Protein AF-A0A7R9F9W8-F1 (afdb_monomer_lite)

Secondary structure (DSSP, 8-state):
-TTS--TTS-PPPHHHHHHHTT-S-EEE--PEEE--EE-TTS-EES-BTTTTB---EEE-SGGGHHHHHHHHHHHHHHSTT--EEEESS--SHHHHHHHHHTT-SEEE-SHHHHHS-TTHHHHHHHHHHHHHHHTT-GGGTTSBTTBPPPPSEETTEE----B-TTSPBPPSSHHHHHHHHHHHHHHHHH--TT-GGGPPPSS------SSPPPPHHHHTTTTGGG---GGGS-SSS-EEEEE-TTT-----HHHHHHHHHS-S-EEE-TTT--EEE-TT-----HHHHH-SSTTSEEEEE--S------SS----TTS--S---------------------PPPPPPPP-------------------------------------PPPPSS-TTSSS---S-------PPP-

Organism: NCBI:txid61472

pLDDT: mean 77.51, std 28.87, range [22.05, 98.69]

Structure (mmCIF, N/CA/C/O backbone):
data_AF-A0A7R9F9W8-F1
#
_entry.id   AF-A0A7R9F9W8-F1
#
loop_
_atom_site.group_PDB
_atom_site.id
_atom_site.type_symbol
_atom_site.label_atom_id
_atom_site.label_alt_id
_atom_site.label_comp_id
_atom_site.label_asym_id
_atom_site.label_entity_id
_atom_site.label_seq_id
_atom_site.pdbx_PDB_ins_code
_atom_site.Cartn_x
_atom_site.Cartn_y
_atom_site.Cartn_z
_atom_site.occupancy
_atom_site.B_iso_or_equiv
_atom_site.auth_seq_id
_atom_site.auth_comp_id
_atom_site.auth_asym_id
_atom_site.auth_atom_id
_atom_site.pdbx_PDB_model_num
ATOM 1 N N . PRO A 1 1 ? -5.004 -9.203 23.001 1.00 33.16 1 PRO A N 1
ATOM 2 C CA . PRO A 1 1 ? -5.330 -10.525 22.400 1.00 33.16 1 PRO A CA 1
ATOM 3 C C . PRO A 1 1 ? -6.704 -11.086 22.807 1.00 33.16 1 PRO A C 1
ATOM 5 O O . PRO A 1 1 ? -7.314 -11.771 22.003 1.00 33.16 1 PRO A O 1
ATOM 8 N N . GLU A 1 2 ? -7.237 -10.755 23.992 1.00 32.34 2 GLU A N 1
ATOM 9 C CA . GLU A 1 2 ? -8.592 -11.184 24.417 1.00 32.34 2 GLU A CA 1
ATOM 10 C C . GLU A 1 2 ? -9.754 -10.355 23.827 1.00 32.34 2 GLU A C 1
ATOM 12 O O . GLU A 1 2 ? -10.922 -10.649 24.064 1.00 32.34 2 GLU A O 1
ATOM 17 N N . LEU A 1 3 ? -9.452 -9.315 23.043 1.00 43.88 3 LEU A N 1
ATOM 18 C CA . LEU A 1 3 ? -10.446 -8.391 22.479 1.00 43.88 3 LEU A CA 1
ATOM 19 C C . LEU A 1 3 ? -11.112 -8.893 21.191 1.00 43.88 3 LEU A C 1
ATOM 21 O O . LEU A 1 3 ? -12.104 -8.313 20.755 1.00 43.88 3 LEU A O 1
ATOM 25 N N . PHE A 1 4 ? -10.601 -9.968 20.589 1.00 43.75 4 PHE A N 1
ATOM 26 C CA . PHE A 1 4 ? -10.999 -10.372 19.247 1.00 43.75 4 PHE A CA 1
ATOM 27 C C . PHE A 1 4 ? -11.301 -11.869 19.204 1.00 43.75 4 PHE A C 1
ATOM 29 O O . PHE A 1 4 ? -10.414 -12.691 19.033 1.00 43.75 4 PHE A O 1
ATOM 36 N N . LEU A 1 5 ? -12.588 -12.171 19.405 1.00 42.31 5 LEU A N 1
ATOM 37 C CA . LEU A 1 5 ? -13.291 -13.388 18.984 1.00 42.31 5 LEU A CA 1
ATOM 38 C C . LEU A 1 5 ? -12.556 -14.710 19.270 1.00 42.31 5 LEU A C 1
ATOM 40 O O . LEU A 1 5 ? -11.942 -15.310 18.396 1.00 42.31 5 LEU A O 1
ATOM 44 N N . ASP A 1 6 ? -12.725 -15.216 20.491 1.00 36.34 6 ASP A N 1
ATOM 45 C CA . ASP A 1 6 ? -12.550 -16.641 20.768 1.00 36.34 6 ASP A CA 1
ATOM 46 C C . ASP A 1 6 ? -13.760 -17.403 20.196 1.00 36.34 6 ASP A C 1
ATOM 48 O O . ASP A 1 6 ? -14.800 -17.496 20.843 1.00 36.34 6 ASP A O 1
ATOM 52 N N . GLU A 1 7 ? -13.659 -17.924 18.970 1.00 42.97 7 GLU A N 1
ATOM 53 C CA . GLU A 1 7 ? -14.713 -18.772 18.379 1.00 42.97 7 GLU A CA 1
ATOM 54 C C . GLU A 1 7 ? -14.948 -20.066 19.182 1.00 42.97 7 GLU A C 1
ATOM 56 O O . GLU A 1 7 ? -16.019 -20.667 19.091 1.00 42.97 7 GLU A O 1
ATOM 61 N N . SER A 1 8 ? -13.988 -20.482 20.019 1.00 39.81 8 SER A N 1
ATOM 62 C CA . SER A 1 8 ? -14.083 -21.710 20.816 1.00 39.81 8 SER A CA 1
ATOM 63 C C . SER A 1 8 ? -14.877 -21.537 22.116 1.00 39.81 8 SER A C 1
ATOM 65 O O . SER A 1 8 ? -15.303 -22.521 22.729 1.00 39.81 8 SER A O 1
ATOM 67 N N . ARG A 1 9 ? -15.154 -20.294 22.534 1.00 40.78 9 ARG A N 1
ATOM 68 C CA . ARG A 1 9 ? -15.993 -19.992 23.697 1.00 40.78 9 ARG A CA 1
ATOM 69 C C . ARG A 1 9 ? -17.159 -19.118 23.261 1.00 40.78 9 ARG A C 1
ATOM 71 O O . ARG A 1 9 ? -16.960 -18.012 22.790 1.00 40.78 9 ARG A O 1
ATOM 78 N N . LYS A 1 10 ? -18.390 -19.581 23.507 1.00 42.34 10 LYS A N 1
ATOM 79 C CA . LYS A 1 10 ? -19.672 -18.861 23.330 1.00 42.34 10 LYS A CA 1
ATOM 80 C C . LYS A 1 10 ? -19.795 -17.589 24.203 1.00 42.34 10 LYS A C 1
ATOM 82 O O . LYS A 1 10 ? -20.791 -17.406 24.897 1.00 42.34 10 LYS A O 1
ATOM 87 N N . ARG A 1 11 ? -18.775 -16.735 24.254 1.00 49.72 11 ARG A N 1
ATOM 88 C CA . ARG A 1 11 ? -18.809 -15.427 24.900 1.00 49.72 11 ARG A CA 1
ATOM 89 C C . ARG A 1 11 ? -19.045 -14.383 23.822 1.00 49.72 11 ARG A C 1
ATOM 91 O O . ARG A 1 11 ? -18.329 -14.325 22.826 1.00 49.72 11 ARG A O 1
ATOM 98 N N . ASP A 1 12 ? -20.076 -13.573 24.025 1.00 57.81 12 ASP A N 1
ATOM 99 C CA . ASP A 1 12 ? -20.308 -12.394 23.202 1.00 57.81 12 ASP A CA 1
ATOM 100 C C . ASP A 1 12 ? -19.040 -11.530 23.181 1.00 57.81 12 ASP A C 1
ATOM 102 O O . ASP A 1 12 ? -18.403 -11.325 24.217 1.00 57.81 12 ASP A O 1
ATOM 106 N N . SER A 1 13 ? -18.674 -11.004 22.010 1.00 74.69 13 SER A N 1
ATOM 107 C CA . SER A 1 13 ? -17.610 -9.999 21.942 1.00 74.69 13 SER A CA 1
ATOM 108 C C . SER A 1 13 ? -18.020 -8.770 22.757 1.00 74.69 13 SER A C 1
ATOM 110 O O . SER A 1 13 ? -19.211 -8.463 22.866 1.00 74.69 13 SER A O 1
ATOM 112 N N . SER A 1 14 ? -17.045 -8.038 23.299 1.00 83.44 14 SER A N 1
ATOM 113 C CA . SER A 1 14 ? -17.281 -6.817 24.088 1.00 83.44 14 SER A CA 1
ATOM 114 C C . SER A 1 14 ? -18.225 -5.838 23.380 1.00 83.44 14 SER A C 1
ATOM 116 O O . SER A 1 14 ? -19.133 -5.293 24.000 1.00 83.44 14 SER A O 1
ATOM 118 N N . THR A 1 15 ? -18.094 -5.702 22.060 1.00 85.56 15 THR A N 1
ATOM 119 C CA . THR A 1 15 ? -18.981 -4.892 21.216 1.00 85.56 15 THR A CA 1
ATOM 120 C C . THR A 1 15 ? -20.430 -5.391 21.192 1.00 85.56 15 THR A C 1
ATOM 122 O O . THR A 1 15 ? -21.360 -4.590 21.261 1.00 85.56 15 THR A O 1
ATOM 125 N N . CYS A 1 16 ? -20.652 -6.710 21.128 1.00 86.19 16 CYS A N 1
ATOM 126 C CA . CYS A 1 16 ? -22.000 -7.283 21.188 1.00 86.19 16 CYS A CA 1
ATOM 127 C C . CYS A 1 16 ? -22.641 -7.014 22.552 1.00 86.19 16 CYS A C 1
ATOM 129 O O . CYS A 1 16 ? -23.824 -6.687 22.618 1.00 86.19 16 CYS A O 1
ATOM 131 N N . LEU A 1 17 ? -21.861 -7.112 23.633 1.00 89.06 17 LEU A N 1
ATOM 132 C CA . LEU A 1 17 ? -22.333 -6.780 24.973 1.00 89.06 17 LEU A CA 1
ATOM 133 C C . LEU A 1 17 ? -22.654 -5.284 25.109 1.00 89.06 17 LEU A C 1
ATOM 135 O O . LEU A 1 17 ? -23.687 -4.949 25.681 1.00 89.06 17 LEU A O 1
ATOM 139 N N . ALA A 1 18 ? -21.818 -4.400 24.556 1.00 90.06 18 ALA A N 1
ATOM 140 C CA . ALA A 1 18 ? -22.052 -2.956 24.561 1.00 90.06 18 ALA A CA 1
ATOM 141 C C . ALA A 1 18 ? -23.386 -2.603 23.885 1.00 90.06 18 ALA A C 1
ATOM 143 O O . ALA A 1 18 ? -24.219 -1.937 24.496 1.00 90.06 18 ALA A O 1
ATOM 144 N N . ARG A 1 19 ? -23.648 -3.142 22.685 1.00 91.00 19 ARG A N 1
ATOM 145 C CA . ARG A 1 19 ? -24.942 -2.960 22.006 1.00 91.00 19 ARG A CA 1
ATOM 146 C C . ARG A 1 19 ? -26.108 -3.518 22.823 1.00 91.00 19 ARG A C 1
ATOM 148 O O . ARG A 1 19 ? -27.125 -2.851 22.966 1.00 91.00 19 ARG A O 1
ATOM 155 N N . LYS A 1 20 ? -25.969 -4.722 23.397 1.00 91.94 20 LYS A N 1
ATOM 156 C CA . LYS A 1 20 ? -27.007 -5.321 24.263 1.00 91.94 20 LYS A CA 1
ATOM 157 C C . LYS A 1 20 ? -27.308 -4.472 25.503 1.00 91.94 20 LYS A C 1
ATOM 159 O O . LYS A 1 20 ? -28.415 -4.542 26.021 1.00 91.94 20 LYS A O 1
ATOM 164 N N . ARG A 1 21 ? -26.338 -3.685 25.975 1.00 93.38 21 ARG A N 1
ATOM 165 C CA . ARG A 1 21 ? -26.481 -2.757 27.105 1.00 93.38 21 ARG A CA 1
ATOM 166 C C . ARG A 1 21 ? -26.918 -1.346 26.695 1.00 93.38 21 ARG A C 1
ATOM 168 O O . ARG A 1 21 ? -26.907 -0.461 27.541 1.00 93.38 21 ARG A O 1
ATOM 175 N N . GLY A 1 22 ? -27.319 -1.146 25.439 1.00 94.88 22 GLY A N 1
ATOM 176 C CA . GLY A 1 22 ? -27.884 0.117 24.966 1.00 94.88 22 GLY A CA 1
ATOM 177 C C . GLY A 1 22 ? -26.857 1.152 24.510 1.00 94.88 22 GLY A C 1
ATOM 178 O O . GLY A 1 22 ? -27.206 2.319 24.419 1.00 94.88 22 GLY A O 1
ATOM 179 N N . ALA A 1 23 ? -25.608 0.764 24.227 1.00 95.69 23 ALA A N 1
ATOM 180 C CA . ALA A 1 23 ? -24.679 1.676 23.561 1.00 95.69 23 ALA A CA 1
ATOM 181 C C . ALA A 1 23 ? -25.163 1.983 22.134 1.00 95.69 23 ALA A C 1
ATOM 183 O O . ALA A 1 23 ? -25.514 1.055 21.403 1.00 95.69 23 ALA A O 1
ATOM 184 N N . ASP A 1 24 ? -25.110 3.253 21.724 1.00 97.25 24 ASP A N 1
ATOM 185 C CA . ASP A 1 24 ? -25.523 3.706 20.385 1.00 97.25 24 ASP A CA 1
ATOM 186 C C . ASP A 1 24 ? -24.496 3.400 19.288 1.00 97.25 24 ASP A C 1
ATOM 188 O O . ASP A 1 24 ? -24.811 3.431 18.103 1.00 97.25 24 ASP A O 1
ATOM 192 N N . GLY A 1 25 ? -23.257 3.099 19.668 1.00 95.88 25 GLY A N 1
ATOM 193 C CA . GLY A 1 25 ? -22.157 2.829 18.753 1.00 95.88 25 GLY A CA 1
ATOM 194 C C . GLY A 1 25 ? -20.879 2.479 19.502 1.00 95.88 25 GLY A C 1
ATOM 195 O O . GLY A 1 25 ? -20.869 2.369 20.731 1.00 95.88 25 GLY A O 1
ATOM 196 N N . VAL A 1 26 ? -19.785 2.303 18.763 1.00 96.81 26 VAL A N 1
ATOM 197 C CA . VAL A 1 26 ? -18.458 2.050 19.343 1.00 96.81 26 VAL A CA 1
ATOM 198 C C . VAL A 1 26 ? -17.343 2.774 18.608 1.00 96.81 26 VAL A C 1
ATOM 200 O O . VAL A 1 26 ? -17.386 2.957 17.396 1.00 96.81 26 VAL A O 1
ATOM 203 N N . SER A 1 27 ? -16.294 3.104 19.352 1.00 97.69 27 SER A N 1
ATOM 204 C CA . SER A 1 27 ? -15.018 3.569 18.814 1.00 97.69 27 SER A CA 1
ATOM 205 C C . SER A 1 27 ? -14.050 2.394 18.707 1.00 97.69 27 SER A C 1
ATOM 207 O O . SER A 1 27 ? -13.799 1.713 19.704 1.00 97.69 27 SER A O 1
ATOM 209 N N . ALA A 1 28 ? -13.514 2.136 17.515 1.00 96.19 28 ALA A N 1
ATOM 210 C CA . ALA A 1 28 ? -12.651 0.986 17.252 1.00 96.19 28 ALA A CA 1
ATOM 211 C C . ALA A 1 28 ? -11.429 1.413 16.416 1.00 96.19 28 ALA A C 1
ATOM 213 O O . ALA A 1 28 ? -11.605 1.780 15.259 1.00 96.19 28 ALA A O 1
ATOM 214 N N . ILE A 1 29 ? -10.190 1.380 16.921 1.00 97.06 29 ILE A N 1
ATOM 215 C CA . ILE A 1 29 ? -9.711 0.838 18.211 1.00 97.06 29 ILE A CA 1
ATOM 216 C C . ILE A 1 29 ? -8.959 1.870 19.061 1.00 97.06 29 ILE A C 1
ATOM 218 O O . ILE A 1 29 ? -8.475 2.884 18.567 1.00 97.06 29 ILE A O 1
ATOM 222 N N . ASN A 1 30 ? -8.811 1.573 20.354 1.00 97.75 30 ASN A N 1
ATOM 223 C CA . ASN A 1 30 ? -7.784 2.217 21.175 1.00 97.75 30 ASN A CA 1
ATOM 224 C C . ASN A 1 30 ? -6.389 1.671 20.791 1.00 97.75 30 ASN A C 1
ATOM 226 O O . ASN A 1 30 ? -6.256 0.754 19.981 1.00 97.75 30 ASN A O 1
ATOM 230 N N . THR A 1 31 ? -5.346 2.235 21.382 1.00 97.69 31 THR A N 1
ATOM 231 C CA . THR A 1 31 ? -3.959 1.798 21.244 1.00 97.69 31 THR A CA 1
ATOM 232 C C . THR A 1 31 ? -3.766 0.301 21.503 1.00 97.69 31 THR A C 1
ATOM 234 O O . THR A 1 31 ? -4.485 -0.333 22.279 1.00 97.69 31 THR A O 1
ATOM 237 N N . VAL A 1 32 ? -2.766 -0.272 20.832 1.00 97.12 32 VAL A N 1
ATOM 238 C CA . VAL A 1 32 ? -2.401 -1.685 20.974 1.00 97.12 32 VAL A CA 1
ATOM 239 C C . VAL A 1 32 ? -1.332 -1.803 22.049 1.00 97.12 32 VAL A C 1
ATOM 241 O O . VAL A 1 32 ? -0.298 -1.154 21.960 1.00 97.12 32 VAL A O 1
ATOM 244 N N . GLN A 1 33 ? -1.557 -2.630 23.064 1.00 97.38 33 GLN A N 1
ATOM 245 C CA . GLN A 1 33 ? -0.594 -2.796 24.150 1.00 97.38 33 GLN A CA 1
ATOM 246 C C . GLN A 1 33 ? 0.759 -3.313 23.630 1.00 97.38 33 GLN A C 1
ATOM 248 O O . GLN A 1 33 ? 0.802 -4.286 22.875 1.00 97.38 33 GLN A O 1
ATOM 253 N N . GLY A 1 34 ? 1.857 -2.685 24.053 1.00 96.88 34 GLY A N 1
ATOM 254 C CA . GLY A 1 34 ? 3.202 -3.066 23.632 1.00 96.88 34 GLY A CA 1
ATOM 255 C C . GLY A 1 34 ? 4.318 -2.467 24.486 1.00 96.88 34 GLY A C 1
ATOM 256 O O . GLY A 1 34 ? 4.089 -1.667 25.394 1.00 96.88 34 GLY A O 1
ATOM 257 N N . LEU A 1 35 ? 5.548 -2.876 24.174 1.00 97.81 35 LEU A N 1
ATOM 258 C CA . LEU A 1 35 ? 6.790 -2.306 24.693 1.00 97.81 35 LEU A CA 1
ATOM 259 C C . LEU A 1 35 ? 7.595 -1.808 23.489 1.00 97.81 35 LEU A C 1
ATOM 261 O O . LEU A 1 35 ? 7.915 -2.606 22.614 1.00 97.81 35 LEU A O 1
ATOM 265 N N . MET A 1 36 ? 7.861 -0.502 23.419 1.00 97.69 36 MET A N 1
ATOM 266 C CA . MET A 1 36 ? 8.384 0.117 22.195 1.00 97.69 36 MET A CA 1
ATOM 267 C C . MET A 1 36 ? 9.858 -0.206 21.956 1.00 97.69 36 MET A C 1
ATOM 269 O O . MET A 1 36 ? 10.238 -0.616 20.865 1.00 97.69 36 MET A O 1
ATOM 273 N N . GLU A 1 37 ? 10.693 -0.013 22.974 1.00 97.50 37 GLU A N 1
ATOM 274 C CA . GLU A 1 37 ? 12.136 -0.136 22.823 1.00 97.50 37 GLU A CA 1
ATOM 275 C C . GLU A 1 37 ? 12.796 -0.543 24.143 1.00 97.50 37 GLU A C 1
ATOM 277 O O . GLU A 1 37 ? 12.413 -0.094 25.229 1.00 97.50 37 GLU A O 1
ATOM 282 N N . VAL A 1 38 ? 13.835 -1.369 24.024 1.00 98.00 38 VAL A N 1
ATOM 283 C CA . VAL A 1 38 ? 14.827 -1.621 25.069 1.00 98.00 38 VAL A CA 1
ATOM 284 C C . VAL A 1 38 ? 16.199 -1.336 24.471 1.00 98.00 38 VAL A C 1
ATOM 286 O O . VAL A 1 38 ? 16.578 -1.919 23.457 1.00 98.00 38 VAL A O 1
ATOM 289 N N . LYS A 1 39 ? 16.942 -0.420 25.092 1.00 97.81 39 LYS A N 1
ATOM 290 C CA . LYS A 1 39 ? 18.266 0.006 24.625 1.00 97.81 39 LYS A CA 1
ATOM 291 C C . LYS A 1 39 ? 19.303 -1.101 24.830 1.00 97.81 39 LYS A C 1
ATOM 293 O O . LYS A 1 39 ? 19.112 -2.007 25.638 1.00 97.81 39 LYS A O 1
ATOM 298 N N . ALA A 1 40 ? 20.463 -0.975 24.181 1.00 98.19 40 ALA A N 1
ATOM 299 C CA . ALA A 1 40 ? 21.568 -1.940 24.298 1.00 98.19 40 ALA A CA 1
ATOM 300 C C . ALA A 1 40 ? 22.050 -2.172 25.748 1.00 98.19 40 ALA A C 1
ATOM 302 O O . ALA A 1 40 ? 22.544 -3.244 26.080 1.00 98.19 40 ALA A O 1
ATOM 303 N N . ASN A 1 41 ? 21.868 -1.189 26.634 1.00 97.38 41 ASN A N 1
ATOM 304 C CA . ASN A 1 41 ? 22.168 -1.300 28.065 1.00 97.38 41 ASN A CA 1
ATOM 305 C C . ASN A 1 41 ? 20.994 -1.843 28.906 1.00 97.38 41 ASN A C 1
ATOM 307 O O . ASN A 1 41 ? 20.985 -1.670 30.122 1.00 97.38 41 ASN A O 1
ATOM 311 N N . SER A 1 42 ? 20.006 -2.481 28.272 1.00 97.56 42 SER A N 1
ATOM 312 C CA . SER A 1 42 ? 18.805 -3.057 28.897 1.00 97.56 42 SER A CA 1
ATOM 313 C C . SER A 1 42 ? 17.854 -2.053 29.566 1.00 97.56 42 SER A C 1
ATOM 315 O O . SER A 1 42 ? 16.937 -2.460 30.275 1.00 97.56 42 SER A O 1
ATOM 317 N N . ILE A 1 43 ? 18.028 -0.745 29.347 1.00 98.12 43 ILE A N 1
ATOM 318 C CA . ILE A 1 43 ? 17.102 0.278 29.851 1.00 98.12 43 ILE A CA 1
ATOM 319 C C . ILE A 1 43 ? 15.959 0.468 28.838 1.00 98.12 43 ILE A C 1
ATOM 321 O O . ILE A 1 43 ? 16.243 0.688 27.657 1.00 98.12 43 ILE A O 1
ATOM 325 N N . PRO A 1 44 ? 14.682 0.418 29.262 1.00 98.19 44 PRO A N 1
ATOM 326 C CA . PRO A 1 44 ? 13.553 0.646 28.366 1.00 98.19 44 PRO A CA 1
ATOM 327 C C . PRO A 1 44 ? 13.463 2.105 27.901 1.00 98.19 44 PRO A C 1
ATOM 329 O O . PRO A 1 44 ? 14.027 3.014 28.514 1.00 98.19 44 PRO A O 1
ATOM 332 N N . TRP A 1 45 ? 12.695 2.350 26.843 1.00 97.44 45 TRP A N 1
ATOM 333 C CA . TRP A 1 45 ? 12.260 3.692 26.470 1.00 97.44 45 TRP A CA 1
ATOM 334 C C . TRP A 1 45 ? 10.745 3.715 26.204 1.00 97.44 45 TRP A C 1
ATOM 336 O O . TRP A 1 45 ? 10.268 2.923 25.388 1.00 97.44 45 TRP A O 1
ATOM 346 N N . PRO A 1 46 ? 9.975 4.594 26.879 1.00 97.81 46 PRO A N 1
ATOM 347 C CA . PRO A 1 46 ? 10.399 5.587 2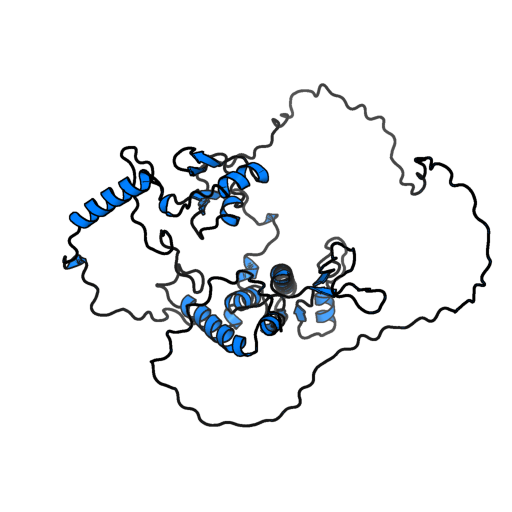7.877 1.00 97.81 46 PRO A CA 1
ATOM 348 C C . PRO A 1 46 ? 10.821 4.957 29.218 1.00 97.81 46 PRO A C 1
ATOM 350 O O . PRO A 1 46 ? 10.352 3.880 29.581 1.00 97.81 46 PRO A O 1
ATOM 353 N N . ALA A 1 47 ? 11.689 5.651 29.962 1.00 97.81 47 ALA A N 1
ATOM 354 C CA . ALA A 1 47 ? 12.143 5.262 31.300 1.00 97.81 47 ALA A CA 1
ATOM 355 C C . ALA A 1 47 ? 11.810 6.353 32.327 1.00 97.81 47 ALA A C 1
ATOM 357 O O . ALA A 1 47 ? 12.084 7.530 32.094 1.00 97.81 47 ALA A O 1
ATOM 358 N N . VAL A 1 48 ? 11.264 5.954 33.476 1.00 98.19 48 VAL A N 1
ATOM 359 C CA . VAL A 1 48 ? 10.779 6.855 34.530 1.00 98.19 48 VAL A CA 1
ATOM 360 C C . VAL A 1 48 ? 11.544 6.621 35.837 1.00 98.19 48 VAL A C 1
ATOM 362 O O . VAL A 1 48 ? 11.804 5.484 36.237 1.00 98.19 48 VAL A O 1
ATOM 365 N N . GLY A 1 49 ? 11.890 7.713 36.526 1.00 97.31 49 GLY A N 1
ATOM 366 C CA . GLY A 1 49 ? 12.525 7.690 37.848 1.00 97.31 49 GLY A CA 1
ATOM 367 C C . GLY A 1 49 ? 13.999 7.261 37.855 1.00 97.31 49 GLY A C 1
ATOM 368 O O . GLY A 1 49 ? 14.602 6.966 36.822 1.00 97.31 49 GLY A O 1
ATOM 369 N N . LYS A 1 50 ? 14.603 7.215 39.053 1.00 96.88 50 LYS A N 1
ATOM 370 C CA . LYS A 1 50 ? 16.023 6.842 39.240 1.00 96.88 50 LYS A CA 1
ATOM 371 C C . LYS A 1 50 ? 16.300 5.390 38.844 1.00 96.88 50 LYS A C 1
ATOM 373 O O . LYS A 1 50 ? 17.370 5.089 38.327 1.00 96.88 50 LYS A O 1
ATOM 378 N N . GLN A 1 51 ? 15.323 4.512 39.065 1.00 96.81 51 GLN A N 1
ATOM 379 C CA . GLN A 1 51 ? 15.364 3.097 38.699 1.00 96.81 51 GLN A CA 1
ATOM 380 C C . GLN A 1 51 ? 15.192 2.867 37.190 1.00 96.81 51 GLN A C 1
ATOM 382 O O . GLN A 1 51 ? 15.398 1.747 36.733 1.00 96.81 51 GLN A O 1
ATOM 387 N N . LYS A 1 52 ? 14.846 3.912 36.418 1.00 97.56 52 LYS A N 1
ATOM 388 C CA . LYS A 1 52 ? 14.648 3.857 34.962 1.00 97.56 52 LYS A CA 1
ATOM 389 C C . LYS A 1 52 ? 13.657 2.767 34.539 1.00 97.56 52 LYS A C 1
ATOM 391 O O . LYS A 1 52 ? 13.893 2.029 33.585 1.00 97.56 52 LYS A O 1
ATOM 396 N N . SER A 1 53 ? 12.555 2.656 35.272 1.00 97.50 53 SER A N 1
ATOM 397 C CA . SER A 1 53 ? 11.529 1.636 35.051 1.00 97.50 53 SER A CA 1
ATOM 398 C C . SER A 1 53 ? 10.506 2.085 34.007 1.00 97.50 53 SER A C 1
ATOM 400 O O . SER A 1 53 ? 10.381 3.273 33.714 1.00 97.50 53 SER A O 1
ATOM 402 N N . THR A 1 54 ? 9.764 1.132 33.450 1.00 98.25 54 THR A N 1
ATOM 403 C CA . THR A 1 54 ? 8.640 1.393 32.544 1.00 98.25 54 THR A CA 1
ATOM 404 C C . THR A 1 54 ? 7.512 0.398 32.807 1.00 98.25 54 THR A C 1
ATOM 406 O O . THR A 1 54 ? 7.709 -0.592 33.513 1.00 98.25 54 THR A O 1
ATOM 409 N N . THR A 1 55 ? 6.349 0.645 32.217 1.00 97.94 55 THR A N 1
ATOM 410 C CA . THR A 1 55 ? 5.250 -0.323 32.111 1.00 97.94 55 THR A CA 1
ATOM 411 C C . THR A 1 55 ? 4.860 -0.475 30.641 1.00 97.94 55 THR A C 1
ATOM 413 O O . THR A 1 55 ? 5.343 0.271 29.788 1.00 97.94 55 THR A O 1
ATOM 416 N N . TYR A 1 56 ? 4.001 -1.441 30.318 1.00 98.12 56 TYR A N 1
ATOM 417 C CA . TYR A 1 56 ? 3.488 -1.577 28.957 1.00 98.12 56 TYR A CA 1
ATOM 418 C C . TYR A 1 56 ? 2.679 -0.342 28.565 1.00 98.12 56 TYR A C 1
ATOM 420 O O . TYR A 1 56 ? 1.773 0.077 29.284 1.00 98.12 56 TYR A O 1
ATOM 428 N N . GLY A 1 57 ? 3.014 0.220 27.408 1.00 97.56 57 GLY A N 1
ATOM 429 C CA . GLY A 1 57 ? 2.336 1.373 26.837 1.00 97.56 57 GLY A CA 1
ATOM 430 C C . GLY A 1 57 ? 1.370 0.983 25.724 1.00 97.56 57 GLY A C 1
ATOM 431 O O . GLY A 1 57 ? 1.179 -0.195 25.409 1.00 97.56 57 GLY A O 1
ATOM 432 N N . GLY A 1 58 ? 0.783 2.005 25.106 1.00 97.69 58 GLY A N 1
ATOM 433 C CA . GLY A 1 58 ? -0.047 1.877 23.915 1.00 97.69 58 GLY A CA 1
ATOM 434 C C . GLY A 1 58 ? 0.715 2.257 22.645 1.00 97.69 58 GLY A C 1
ATOM 435 O O . GLY A 1 58 ? 1.212 3.374 22.523 1.00 97.69 58 GLY A O 1
ATOM 436 N N . VAL A 1 59 ? 0.771 1.348 21.677 1.00 98.06 59 VAL A N 1
ATOM 437 C CA . VAL A 1 59 ? 1.246 1.597 20.312 1.00 98.06 59 VAL A CA 1
ATOM 438 C C . VAL A 1 59 ? 0.112 2.233 19.507 1.00 98.06 59 VAL A C 1
ATOM 440 O O . VAL A 1 59 ? -1.040 1.795 19.581 1.00 98.06 59 VAL A O 1
ATOM 443 N N . SER A 1 60 ? 0.436 3.275 18.744 1.00 98.06 60 SER A N 1
ATOM 444 C CA . SER A 1 60 ? -0.488 4.009 17.873 1.00 98.06 60 SER A CA 1
ATOM 445 C C . SER A 1 60 ? 0.138 4.256 16.491 1.00 98.06 60 SER A C 1
ATOM 447 O O . SER A 1 60 ? 1.222 3.751 16.197 1.00 98.06 60 SER A O 1
ATOM 449 N N . GLY A 1 61 ? -0.545 5.011 15.630 1.00 97.44 61 GLY A N 1
ATOM 450 C CA . GLY A 1 61 ? -0.060 5.364 14.296 1.00 97.44 61 GLY A CA 1
ATOM 451 C C . GLY A 1 61 ? -0.215 4.251 13.263 1.00 97.44 61 GLY A C 1
ATOM 452 O O . GLY A 1 61 ? -0.959 3.292 13.453 1.00 97.44 61 GLY A O 1
ATOM 453 N N . ASN A 1 62 ? 0.476 4.395 12.134 1.00 97.69 62 ASN A N 1
ATOM 454 C CA . ASN A 1 62 ? 0.292 3.545 10.951 1.00 97.69 62 ASN A CA 1
ATOM 455 C C . ASN A 1 62 ? 0.541 2.057 11.227 1.00 97.69 62 ASN A C 1
ATOM 457 O O . ASN A 1 62 ? -0.103 1.204 10.620 1.00 97.69 62 ASN A O 1
ATOM 461 N N . ALA A 1 63 ? 1.402 1.744 12.198 1.00 97.25 63 ALA A N 1
ATOM 462 C CA . ALA A 1 63 ? 1.665 0.379 12.640 1.00 97.25 63 ALA A CA 1
ATOM 463 C C . ALA A 1 63 ? 0.411 -0.345 13.167 1.00 97.25 63 ALA A C 1
ATOM 465 O O . ALA A 1 63 ? 0.322 -1.566 13.055 1.00 97.25 63 ALA A O 1
ATOM 466 N N . THR A 1 64 ? -0.578 0.375 13.712 1.00 97.44 64 THR A N 1
ATOM 467 C CA . THR A 1 64 ? -1.824 -0.232 14.211 1.00 97.44 64 THR A CA 1
ATOM 468 C C . THR A 1 64 ? -2.953 -0.254 13.184 1.00 97.44 64 THR A C 1
ATOM 470 O O . THR A 1 64 ? -3.987 -0.876 13.442 1.00 97.44 64 THR A O 1
ATOM 473 N N . ARG A 1 65 ? -2.764 0.349 12.000 1.00 98.50 65 ARG A N 1
ATOM 474 C CA . ARG A 1 65 ? -3.788 0.429 10.945 1.00 98.50 65 ARG A CA 1
ATOM 475 C C . ARG A 1 65 ? -4.354 -0.937 10.539 1.00 98.50 65 ARG A C 1
ATOM 477 O O . ARG A 1 65 ? -5.580 -1.050 10.505 1.00 98.50 65 ARG A O 1
ATOM 484 N N . PRO A 1 66 ? -3.548 -1.996 10.301 1.00 98.38 66 PRO A N 1
ATOM 485 C CA . PRO A 1 66 ? -4.099 -3.307 9.947 1.00 98.38 66 PRO A CA 1
ATOM 486 C C . PRO A 1 66 ? -5.014 -3.885 11.037 1.00 98.38 66 PRO A C 1
ATOM 488 O O . PRO A 1 66 ? -6.040 -4.489 10.729 1.00 98.38 66 PRO A O 1
ATOM 491 N N . VAL A 1 67 ? -4.686 -3.650 12.314 1.00 98.12 67 VAL A N 1
ATOM 492 C CA . VAL A 1 67 ? -5.508 -4.083 13.456 1.00 98.12 67 VAL A CA 1
ATOM 493 C C . VAL A 1 67 ? -6.810 -3.278 13.523 1.00 98.12 67 VAL A C 1
ATOM 495 O O . VAL A 1 67 ? -7.871 -3.853 13.759 1.00 98.12 67 VAL A O 1
ATOM 498 N N . GLY A 1 68 ? -6.746 -1.967 13.269 1.00 97.75 68 GLY A N 1
ATOM 499 C CA . GLY A 1 68 ? -7.918 -1.091 13.198 1.00 97.75 68 GLY A CA 1
ATOM 500 C C . GLY A 1 68 ? -8.887 -1.486 12.079 1.00 97.75 68 GLY A C 1
ATOM 501 O O . GLY A 1 68 ? -10.069 -1.702 12.344 1.00 97.75 68 GLY A O 1
ATOM 502 N N . LEU A 1 69 ? -8.389 -1.671 10.851 1.00 98.38 69 LEU A N 1
ATOM 503 C CA . LEU A 1 69 ? -9.198 -2.107 9.704 1.00 98.38 69 LEU A CA 1
ATOM 504 C C . LEU A 1 69 ? -9.836 -3.483 9.941 1.00 98.38 69 LEU A C 1
ATOM 506 O O . LEU A 1 69 ? -11.021 -3.680 9.651 1.00 98.38 69 LEU A O 1
ATOM 510 N N . TYR A 1 70 ? -9.079 -4.424 10.516 1.00 97.62 70 TYR A N 1
ATOM 511 C CA . TYR A 1 70 ? -9.611 -5.725 10.922 1.00 97.62 70 TYR A CA 1
ATOM 512 C C . TYR A 1 70 ? -10.754 -5.574 11.935 1.00 97.62 70 TYR A C 1
ATOM 514 O O . TYR A 1 70 ? -11.833 -6.122 11.727 1.00 97.62 70 TYR A O 1
ATOM 522 N N . ALA A 1 71 ? -10.555 -4.803 13.008 1.00 96.94 71 ALA A N 1
ATOM 523 C CA . ALA A 1 71 ? -11.560 -4.631 14.051 1.00 96.94 71 ALA A CA 1
ATOM 524 C C . ALA A 1 71 ? -12.845 -3.981 13.517 1.00 96.94 71 ALA A C 1
ATOM 526 O O . ALA A 1 71 ? -13.939 -4.485 13.773 1.00 96.94 71 ALA A O 1
ATOM 527 N N . VAL A 1 72 ? -12.719 -2.896 12.746 1.00 97.94 72 VAL A N 1
ATOM 528 C CA . VAL A 1 72 ? -13.859 -2.180 12.154 1.00 97.94 72 VAL A CA 1
ATOM 529 C C . VAL A 1 72 ? -14.652 -3.096 11.226 1.00 97.94 72 VAL A C 1
ATOM 531 O O . VAL A 1 72 ? -15.860 -3.246 11.406 1.00 97.94 72 VAL A O 1
ATOM 534 N N . SER A 1 73 ? -13.981 -3.775 10.291 1.00 97.62 73 SER A N 1
ATOM 535 C CA . SER A 1 73 ? -14.656 -4.678 9.351 1.00 97.62 73 SER A CA 1
ATOM 536 C C . SER A 1 73 ? -15.279 -5.896 10.038 1.00 97.62 73 SER A C 1
ATOM 538 O O . SER A 1 73 ? -16.401 -6.282 9.708 1.00 97.62 73 SER A O 1
ATOM 540 N N . ALA A 1 74 ? -14.615 -6.476 11.041 1.00 96.19 74 ALA A N 1
ATOM 541 C CA . ALA A 1 74 ? -15.160 -7.585 11.819 1.00 96.19 74 ALA A CA 1
ATOM 542 C C . ALA A 1 74 ? -16.417 -7.177 12.606 1.00 96.19 74 ALA A C 1
ATOM 544 O O . ALA A 1 74 ? -17.405 -7.917 12.613 1.00 96.19 74 ALA A O 1
ATOM 545 N N . ILE A 1 75 ? -16.409 -5.994 13.236 1.00 95.81 75 ILE A N 1
ATOM 546 C CA . ILE A 1 75 ? -17.578 -5.457 13.945 1.00 95.81 75 ILE A CA 1
ATOM 547 C C . ILE A 1 75 ? -18.719 -5.203 12.961 1.00 95.81 75 ILE A C 1
ATOM 549 O O . ILE A 1 75 ? -19.820 -5.702 13.189 1.00 95.81 75 ILE A O 1
ATOM 553 N N . ALA A 1 76 ? -18.456 -4.494 11.861 1.00 96.44 76 ALA A N 1
ATOM 554 C CA . ALA A 1 76 ? -19.475 -4.132 10.878 1.00 96.44 76 ALA A CA 1
ATOM 555 C C . ALA A 1 76 ? -20.121 -5.362 10.215 1.00 96.44 76 ALA A C 1
ATOM 557 O O . ALA A 1 76 ? -21.328 -5.384 9.981 1.00 96.44 76 ALA A O 1
ATOM 558 N N . LYS A 1 77 ? -19.350 -6.434 9.976 1.00 95.00 77 LYS A N 1
ATOM 559 C CA . LYS A 1 77 ? -19.897 -7.712 9.489 1.00 95.00 77 LYS A CA 1
ATOM 560 C C . LYS A 1 77 ? -20.775 -8.421 10.514 1.00 95.00 77 LYS A C 1
ATOM 562 O O . LYS A 1 77 ? -21.757 -9.058 10.139 1.00 95.00 77 LYS A O 1
ATOM 567 N N . LYS A 1 78 ? -20.394 -8.372 11.793 1.00 94.31 78 LYS A N 1
ATOM 568 C CA . LYS A 1 78 ? -21.083 -9.103 12.863 1.00 94.31 78 LYS A CA 1
ATOM 569 C C . LYS A 1 78 ? -22.337 -8.378 13.345 1.00 94.31 78 LYS A C 1
ATOM 571 O O . LYS A 1 78 ? -23.318 -9.029 13.697 1.00 94.31 78 LYS A O 1
ATOM 576 N N . ILE A 1 79 ? -22.302 -7.050 13.392 1.00 92.75 79 ILE A N 1
ATOM 577 C CA . ILE A 1 79 ? -23.366 -6.218 13.942 1.00 92.75 79 ILE A CA 1
ATOM 578 C C . ILE A 1 79 ? -23.791 -5.196 12.885 1.00 92.75 79 ILE A C 1
ATOM 580 O O . ILE A 1 79 ? -23.191 -4.131 12.755 1.00 92.75 79 ILE A O 1
ATOM 584 N N . LYS A 1 80 ? -24.854 -5.526 12.148 1.00 90.69 80 LYS A N 1
ATOM 585 C CA . LYS A 1 80 ? -25.415 -4.641 11.123 1.00 90.69 80 LYS A CA 1
ATOM 586 C C . LYS A 1 80 ? -25.957 -3.350 11.735 1.00 90.69 80 LYS A C 1
ATOM 588 O O . LYS A 1 80 ? -26.477 -3.354 12.858 1.00 90.69 80 LYS A O 1
ATOM 593 N N . ASP A 1 81 ? -25.828 -2.267 10.975 1.00 89.19 81 ASP A N 1
ATOM 594 C CA . ASP A 1 81 ? -26.372 -0.944 11.300 1.00 89.19 81 ASP A CA 1
ATOM 595 C C . ASP A 1 81 ? -25.952 -0.446 12.692 1.00 89.19 81 ASP A C 1
ATOM 597 O O . ASP A 1 81 ? -26.726 0.183 13.408 1.00 89.19 81 ASP A O 1
ATOM 601 N N . PHE A 1 82 ? -24.734 -0.796 13.120 1.00 94.94 82 PHE A N 1
ATOM 602 C CA . PHE A 1 82 ? -24.150 -0.304 14.360 1.00 94.94 82 PHE A CA 1
ATOM 603 C C . PHE A 1 82 ? -23.120 0.779 14.041 1.00 94.94 82 PHE A C 1
ATOM 605 O O . PHE A 1 82 ? -22.136 0.463 13.374 1.00 94.94 82 PHE A O 1
ATOM 612 N N . PRO A 1 83 ? -23.316 2.031 14.482 1.00 97.06 83 PRO A N 1
ATOM 613 C CA . PRO A 1 83 ? -22.352 3.101 14.268 1.00 97.06 83 PRO A CA 1
ATOM 614 C C . PRO A 1 83 ? -20.959 2.752 14.802 1.00 97.06 83 PRO A C 1
ATOM 616 O O . PRO A 1 83 ? -20.788 2.385 15.968 1.00 97.06 83 PRO A O 1
ATOM 619 N N . ILE A 1 84 ? -19.951 2.895 13.939 1.00 98.19 84 ILE A N 1
ATOM 620 C CA . ILE A 1 84 ? -18.544 2.675 14.283 1.00 98.19 84 ILE A CA 1
ATOM 621 C C . ILE A 1 84 ? -17.764 3.957 14.003 1.00 98.19 84 ILE A C 1
ATOM 623 O O . ILE A 1 84 ? -17.754 4.454 12.876 1.00 98.19 84 ILE A O 1
ATOM 627 N N . LEU A 1 85 ? -17.075 4.469 15.019 1.00 98.44 85 LEU A N 1
ATOM 628 C CA . LEU A 1 85 ? -16.071 5.513 14.877 1.00 98.44 85 LEU A CA 1
ATOM 629 C C . LEU A 1 85 ? -14.718 4.817 14.687 1.00 98.44 85 LEU A C 1
ATOM 631 O O . LEU A 1 85 ? -14.173 4.238 15.627 1.00 98.44 85 LEU A O 1
ATOM 635 N N . GLY A 1 86 ? -14.219 4.801 13.453 1.00 98.25 86 GLY A N 1
ATOM 636 C CA . GLY A 1 86 ? -12.985 4.118 13.071 1.00 98.25 86 GLY A CA 1
ATOM 637 C C . GLY A 1 86 ? -11.741 4.878 13.523 1.00 98.25 86 GLY A C 1
ATOM 638 O O . GLY A 1 86 ? -11.642 6.085 13.324 1.00 98.25 86 GLY A O 1
ATOM 639 N N . ILE A 1 87 ? -10.786 4.178 14.130 1.00 97.94 87 ILE A N 1
ATOM 640 C CA . ILE A 1 87 ? -9.560 4.746 14.700 1.00 97.94 87 ILE A CA 1
ATOM 641 C C . ILE A 1 87 ? -8.410 3.753 14.521 1.00 97.94 87 ILE A C 1
ATOM 643 O O . ILE A 1 87 ? -8.567 2.555 14.767 1.00 97.94 87 ILE A O 1
ATOM 647 N N . GLY A 1 88 ? -7.233 4.257 14.154 1.00 96.62 88 GLY A N 1
ATOM 648 C CA . GLY A 1 88 ? -5.996 3.473 14.112 1.00 96.62 88 GLY A CA 1
ATOM 649 C C . GLY A 1 88 ? -5.178 3.757 12.861 1.00 96.62 88 GLY A C 1
ATOM 650 O O . GLY A 1 88 ? -5.457 3.214 11.798 1.00 96.62 88 GLY A O 1
ATOM 651 N N . GLY A 1 89 ? -4.160 4.608 12.990 1.00 97.88 89 GLY A N 1
ATOM 652 C CA . GLY A 1 89 ? -3.215 4.884 11.906 1.00 97.88 89 GLY A CA 1
ATOM 653 C C . GLY A 1 89 ? -3.822 5.527 10.660 1.00 97.88 89 GLY A C 1
ATOM 654 O O . GLY A 1 89 ? -3.330 5.269 9.568 1.00 97.88 89 GLY A O 1
ATOM 655 N N . ILE A 1 90 ? -4.892 6.309 10.801 1.00 98.62 90 ILE A N 1
ATOM 656 C CA . ILE A 1 90 ? -5.469 7.109 9.713 1.00 98.62 90 ILE A CA 1
ATOM 657 C C . ILE A 1 90 ? -4.603 8.357 9.550 1.00 98.62 90 ILE A C 1
ATOM 659 O O . ILE A 1 90 ? -4.444 9.110 10.512 1.00 98.62 90 ILE A O 1
ATOM 663 N N . ASP A 1 91 ? -4.022 8.530 8.366 1.00 98.25 91 ASP A N 1
ATOM 664 C CA . ASP A 1 91 ? -3.057 9.592 8.063 1.00 98.25 91 ASP A CA 1
ATOM 665 C C . ASP A 1 91 ? -3.316 10.320 6.731 1.00 98.25 91 ASP A C 1
ATOM 667 O O . ASP A 1 91 ? -2.542 11.202 6.369 1.00 98.25 91 ASP A O 1
ATOM 671 N N . SER A 1 92 ? -4.398 9.988 6.019 1.00 98.50 92 SER A N 1
ATOM 672 C CA . SER A 1 92 ? -4.747 10.582 4.724 1.00 98.50 92 SER A CA 1
ATOM 673 C C . SER A 1 92 ? -6.235 10.430 4.385 1.00 98.50 92 SER A C 1
ATOM 675 O O . SER A 1 92 ? -6.982 9.694 5.047 1.00 98.50 92 SER A O 1
ATOM 677 N N . ALA A 1 93 ? -6.669 11.074 3.299 1.00 98.31 93 ALA A N 1
ATOM 678 C CA . ALA A 1 93 ? -7.985 10.842 2.707 1.00 98.31 93 ALA A CA 1
ATOM 679 C C . ALA A 1 93 ? -8.183 9.385 2.243 1.00 98.31 93 ALA A C 1
ATOM 681 O O . ALA A 1 93 ? -9.234 8.802 2.513 1.00 98.31 93 ALA A O 1
ATOM 682 N N . ASP A 1 94 ? -7.180 8.768 1.610 1.00 98.00 94 ASP A N 1
ATOM 683 C CA . ASP A 1 94 ? -7.235 7.371 1.155 1.00 98.00 94 ASP A CA 1
ATOM 684 C C . ASP A 1 94 ? -7.435 6.395 2.314 1.00 98.00 94 ASP A C 1
ATOM 686 O O . ASP A 1 94 ? -8.275 5.496 2.258 1.00 98.00 94 ASP A O 1
ATOM 690 N N . THR A 1 95 ? -6.701 6.585 3.411 1.00 98.25 95 THR A N 1
ATOM 691 C CA . THR A 1 95 ? -6.841 5.720 4.588 1.00 98.25 95 THR A CA 1
ATOM 692 C C . THR A 1 95 ? -8.158 5.977 5.309 1.00 98.25 95 THR A C 1
ATOM 694 O O . THR A 1 95 ? -8.794 5.028 5.765 1.00 98.25 95 THR A O 1
ATOM 697 N N . SER A 1 96 ? -8.646 7.219 5.322 1.00 98.31 96 SER A N 1
ATOM 698 C CA . SER A 1 96 ? -9.999 7.536 5.793 1.00 98.31 96 SER A CA 1
ATOM 699 C C . SER A 1 96 ? -11.064 6.802 4.969 1.00 98.31 96 SER A C 1
ATOM 701 O O . SER A 1 96 ? -11.955 6.166 5.536 1.00 98.31 96 SER A O 1
ATOM 703 N N . LEU A 1 97 ? -10.941 6.816 3.636 1.00 98.44 97 LEU A N 1
ATOM 704 C CA . LEU A 1 97 ? -11.833 6.099 2.725 1.00 98.44 97 LEU A CA 1
ATOM 705 C C . LEU A 1 97 ? -11.824 4.586 2.990 1.00 98.44 97 LEU A C 1
ATOM 707 O O . LEU A 1 97 ? -12.894 3.981 3.021 1.00 98.44 97 LEU A O 1
ATOM 711 N N . GLN A 1 98 ? -10.661 3.982 3.257 1.00 98.56 98 GLN A N 1
ATOM 712 C CA . GLN A 1 98 ? -10.562 2.558 3.614 1.00 98.56 98 GLN A CA 1
ATOM 713 C C . GLN A 1 98 ? -11.376 2.220 4.871 1.00 98.56 98 GLN A C 1
ATOM 715 O O . GLN A 1 98 ? -12.130 1.247 4.875 1.00 98.56 98 GLN A O 1
ATOM 720 N N . PHE A 1 99 ? -11.285 3.034 5.929 1.00 98.69 99 PHE A N 1
ATOM 721 C CA . PHE A 1 99 ? -12.070 2.819 7.151 1.00 98.69 99 PHE A CA 1
ATOM 722 C C . PHE A 1 99 ? -13.578 2.936 6.900 1.00 98.69 99 PHE A C 1
ATOM 724 O O . PHE A 1 99 ? -14.343 2.101 7.391 1.00 98.69 99 PHE A O 1
ATOM 731 N N . LEU A 1 100 ? -14.004 3.921 6.102 1.00 98.50 100 LEU A N 1
ATOM 732 C CA . LEU A 1 100 ? -15.404 4.070 5.696 1.00 98.50 100 LEU A CA 1
ATOM 733 C C . LEU A 1 100 ? -15.874 2.832 4.918 1.00 98.50 100 LEU A C 1
ATOM 735 O O . LEU A 1 100 ? -16.858 2.194 5.288 1.00 98.50 100 LEU A O 1
ATOM 739 N N . GLN A 1 101 ? -15.118 2.404 3.905 1.00 98.25 101 GLN A N 1
ATOM 740 C CA . GLN A 1 101 ? -15.412 1.203 3.117 1.00 98.25 101 GLN A CA 1
ATOM 741 C C . GLN A 1 101 ? -15.442 -0.085 3.957 1.00 98.25 101 GLN A C 1
ATOM 743 O O . GLN A 1 101 ? -16.189 -1.010 3.631 1.00 98.25 101 GLN A O 1
ATOM 748 N N . CYS A 1 102 ? -14.677 -0.151 5.049 1.00 98.12 102 CYS A N 1
ATOM 749 C CA . CYS A 1 102 ? -14.711 -1.246 6.020 1.00 98.12 102 CYS A CA 1
ATOM 750 C C . CYS A 1 102 ? -15.894 -1.177 7.002 1.00 98.12 102 CYS A C 1
ATOM 752 O O . CYS A 1 102 ? -16.098 -2.133 7.744 1.00 98.12 102 CYS A O 1
ATOM 754 N N . GLY A 1 103 ? -16.690 -0.105 7.000 1.00 97.62 103 GLY A N 1
ATOM 755 C CA . GLY A 1 103 ? -17.924 0.006 7.784 1.00 97.62 103 GLY A CA 1
ATOM 756 C C . GLY A 1 103 ? -17.919 1.083 8.869 1.00 97.62 103 GLY A C 1
ATOM 757 O O . GLY A 1 103 ? -18.902 1.191 9.598 1.00 97.62 103 GLY A O 1
ATOM 758 N N . ALA A 1 104 ? -16.861 1.890 8.990 1.00 98.25 104 ALA A N 1
ATOM 759 C CA . ALA A 1 104 ? -16.893 3.058 9.864 1.00 98.25 104 ALA A CA 1
ATOM 760 C C . ALA A 1 104 ? -17.851 4.128 9.316 1.00 98.25 104 ALA A C 1
ATOM 762 O O . ALA A 1 104 ? -17.917 4.358 8.111 1.00 98.25 104 ALA A O 1
ATOM 763 N N . SER A 1 105 ? -18.576 4.809 10.201 1.00 97.56 105 SER A N 1
ATOM 764 C CA . SER A 1 105 ? -19.443 5.946 9.853 1.00 97.56 105 SER A CA 1
ATOM 765 C C . SER A 1 105 ? -18.711 7.285 9.964 1.00 97.56 105 SER A C 1
ATOM 767 O O . SER A 1 105 ? -19.060 8.245 9.284 1.00 97.56 105 SER A O 1
ATOM 769 N N . ALA A 1 106 ? -17.696 7.340 10.824 1.00 97.75 106 ALA A N 1
ATOM 770 C CA . ALA A 1 106 ? -16.805 8.474 11.021 1.00 97.75 106 ALA A CA 1
ATOM 771 C C . ALA A 1 106 ? -15.402 7.958 11.353 1.00 97.75 106 ALA A C 1
ATOM 773 O O . ALA A 1 106 ? -15.242 6.805 11.760 1.00 97.75 106 ALA A O 1
ATOM 774 N N . VAL A 1 107 ? -14.394 8.812 11.206 1.00 98.25 107 VAL A N 1
ATOM 775 C CA . VAL A 1 107 ? -12.997 8.485 11.508 1.00 98.25 107 VAL A CA 1
ATOM 776 C C . VAL A 1 107 ? -12.448 9.416 12.586 1.00 98.25 107 VAL A C 1
ATOM 778 O O . VAL A 1 107 ? -12.811 10.589 12.625 1.00 98.25 107 VAL A O 1
ATOM 781 N N . GLN A 1 108 ? -11.586 8.902 13.466 1.00 98.56 108 GLN A N 1
ATOM 782 C CA . GLN A 1 108 ? -10.840 9.708 14.436 1.00 98.56 108 GLN A CA 1
ATOM 783 C C . GLN A 1 108 ? -9.344 9.655 14.139 1.00 98.56 108 GLN A C 1
ATOM 785 O O . GLN A 1 108 ? -8.789 8.608 13.795 1.00 98.56 108 GLN A O 1
ATOM 790 N N . ILE A 1 109 ? -8.695 10.803 14.311 1.00 98.25 109 ILE A N 1
ATOM 791 C CA . ILE A 1 109 ? -7.292 11.016 13.986 1.00 98.25 109 ILE A CA 1
ATOM 792 C C . ILE A 1 109 ? -6.552 11.367 15.278 1.00 98.25 109 ILE A C 1
ATOM 794 O O . ILE A 1 109 ? -6.999 12.214 16.043 1.00 98.25 109 ILE A O 1
ATOM 798 N N . GLY A 1 110 ? -5.419 10.704 15.518 1.00 97.12 110 GLY A N 1
ATOM 799 C CA . GLY A 1 110 ? -4.555 10.961 16.673 1.00 97.12 110 GLY A CA 1
ATOM 800 C C . GLY A 1 110 ? -3.106 11.165 16.249 1.00 97.12 110 GLY A C 1
ATOM 801 O O . GLY A 1 110 ? -2.631 12.290 16.158 1.00 97.12 110 GLY A O 1
ATOM 802 N N . SER A 1 111 ? -2.403 10.074 15.941 1.00 98.44 111 SER A N 1
ATOM 803 C CA . SER A 1 111 ? -0.959 10.101 15.660 1.00 98.44 111 SER A CA 1
ATOM 804 C C . SER A 1 111 ? -0.566 10.950 14.447 1.00 98.44 111 SER A C 1
ATOM 806 O O . SER A 1 111 ? 0.511 11.526 14.456 1.00 98.44 111 SER A O 1
ATOM 808 N N . ALA A 1 112 ? -1.416 11.066 13.421 1.00 98.44 112 ALA A N 1
ATOM 809 C CA . ALA A 1 112 ? -1.114 11.924 12.272 1.00 98.44 112 ALA A CA 1
ATOM 810 C C . ALA A 1 112 ? -1.061 13.410 12.664 1.00 98.44 112 ALA A C 1
ATOM 812 O O . ALA A 1 112 ? -0.147 14.109 12.245 1.00 98.44 112 ALA A O 1
ATOM 813 N N . ILE A 1 113 ? -1.960 13.859 13.552 1.00 98.12 113 ILE A N 1
ATOM 814 C CA . ILE A 1 113 ? -1.913 15.214 14.124 1.00 98.12 113 ILE A CA 1
ATOM 815 C C . ILE A 1 113 ? -0.657 15.382 14.983 1.00 98.12 113 ILE A C 1
ATOM 817 O O . ILE A 1 113 ? -0.011 16.414 14.900 1.00 98.12 113 ILE A O 1
ATOM 821 N N . GLN A 1 114 ? -0.266 14.369 15.770 1.00 98.19 114 GLN A N 1
ATOM 822 C CA . GLN A 1 114 ? 0.983 14.422 16.552 1.00 98.19 114 GLN A CA 1
ATOM 823 C C . GLN A 1 114 ? 2.236 14.534 15.671 1.00 98.19 114 GLN A C 1
ATOM 825 O O . GLN A 1 114 ? 3.225 15.121 16.098 1.00 98.19 114 GLN A O 1
ATOM 830 N N . ASN A 1 115 ? 2.201 13.963 14.465 1.00 98.25 115 ASN A N 1
ATOM 831 C CA . ASN A 1 115 ? 3.293 14.052 13.497 1.00 98.25 115 ASN A CA 1
ATOM 832 C C . ASN A 1 115 ? 3.317 15.387 12.735 1.00 98.25 115 ASN A C 1
ATOM 834 O O . ASN A 1 115 ? 4.327 15.689 12.106 1.00 98.25 115 ASN A O 1
ATOM 838 N N . GLN A 1 116 ? 2.220 16.143 12.755 1.00 97.50 116 GLN A N 1
ATOM 839 C CA . GLN A 1 116 ? 2.035 17.372 11.989 1.00 97.50 116 GLN A CA 1
ATOM 840 C C . GLN A 1 116 ? 1.274 18.393 12.855 1.00 97.50 116 GLN A C 1
ATOM 842 O O . GLN A 1 116 ? 1.730 18.748 13.940 1.00 97.50 116 GLN A O 1
ATOM 847 N N . ASP A 1 117 ? 0.122 18.869 12.388 1.00 97.88 117 ASP A N 1
ATOM 848 C CA . ASP A 1 117 ? -0.713 19.875 13.030 1.00 97.88 117 ASP A CA 1
ATOM 849 C C . ASP A 1 117 ? -2.164 19.756 12.512 1.00 97.88 117 ASP A C 1
ATOM 851 O O . ASP A 1 117 ? -2.508 18.844 11.752 1.00 97.88 117 ASP A O 1
ATOM 855 N N . PHE A 1 118 ? -3.050 20.655 12.948 1.00 98.31 118 PHE A N 1
ATOM 856 C CA . PHE A 1 118 ? -4.476 20.583 12.620 1.00 98.31 118 PHE A CA 1
ATOM 857 C C . PHE A 1 118 ? -4.820 20.905 11.158 1.00 98.31 118 PHE A C 1
ATOM 859 O O . PHE A 1 118 ? -5.916 20.548 10.727 1.00 98.31 118 PHE A O 1
ATOM 866 N N . THR A 1 119 ? -3.916 21.504 10.374 1.00 98.12 119 THR A N 1
ATOM 867 C CA . THR A 1 119 ? -4.157 21.820 8.951 1.00 98.12 119 THR A CA 1
ATOM 868 C C . THR A 1 119 ? -4.362 20.572 8.089 1.00 98.12 119 THR A C 1
ATOM 870 O O . THR A 1 119 ? -4.981 20.657 7.030 1.00 98.12 119 THR A O 1
ATOM 873 N N . LEU A 1 120 ? -3.968 19.387 8.579 1.00 97.50 120 LEU A N 1
ATOM 874 C CA . LEU A 1 120 ? -4.254 18.091 7.947 1.00 97.50 120 LEU A CA 1
ATOM 875 C C . LEU A 1 120 ? -5.732 17.895 7.587 1.00 97.50 120 LEU A C 1
ATOM 877 O O . LEU A 1 120 ? -6.045 17.182 6.635 1.00 97.50 120 LEU A O 1
ATOM 881 N N . ILE A 1 121 ? -6.655 18.521 8.323 1.00 98.12 121 ILE A N 1
ATOM 882 C CA . ILE A 1 121 ? -8.082 18.404 8.019 1.00 98.12 121 ILE A CA 1
ATOM 883 C C . ILE A 1 121 ? -8.426 18.913 6.610 1.00 98.12 121 ILE A C 1
ATOM 885 O O . ILE A 1 121 ? -9.311 18.352 5.962 1.00 98.12 121 ILE A O 1
ATOM 889 N N . GLU A 1 122 ? -7.719 19.929 6.107 1.00 98.25 122 GLU A N 1
ATOM 890 C CA . GLU A 1 122 ? -7.942 20.479 4.767 1.00 98.25 122 GLU A CA 1
ATOM 891 C C . GLU A 1 122 ? -7.550 19.472 3.681 1.00 98.25 122 GLU A C 1
ATOM 893 O O . GLU A 1 122 ? -8.322 19.237 2.745 1.00 98.25 122 GLU A O 1
ATOM 898 N N . ASP A 1 123 ? -6.402 18.812 3.847 1.00 98.25 123 ASP A N 1
ATOM 899 C CA . ASP A 1 123 ? -5.942 17.729 2.972 1.00 98.25 123 ASP A CA 1
ATOM 900 C C . ASP A 1 123 ? -6.934 16.555 2.974 1.00 98.25 123 ASP A C 1
ATOM 902 O O . ASP A 1 123 ? -7.338 16.056 1.924 1.00 98.25 123 ASP A O 1
ATOM 906 N N . TYR A 1 124 ? -7.444 16.168 4.146 1.00 98.25 124 TYR A N 1
ATOM 907 C CA . TYR A 1 124 ? -8.335 15.008 4.255 1.00 98.25 124 TYR A CA 1
ATOM 908 C C . TYR A 1 124 ? -9.684 15.285 3.591 1.00 98.25 124 TYR A C 1
ATOM 910 O O . TYR A 1 124 ? -10.229 14.432 2.886 1.00 98.25 124 TYR A O 1
ATOM 918 N N . VAL A 1 125 ? -10.228 16.489 3.790 1.00 98.38 125 VAL A N 1
ATOM 919 C CA . VAL A 1 125 ? -11.501 16.901 3.190 1.00 98.38 125 VAL A CA 1
ATOM 920 C C . VAL A 1 125 ? -11.371 17.049 1.675 1.00 98.38 125 VAL A C 1
ATOM 922 O O . VAL A 1 125 ? -12.248 16.582 0.944 1.00 98.38 125 VAL A O 1
ATOM 925 N N . THR A 1 126 ? -10.313 17.697 1.183 1.00 98.50 126 THR A N 1
ATOM 926 C CA . THR A 1 126 ? -10.106 17.895 -0.261 1.00 98.50 126 THR A CA 1
ATOM 927 C C . THR A 1 126 ? -9.796 16.581 -0.972 1.00 98.50 126 THR A C 1
ATOM 929 O O . THR A 1 126 ? -10.433 16.283 -1.984 1.00 98.50 126 THR A O 1
ATOM 932 N N . GLY A 1 127 ? -8.927 15.745 -0.401 1.00 98.38 127 GLY A N 1
ATOM 933 C CA . GLY A 1 127 ? -8.618 14.416 -0.919 1.00 98.38 127 GLY A CA 1
ATOM 934 C C . GLY A 1 127 ? -9.844 13.504 -0.966 1.00 98.38 127 GLY A C 1
ATOM 935 O O . GLY A 1 127 ? -10.102 12.872 -1.989 1.00 98.38 127 GLY A O 1
ATOM 936 N N . LEU A 1 128 ? -10.678 13.486 0.083 1.00 98.12 128 LEU A N 1
ATOM 937 C CA . LEU A 1 128 ? -11.881 12.645 0.098 1.00 98.12 128 LEU A CA 1
ATOM 938 C C . LEU A 1 128 ? -12.924 13.126 -0.920 1.00 98.12 128 LEU A C 1
ATOM 940 O O . LEU A 1 128 ? -13.552 12.307 -1.591 1.00 98.12 128 LEU A O 1
ATOM 944 N N . LYS A 1 129 ? -13.087 14.447 -1.086 1.00 98.12 129 LYS A N 1
ATOM 945 C CA . LYS A 1 129 ? -13.921 15.014 -2.159 1.00 98.12 129 LYS A CA 1
ATOM 946 C C . LYS A 1 129 ? -13.417 14.586 -3.536 1.00 98.12 129 LYS A C 1
ATOM 948 O O . LYS A 1 129 ? -14.230 14.183 -4.364 1.00 98.12 129 LYS A O 1
ATOM 953 N N . ALA A 1 130 ? -12.106 14.647 -3.768 1.00 97.69 130 ALA A N 1
ATOM 954 C CA . ALA A 1 130 ? -11.502 14.239 -5.031 1.00 97.69 130 ALA A CA 1
ATOM 955 C C . ALA A 1 130 ? -11.722 12.742 -5.304 1.00 97.69 130 ALA A C 1
ATOM 957 O O . ALA A 1 130 ? -12.202 12.398 -6.379 1.00 97.69 130 ALA A O 1
ATOM 958 N N . LEU A 1 131 ? -11.487 11.867 -4.320 1.00 97.88 131 LEU A N 1
ATOM 959 C CA . LEU A 1 131 ? -11.723 10.422 -4.439 1.00 97.88 131 LEU A CA 1
ATOM 960 C C . LEU A 1 131 ? -13.178 10.097 -4.818 1.00 97.88 131 LEU A C 1
ATOM 962 O O . LEU A 1 131 ? -13.425 9.320 -5.739 1.00 97.88 131 LEU A O 1
ATOM 966 N N . LEU A 1 132 ? -14.151 10.727 -4.150 1.00 96.62 132 LEU A N 1
ATOM 967 C CA . LEU A 1 132 ? -15.576 10.532 -4.448 1.00 96.62 132 LEU A CA 1
ATOM 968 C C . LEU A 1 132 ? -15.971 11.100 -5.818 1.00 96.62 132 LEU A C 1
ATOM 970 O O . LEU A 1 132 ? -16.789 10.507 -6.524 1.00 96.62 132 LEU A O 1
ATOM 974 N N . TYR A 1 133 ? -15.397 12.244 -6.198 1.00 96.75 133 TYR A N 1
ATOM 975 C CA . TYR A 1 133 ? -15.639 12.871 -7.492 1.00 96.75 133 TYR A CA 1
ATOM 976 C C . TYR A 1 133 ? -15.083 12.024 -8.639 1.00 96.75 133 TYR A C 1
ATOM 978 O O . TYR A 1 133 ? -15.809 11.761 -9.596 1.00 96.75 133 TYR A O 1
ATOM 986 N N . LEU A 1 134 ? -13.838 11.549 -8.544 1.00 95.75 134 LEU A N 1
ATOM 987 C CA . LEU A 1 134 ? -13.204 10.764 -9.607 1.00 95.75 134 LEU A CA 1
ATOM 988 C C . LEU A 1 134 ? -13.938 9.454 -9.878 1.00 95.75 134 LEU A C 1
ATOM 990 O O . LEU A 1 134 ? -14.042 9.055 -11.034 1.00 95.75 134 LEU A O 1
ATOM 994 N N . GLU A 1 135 ? -14.554 8.837 -8.863 1.00 94.44 135 GLU A N 1
ATOM 995 C CA . GLU A 1 135 ? -15.362 7.638 -9.094 1.00 94.44 135 GLU A CA 1
ATOM 996 C C . GLU A 1 135 ? -16.534 7.906 -10.054 1.00 94.44 135 GLU A C 1
ATOM 998 O O . GLU A 1 135 ? -16.994 6.983 -10.724 1.00 94.44 135 GLU A O 1
ATOM 1003 N N . SER A 1 136 ? -17.025 9.150 -10.136 1.00 95.56 136 SER A N 1
ATOM 1004 C CA . SER A 1 136 ? -18.125 9.567 -11.017 1.00 95.56 136 SER A CA 1
ATOM 1005 C C . SER A 1 136 ? -17.727 9.828 -12.477 1.00 95.56 136 SER A C 1
ATOM 1007 O O . SER A 1 136 ? -18.613 9.948 -13.329 1.00 95.56 136 SER A O 1
ATOM 1009 N N . VAL A 1 137 ? -16.425 9.870 -12.772 1.00 95.94 137 VAL A N 1
ATOM 1010 C CA . VAL A 1 137 ? -15.864 10.202 -14.088 1.00 95.94 137 VAL A CA 1
ATOM 1011 C C . VAL A 1 137 ? -15.480 8.919 -14.827 1.00 95.94 137 VAL A C 1
ATOM 1013 O O . VAL A 1 137 ? -14.601 8.176 -14.393 1.00 95.94 137 VAL A O 1
ATOM 1016 N N . LYS A 1 138 ? -16.135 8.628 -15.958 1.00 94.88 138 LYS A N 1
ATOM 1017 C CA . LYS A 1 138 ? -15.955 7.353 -16.676 1.00 94.88 138 LYS A CA 1
ATOM 1018 C C . LYS A 1 138 ? -14.569 7.225 -17.314 1.00 94.88 138 LYS A C 1
ATOM 1020 O O . LYS A 1 138 ? -14.011 6.132 -17.354 1.00 94.88 138 LYS A O 1
ATOM 1025 N N . GLU A 1 139 ? -14.020 8.325 -17.812 1.00 94.31 139 GLU A N 1
ATOM 1026 C CA . GLU A 1 139 ? -12.732 8.385 -18.508 1.00 94.31 139 GLU A CA 1
ATOM 1027 C C . GLU A 1 139 ? -11.547 8.062 -17.590 1.00 94.31 139 GLU A C 1
ATOM 1029 O O . GLU A 1 139 ? -10.479 7.699 -18.076 1.00 94.31 139 GLU A O 1
ATOM 1034 N N . LEU A 1 140 ? -11.745 8.163 -16.272 1.00 94.19 140 LEU A N 1
ATOM 1035 C CA . LEU A 1 140 ? -10.734 7.914 -15.244 1.00 94.19 140 LEU A CA 1
ATOM 1036 C C . LEU A 1 140 ? -11.002 6.613 -14.471 1.00 94.19 140 LEU A C 1
ATOM 1038 O O . LEU A 1 140 ? -10.402 6.374 -13.431 1.00 94.19 140 LEU A O 1
ATOM 1042 N N . ALA A 1 141 ? -11.881 5.740 -14.974 1.00 92.12 141 ALA A N 1
ATOM 1043 C CA . ALA A 1 141 ? -12.281 4.512 -14.281 1.00 92.12 141 ALA A CA 1
ATOM 1044 C C . ALA A 1 141 ? -11.140 3.499 -14.060 1.00 92.12 141 ALA A C 1
ATOM 1046 O O . ALA A 1 141 ? -11.283 2.595 -13.243 1.00 92.12 141 ALA A O 1
ATOM 1047 N N . ASN A 1 142 ? -10.038 3.617 -14.805 1.00 93.69 142 ASN A N 1
ATOM 1048 C CA . ASN A 1 142 ? -8.846 2.782 -14.655 1.00 93.69 142 ASN A CA 1
ATOM 1049 C C . ASN A 1 142 ? -7.818 3.347 -13.659 1.00 93.69 142 ASN A C 1
ATOM 1051 O O . ASN A 1 142 ? -6.768 2.737 -13.489 1.00 93.69 142 ASN A O 1
ATOM 1055 N N . TRP A 1 143 ? -8.087 4.497 -13.038 1.00 96.12 143 TRP A N 1
ATOM 1056 C CA . TRP A 1 143 ? -7.252 5.044 -11.971 1.00 96.12 143 TRP A CA 1
ATOM 1057 C C . TRP A 1 143 ? -7.509 4.303 -10.659 1.00 96.12 143 TRP A C 1
ATOM 1059 O O . TRP A 1 143 ? -8.640 3.904 -10.370 1.00 96.12 143 TRP A O 1
ATOM 1069 N N . ASP A 1 144 ? -6.468 4.174 -9.839 1.00 96.00 144 ASP A N 1
ATOM 1070 C CA . ASP A 1 144 ? -6.607 3.732 -8.452 1.00 96.00 144 ASP A CA 1
ATOM 1071 C C . ASP A 1 144 ? -6.717 4.960 -7.544 1.00 96.00 144 ASP A C 1
ATOM 1073 O O . ASP A 1 144 ? -5.726 5.616 -7.207 1.00 96.00 144 ASP A O 1
ATOM 1077 N N . GLY A 1 145 ? -7.954 5.341 -7.225 1.00 95.56 145 GLY A N 1
ATOM 1078 C CA . GLY A 1 145 ? -8.236 6.574 -6.497 1.00 95.56 145 GLY A CA 1
ATOM 1079 C C . GLY A 1 145 ? -7.704 7.799 -7.245 1.00 95.56 145 GLY A C 1
ATOM 1080 O O . GLY A 1 145 ? -8.177 8.124 -8.333 1.00 95.56 145 GLY A O 1
ATOM 1081 N N . LEU A 1 146 ? -6.726 8.491 -6.653 1.00 96.00 146 LEU A N 1
ATOM 1082 C CA . LEU A 1 146 ? -6.071 9.661 -7.256 1.00 96.00 146 LEU A CA 1
ATOM 1083 C C . LEU A 1 146 ? -4.854 9.307 -8.126 1.00 96.00 146 LEU A C 1
ATOM 1085 O O . LEU A 1 146 ? -4.236 10.205 -8.698 1.00 96.00 146 LEU A O 1
ATOM 1089 N N . SER A 1 147 ? -4.486 8.027 -8.214 1.00 97.00 147 SER A N 1
ATOM 1090 C CA . SER A 1 147 ? -3.288 7.584 -8.923 1.00 97.00 147 SER A CA 1
ATOM 1091 C C . SER A 1 147 ? -3.615 7.144 -10.358 1.00 97.00 147 SER A C 1
ATOM 1093 O O . SER A 1 147 ? -4.400 6.209 -10.546 1.00 97.00 147 SER A O 1
ATOM 1095 N N . PRO A 1 148 ? -3.028 7.786 -11.390 1.00 96.19 148 PRO A N 1
ATOM 1096 C CA . PRO A 1 148 ? -3.153 7.316 -12.764 1.00 96.19 148 PRO A CA 1
ATOM 1097 C C . PRO A 1 148 ? -2.476 5.951 -12.939 1.00 96.19 148 PRO A C 1
ATOM 1099 O O . PRO A 1 148 ? -1.500 5.670 -12.238 1.00 96.19 148 PRO A O 1
ATOM 1102 N N . PRO A 1 149 ? -2.916 5.143 -13.923 1.00 95.00 149 PRO A N 1
ATOM 1103 C CA . PRO A 1 149 ? -2.206 3.931 -14.317 1.00 95.00 149 PRO A CA 1
ATOM 1104 C C . PRO A 1 149 ? -0.733 4.228 -14.591 1.00 95.00 149 PRO A C 1
ATOM 1106 O O . PRO A 1 149 ? -0.412 5.204 -15.286 1.00 95.00 149 PRO A O 1
ATOM 1109 N N . ILE A 1 150 ? 0.166 3.393 -14.074 1.00 94.31 150 ILE A N 1
ATOM 1110 C CA . ILE A 1 150 ? 1.592 3.632 -14.249 1.00 94.31 150 ILE A CA 1
ATOM 1111 C C . ILE A 1 150 ? 1.968 3.324 -15.697 1.00 94.31 150 ILE A C 1
ATOM 1113 O O . ILE A 1 150 ? 1.810 2.218 -16.211 1.00 94.31 150 ILE A O 1
ATOM 1117 N N . ILE A 1 151 ? 2.486 4.341 -16.380 1.00 94.12 151 ILE A N 1
ATOM 1118 C CA . ILE A 1 151 ? 3.067 4.177 -17.709 1.00 94.12 151 ILE A CA 1
ATOM 1119 C C . ILE A 1 151 ? 4.462 3.564 -17.596 1.00 94.12 151 ILE A C 1
ATOM 1121 O O . ILE A 1 151 ? 5.204 3.849 -16.652 1.00 94.12 151 ILE A O 1
ATOM 1125 N N . LYS A 1 152 ? 4.868 2.792 -18.610 1.00 95.06 152 LYS A N 1
ATOM 1126 C CA . LYS A 1 152 ? 6.235 2.267 -18.697 1.00 95.06 152 LYS A CA 1
ATOM 1127 C C . LYS A 1 152 ? 7.238 3.407 -18.633 1.00 95.06 152 LYS A C 1
ATOM 1129 O O . LYS A 1 152 ? 7.275 4.265 -19.522 1.00 95.06 152 LYS A O 1
ATOM 1134 N N . HIS A 1 153 ? 8.052 3.411 -17.584 1.00 96.00 153 HIS A N 1
ATOM 1135 C CA . HIS A 1 153 ? 8.951 4.516 -17.318 1.00 96.00 153 HIS A CA 1
ATOM 1136 C C . HIS A 1 153 ? 10.333 4.073 -16.850 1.00 96.00 153 HIS A C 1
ATOM 1138 O O . HIS A 1 153 ? 10.506 3.025 -16.231 1.00 96.00 153 HIS A O 1
ATOM 1144 N N . GLN A 1 154 ? 11.294 4.975 -17.006 1.00 95.56 154 GLN A N 1
ATOM 1145 C CA . GLN A 1 154 ? 12.560 4.956 -16.288 1.00 95.56 154 GLN A CA 1
ATOM 1146 C C . GLN A 1 154 ? 12.788 6.336 -15.698 1.00 95.56 154 GLN A C 1
ATOM 1148 O O . GLN A 1 154 ? 12.696 7.349 -16.396 1.00 95.56 154 GLN A O 1
ATOM 1153 N N . LYS A 1 155 ? 13.049 6.390 -14.388 1.00 95.19 155 LYS A N 1
ATOM 1154 C CA . LYS A 1 155 ? 13.202 7.653 -13.641 1.00 95.19 155 LYS A CA 1
ATOM 1155 C C . LYS A 1 155 ? 12.010 8.614 -13.854 1.00 95.19 155 LYS A C 1
ATOM 1157 O O . LYS A 1 155 ? 12.203 9.822 -13.972 1.00 95.19 155 LYS A O 1
ATOM 1162 N N . GLY A 1 156 ? 10.793 8.068 -13.963 1.00 94.69 156 GLY A N 1
ATOM 1163 C CA . GLY A 1 156 ? 9.552 8.823 -14.186 1.00 94.69 156 GLY A CA 1
ATOM 1164 C C . GLY A 1 156 ? 9.340 9.347 -15.613 1.00 94.69 156 GLY A C 1
ATOM 1165 O O . GLY A 1 156 ? 8.365 10.053 -15.854 1.00 94.69 156 GLY A O 1
ATOM 1166 N N . LYS A 1 157 ? 10.226 9.029 -16.567 1.00 95.81 157 LYS A N 1
ATOM 1167 C CA . LYS A 1 157 ? 10.072 9.410 -17.979 1.00 95.81 157 LYS A CA 1
ATOM 1168 C C . LYS A 1 157 ? 9.542 8.235 -18.802 1.00 95.81 157 LYS A C 1
ATOM 1170 O O . LYS A 1 157 ? 10.053 7.133 -18.600 1.00 95.81 157 LYS A O 1
ATOM 1175 N N . PRO A 1 158 ? 8.600 8.452 -19.740 1.00 94.88 158 PRO A N 1
ATOM 1176 C CA . PRO A 1 158 ? 8.118 7.404 -20.636 1.00 94.88 158 PRO A CA 1
ATOM 1177 C C . PRO A 1 158 ? 9.266 6.755 -21.415 1.00 94.88 158 PRO A C 1
ATOM 1179 O O . PRO A 1 158 ? 10.191 7.447 -21.850 1.00 94.88 158 PRO A O 1
ATOM 1182 N N . VAL A 1 159 ? 9.203 5.437 -21.601 1.00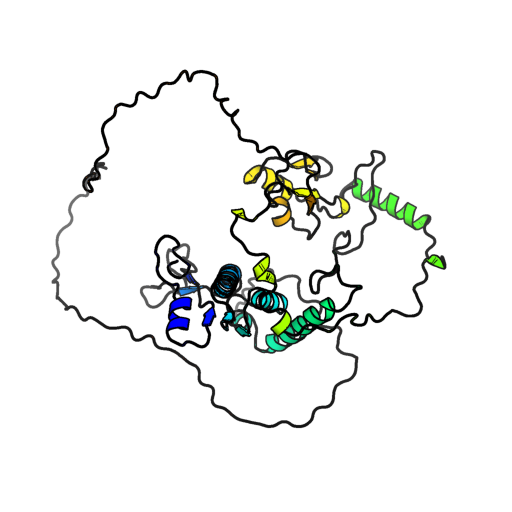 92.88 159 VAL A N 1
ATOM 1183 C CA . VAL A 1 159 ? 10.265 4.664 -22.259 1.00 92.88 159 VAL A CA 1
ATOM 1184 C C . VAL A 1 159 ? 9.787 4.085 -23.579 1.00 92.88 159 VAL A C 1
ATOM 1186 O O . VAL A 1 159 ? 8.698 3.527 -23.675 1.00 92.88 159 VAL A O 1
ATOM 1189 N N . VAL A 1 160 ? 10.651 4.174 -24.591 1.00 89.19 160 VAL A N 1
ATOM 1190 C CA . VAL A 1 160 ? 10.509 3.419 -25.837 1.00 89.19 160 VAL A CA 1
ATOM 1191 C C . VAL A 1 160 ? 11.149 2.050 -25.646 1.00 89.19 160 VAL A C 1
ATOM 1193 O O . VAL A 1 160 ? 12.337 1.946 -25.328 1.00 89.19 160 VAL A O 1
ATOM 1196 N N . SER A 1 161 ? 10.363 1.001 -25.848 1.00 89.00 161 SER A N 1
ATOM 1197 C CA . SER A 1 161 ? 10.831 -0.380 -25.836 1.00 89.00 161 SER A CA 1
ATOM 1198 C C . SER A 1 161 ? 11.910 -0.612 -26.895 1.00 89.00 161 SER A C 1
ATOM 1200 O O . SER A 1 161 ? 11.647 -0.462 -28.084 1.00 89.00 161 SER A O 1
ATOM 1202 N N . CYS A 1 162 ? 13.109 -1.016 -26.474 1.00 87.81 162 CYS A N 1
ATOM 1203 C CA . CYS A 1 162 ? 14.222 -1.327 -27.374 1.00 87.81 162 CYS A CA 1
ATOM 1204 C C . CYS A 1 162 ? 14.634 -2.791 -27.193 1.00 87.81 162 CYS A C 1
ATOM 1206 O O . CYS A 1 162 ? 14.941 -3.217 -26.078 1.00 87.81 162 CYS A O 1
ATOM 1208 N N . THR A 1 163 ? 14.642 -3.555 -28.282 1.00 89.81 163 THR A N 1
ATOM 1209 C CA . THR A 1 163 ? 15.098 -4.951 -28.309 1.00 89.81 163 THR A CA 1
ATOM 1210 C C . THR A 1 163 ? 16.375 -5.071 -29.119 1.00 89.81 163 THR A C 1
ATOM 1212 O O . THR A 1 163 ? 16.595 -4.288 -30.038 1.00 89.81 163 THR A O 1
ATOM 1215 N N . ASP A 1 164 ? 17.208 -6.049 -28.806 1.00 83.81 164 ASP A N 1
ATOM 1216 C CA . ASP A 1 164 ? 18.346 -6.461 -29.616 1.00 83.81 164 ASP A CA 1
ATOM 1217 C C . ASP A 1 164 ? 17.899 -7.239 -30.876 1.00 83.81 164 ASP A C 1
ATOM 1219 O O . ASP A 1 164 ? 16.715 -7.543 -31.044 1.00 83.81 164 ASP A O 1
ATOM 1223 N N . ASN A 1 165 ? 18.838 -7.581 -31.761 1.00 81.44 165 ASN A N 1
ATOM 1224 C CA . ASN A 1 165 ? 18.612 -8.379 -32.974 1.00 81.44 165 ASN A CA 1
ATOM 1225 C C . ASN A 1 165 ? 18.056 -9.781 -32.670 1.00 81.44 165 ASN A C 1
ATOM 1227 O O . ASN A 1 165 ? 17.402 -10.392 -33.508 1.00 81.44 165 ASN A O 1
ATOM 1231 N N . THR A 1 166 ? 18.286 -10.273 -31.452 1.00 81.06 166 THR A N 1
ATOM 1232 C CA . THR A 1 166 ? 17.758 -11.542 -30.932 1.00 81.06 166 THR A CA 1
ATOM 1233 C C . THR A 1 166 ? 16.342 -11.427 -30.354 1.00 81.06 166 THR A C 1
ATOM 1235 O O . THR A 1 166 ? 15.778 -12.421 -29.905 1.00 81.06 166 THR A O 1
ATOM 1238 N N . GLY A 1 167 ? 15.763 -10.221 -30.320 1.00 81.50 167 GLY A N 1
ATOM 1239 C CA . GLY A 1 167 ? 14.461 -9.947 -29.706 1.00 81.50 167 GLY A CA 1
ATOM 1240 C C . GLY A 1 167 ? 14.499 -9.746 -28.185 1.00 81.50 167 GLY A C 1
ATOM 1241 O O . GLY A 1 167 ? 13.479 -9.382 -27.603 1.00 81.50 167 GLY A O 1
ATOM 1242 N N . LYS A 1 168 ? 15.657 -9.918 -27.529 1.00 83.62 168 LYS A N 1
ATOM 1243 C CA . LYS A 1 168 ? 15.820 -9.650 -26.089 1.00 83.62 168 LYS A CA 1
ATOM 1244 C C . LYS A 1 168 ? 15.780 -8.153 -25.787 1.00 83.62 168 LYS A C 1
ATOM 1246 O O . LYS A 1 168 ? 16.297 -7.347 -26.555 1.00 83.62 168 LYS A O 1
ATOM 1251 N N . LYS A 1 169 ? 15.185 -7.765 -24.661 1.00 88.50 169 LYS A N 1
ATOM 1252 C CA . LYS A 1 169 ? 15.121 -6.364 -24.220 1.00 88.50 169 LYS A CA 1
ATOM 1253 C C . LYS A 1 169 ? 16.492 -5.868 -23.767 1.00 88.50 169 LYS A C 1
ATOM 1255 O O . LYS A 1 169 ? 17.230 -6.592 -23.106 1.00 88.50 169 LYS A O 1
ATOM 1260 N N . LEU A 1 170 ? 16.821 -4.629 -24.130 1.00 92.00 170 LEU A N 1
ATOM 1261 C CA . LEU A 1 170 ? 18.094 -4.007 -23.769 1.00 92.00 170 LEU A CA 1
ATOM 1262 C C . LEU A 1 170 ? 17.991 -3.334 -22.389 1.00 92.00 170 LEU A C 1
ATOM 1264 O O . LEU A 1 170 ? 17.116 -2.476 -22.224 1.00 92.00 170 LEU A O 1
ATOM 1268 N N . PRO A 1 171 ? 18.867 -3.645 -21.419 1.00 93.69 171 PRO A N 1
ATOM 1269 C CA . PRO A 1 171 ? 18.894 -2.942 -20.139 1.00 93.69 171 PRO A CA 1
ATOM 1270 C C . PRO A 1 171 ? 19.452 -1.512 -20.274 1.00 93.69 171 PRO A C 1
ATOM 1272 O O . PRO A 1 171 ? 19.937 -1.092 -21.324 1.00 93.69 171 PRO A O 1
ATOM 1275 N N . HIS A 1 172 ? 19.370 -0.740 -19.188 1.00 93.94 172 HIS A N 1
ATOM 1276 C CA . HIS A 1 172 ? 19.697 0.692 -19.153 1.00 93.94 172 HIS A CA 1
ATOM 1277 C C . HIS A 1 172 ? 21.125 1.001 -18.657 1.00 93.94 172 HIS A C 1
ATOM 1279 O O . HIS A 1 172 ? 21.326 2.007 -17.977 1.00 93.94 172 HIS A O 1
ATOM 1285 N N . PHE A 1 173 ? 22.109 0.141 -18.944 1.00 95.25 173 PHE A N 1
ATOM 1286 C CA . PHE A 1 173 ? 23.498 0.331 -18.506 1.00 95.25 173 PHE A CA 1
ATOM 1287 C C . PHE A 1 173 ? 24.523 -0.262 -19.487 1.00 95.25 173 PHE A C 1
ATOM 1289 O O . PHE A 1 173 ? 24.193 -1.135 -20.289 1.00 95.25 173 PHE A O 1
ATOM 1296 N N . GLY A 1 174 ? 25.780 0.187 -19.386 1.00 95.50 174 GLY A N 1
ATOM 1297 C CA . GLY A 1 174 ? 26.911 -0.332 -20.169 1.00 95.50 174 GLY A CA 1
ATOM 1298 C C . GLY A 1 174 ? 26.701 -0.220 -21.682 1.00 95.50 174 GLY A C 1
ATOM 1299 O O . GLY A 1 174 ? 26.004 0.678 -22.150 1.00 95.50 174 GLY A O 1
ATOM 1300 N N . ASN A 1 175 ? 27.241 -1.181 -22.437 1.00 93.81 175 ASN A N 1
ATOM 1301 C CA . ASN A 1 175 ? 27.120 -1.233 -23.902 1.00 93.81 175 ASN A CA 1
ATOM 1302 C C . ASN A 1 175 ? 25.653 -1.283 -24.369 1.00 93.81 175 ASN A C 1
ATOM 1304 O O . ASN A 1 175 ? 25.307 -0.787 -25.437 1.00 93.81 175 ASN A O 1
ATOM 1308 N N . TYR A 1 176 ? 24.757 -1.850 -23.555 1.00 93.62 176 TYR A N 1
ATOM 1309 C CA . TYR A 1 176 ? 23.330 -1.890 -23.868 1.00 93.62 176 TYR A CA 1
ATOM 1310 C C . TYR A 1 176 ? 22.705 -0.496 -23.890 1.00 93.62 176 TYR A C 1
ATOM 1312 O O . TYR A 1 176 ? 21.800 -0.246 -24.684 1.00 93.62 176 TYR A O 1
ATOM 1320 N N . GLN A 1 177 ? 23.188 0.423 -23.050 1.00 93.19 177 GLN A N 1
ATOM 1321 C CA . GLN A 1 177 ? 22.710 1.799 -23.049 1.00 93.19 177 GLN A CA 1
ATOM 1322 C C . GLN A 1 177 ? 23.090 2.521 -24.346 1.00 93.19 177 GLN A C 1
ATOM 1324 O O . GLN A 1 177 ? 22.231 3.178 -24.929 1.00 93.19 177 GLN A O 1
ATOM 1329 N N . GLU A 1 178 ? 24.322 2.349 -24.826 1.00 94.19 178 GLU A N 1
ATOM 1330 C CA . GLU A 1 178 ? 24.789 2.926 -26.096 1.00 94.19 178 GLU A CA 1
ATOM 1331 C C . GLU A 1 178 ? 23.928 2.428 -27.267 1.00 94.19 178 GLU A C 1
ATOM 1333 O O . GLU A 1 178 ? 23.361 3.228 -28.011 1.00 94.19 178 GLU A O 1
ATOM 1338 N N . LEU A 1 179 ? 23.683 1.114 -27.341 1.00 93.25 179 LEU A N 1
ATOM 1339 C CA . LEU A 1 179 ? 22.791 0.519 -28.345 1.00 93.25 179 LEU A CA 1
ATOM 1340 C C . LEU A 1 179 ? 21.357 1.066 -28.267 1.00 93.25 179 LEU A C 1
ATOM 1342 O O . LEU A 1 179 ? 20.688 1.244 -29.289 1.00 93.25 179 LEU A O 1
ATOM 1346 N N . ARG A 1 180 ? 20.842 1.334 -27.061 1.00 93.31 180 ARG A N 1
ATOM 1347 C CA . ARG A 1 180 ? 19.527 1.974 -26.899 1.00 93.31 180 ARG A CA 1
ATOM 1348 C C . ARG A 1 180 ? 19.539 3.408 -27.413 1.00 93.31 180 ARG A C 1
ATOM 1350 O O . ARG A 1 180 ? 18.576 3.814 -28.058 1.00 93.31 180 ARG A O 1
ATOM 1357 N N . GLU A 1 181 ? 20.587 4.170 -27.124 1.00 93.69 181 GLU A N 1
ATOM 1358 C CA . GLU A 1 181 ? 20.734 5.554 -27.579 1.00 93.69 181 GLU A CA 1
ATOM 1359 C C . GLU A 1 181 ? 20.810 5.631 -29.107 1.00 93.69 181 GLU A C 1
ATOM 1361 O O . GLU A 1 181 ? 20.095 6.439 -29.704 1.00 93.69 181 GLU A O 1
ATOM 1366 N N . GLU A 1 182 ? 21.551 4.726 -29.747 1.00 94.25 182 GLU A N 1
ATOM 1367 C CA . GLU A 1 182 ? 21.593 4.580 -31.206 1.00 94.25 182 GLU A CA 1
ATOM 1368 C C . GLU A 1 182 ? 20.210 4.275 -31.794 1.00 94.25 182 GLU A C 1
ATOM 1370 O O . GLU A 1 182 ? 19.755 4.964 -32.712 1.00 94.25 182 GLU A O 1
ATOM 1375 N N . LYS A 1 183 ? 19.487 3.295 -31.233 1.00 92.50 183 LYS A N 1
ATOM 1376 C CA . LYS A 1 183 ? 18.138 2.933 -31.704 1.00 92.50 183 LYS A CA 1
ATOM 1377 C C . LYS A 1 183 ? 17.137 4.067 -31.520 1.00 92.50 183 LYS A C 1
ATOM 1379 O O . LYS A 1 183 ? 16.358 4.357 -32.425 1.00 92.50 183 LYS A O 1
ATOM 1384 N N . ILE A 1 184 ? 17.164 4.744 -30.375 1.00 92.38 184 ILE A N 1
ATOM 1385 C CA . ILE A 1 184 ? 16.295 5.896 -30.115 1.00 92.38 184 ILE A CA 1
ATOM 1386 C C . ILE A 1 184 ? 16.647 7.055 -31.057 1.00 92.38 184 ILE A C 1
ATOM 1388 O O . ILE A 1 184 ? 15.740 7.729 -31.543 1.00 92.38 184 ILE A O 1
ATOM 1392 N N . SER A 1 185 ? 17.933 7.285 -31.335 1.00 93.00 185 SER A N 1
ATOM 1393 C CA . SER A 1 185 ? 18.387 8.290 -32.301 1.00 93.00 185 SER A CA 1
ATOM 1394 C C . SER A 1 185 ? 17.858 7.986 -33.705 1.00 93.00 185 SER A C 1
ATOM 1396 O O . SER A 1 185 ? 17.249 8.855 -34.326 1.00 93.00 185 SER A O 1
ATOM 1398 N N . ALA A 1 186 ? 17.963 6.732 -34.157 1.00 92.69 186 ALA A N 1
ATOM 1399 C CA . ALA A 1 186 ? 17.423 6.292 -35.442 1.00 92.69 186 ALA A CA 1
ATOM 1400 C C . ALA A 1 186 ? 15.896 6.482 -35.536 1.00 92.69 186 ALA A C 1
ATOM 1402 O O . ALA A 1 186 ? 15.404 7.019 -36.528 1.00 92.69 186 ALA A O 1
ATOM 1403 N N . ILE A 1 187 ? 15.148 6.126 -34.482 1.00 90.81 187 ILE A N 1
ATOM 1404 C CA . ILE A 1 187 ? 13.692 6.352 -34.409 1.00 90.81 187 ILE A CA 1
ATOM 1405 C C . ILE A 1 187 ? 13.371 7.848 -34.503 1.00 90.81 187 ILE A C 1
ATOM 1407 O O . ILE A 1 187 ? 12.461 8.244 -35.229 1.00 90.81 187 ILE A O 1
ATOM 1411 N N . LYS A 1 188 ? 14.127 8.695 -33.796 1.00 90.12 188 LYS A N 1
ATOM 1412 C CA . LYS A 1 188 ? 13.934 10.151 -33.826 1.00 90.12 188 LYS A CA 1
ATOM 1413 C C . LYS A 1 188 ? 14.237 10.748 -35.198 1.00 90.12 188 LYS A C 1
ATOM 1415 O O . LYS A 1 188 ? 13.479 11.599 -35.648 1.00 90.12 188 LYS A O 1
ATOM 1420 N N . MET A 1 189 ? 15.294 10.291 -35.871 1.00 91.56 189 MET A N 1
ATOM 1421 C CA . MET A 1 189 ? 15.629 10.730 -37.232 1.00 91.56 189 MET A CA 1
ATOM 1422 C C . MET A 1 189 ? 14.535 10.376 -38.247 1.00 91.56 189 MET A C 1
ATOM 1424 O O . MET A 1 189 ? 14.311 11.130 -39.187 1.00 91.56 189 MET A O 1
ATOM 1428 N N . GLN A 1 190 ? 13.841 9.252 -38.053 1.00 89.69 190 GLN A N 1
ATOM 1429 C CA . GLN A 1 190 ? 12.725 8.831 -38.908 1.00 89.69 190 GLN A CA 1
ATOM 1430 C C . GLN A 1 190 ? 11.393 9.499 -38.535 1.00 89.69 190 GLN A C 1
ATOM 1432 O O . GLN A 1 190 ? 10.463 9.519 -39.341 1.00 89.69 190 GLN A O 1
ATOM 1437 N N . SER A 1 191 ? 11.271 10.038 -37.319 1.00 87.56 191 SER A N 1
ATOM 1438 C CA . SER A 1 191 ? 10.033 10.665 -36.856 1.00 87.56 191 SER A CA 1
ATOM 1439 C C . SER A 1 191 ? 9.860 12.076 -37.430 1.00 87.56 191 SER A C 1
ATOM 1441 O O . SER A 1 191 ? 10.740 12.923 -37.295 1.00 87.56 191 SER A O 1
ATOM 1443 N N . ASN A 1 192 ? 8.695 12.359 -38.023 1.00 87.25 192 ASN A N 1
ATOM 1444 C CA . ASN A 1 192 ? 8.323 13.716 -38.428 1.00 87.25 192 ASN A CA 1
ATOM 1445 C C . ASN A 1 192 ? 7.548 14.411 -37.299 1.00 87.25 192 ASN A C 1
ATOM 1447 O O . ASN A 1 192 ? 6.339 14.224 -37.163 1.00 87.25 192 ASN A O 1
ATOM 1451 N N . LEU A 1 193 ? 8.249 15.229 -36.512 1.00 83.38 193 LEU A N 1
ATOM 1452 C CA . LEU A 1 193 ? 7.674 15.978 -35.386 1.00 83.38 193 LEU A CA 1
ATOM 1453 C C . LEU A 1 193 ? 6.684 17.075 -35.811 1.00 83.38 193 LEU A C 1
ATOM 1455 O O . LEU A 1 193 ? 5.915 17.556 -34.986 1.00 83.38 193 LEU A O 1
ATOM 1459 N N . LEU A 1 194 ? 6.719 17.490 -37.081 1.00 86.62 194 LEU A N 1
ATOM 1460 C CA . LEU A 1 194 ? 5.851 18.531 -37.638 1.00 86.62 194 LEU A CA 1
ATOM 1461 C C . LEU A 1 194 ? 4.655 17.952 -38.401 1.00 86.62 194 LEU A C 1
ATOM 1463 O O . LEU A 1 194 ? 3.914 18.697 -39.039 1.00 86.62 194 LEU A O 1
ATOM 1467 N N . ALA A 1 195 ? 4.468 16.630 -38.379 1.00 87.06 195 ALA A N 1
ATOM 1468 C CA . ALA A 1 195 ? 3.313 16.013 -39.009 1.00 87.06 195 ALA A CA 1
ATOM 1469 C C . ALA A 1 195 ? 2.017 16.519 -38.353 1.00 87.06 195 ALA A C 1
ATOM 1471 O O . ALA A 1 195 ? 1.884 16.490 -37.129 1.00 87.06 195 ALA A O 1
ATOM 1472 N N . GLU A 1 196 ? 1.028 16.910 -39.163 1.00 81.50 196 GLU A N 1
ATOM 1473 C CA . GLU A 1 196 ? -0.285 17.363 -38.671 1.00 81.50 196 GLU A CA 1
ATOM 1474 C C . GLU A 1 196 ? -0.951 16.322 -37.756 1.00 81.50 196 GLU A C 1
ATOM 1476 O O . GLU A 1 196 ? -1.612 16.684 -36.788 1.00 81.50 196 GLU A O 1
ATOM 1481 N N . SER A 1 197 ? -0.681 15.029 -37.973 1.00 81.44 197 SER A N 1
ATOM 1482 C CA . SER A 1 197 ? -1.149 13.925 -37.126 1.00 81.44 197 SER A CA 1
ATOM 1483 C C . SER A 1 197 ? -0.640 13.963 -35.678 1.00 81.44 197 SER A C 1
ATOM 1485 O O . SER A 1 197 ? -1.207 13.289 -34.824 1.00 81.44 197 SER A O 1
ATOM 1487 N N . GLN A 1 198 ? 0.443 14.694 -35.396 1.00 80.12 198 GLN A N 1
ATOM 1488 C CA . GLN A 1 198 ? 0.978 14.893 -34.044 1.00 80.12 198 GLN A CA 1
ATOM 1489 C C . GLN A 1 198 ? 0.508 16.213 -33.413 1.00 80.12 198 GLN A C 1
ATOM 1491 O O . GLN A 1 198 ? 0.838 16.491 -32.258 1.00 80.12 198 GLN A O 1
ATOM 1496 N N . SER A 1 199 ? -0.261 17.030 -34.144 1.00 83.12 199 SER A N 1
ATOM 1497 C CA . SER A 1 199 ? -0.755 18.305 -33.625 1.00 83.12 199 SER A CA 1
ATOM 1498 C C . SER A 1 199 ? -1.782 18.057 -32.517 1.00 83.12 199 SER A C 1
ATOM 1500 O O . SER A 1 199 ? -2.709 17.263 -32.705 1.00 83.12 199 SER A O 1
ATOM 1502 N N . PRO A 1 200 ? -1.649 18.707 -31.347 1.00 85.19 200 PRO A N 1
ATOM 1503 C CA . PRO A 1 200 ? -2.601 18.521 -30.265 1.00 85.19 200 PRO A CA 1
ATOM 1504 C C . PRO A 1 200 ? -3.974 19.080 -30.651 1.00 85.19 200 PRO A C 1
ATOM 1506 O O . PRO A 1 200 ? -4.080 20.047 -31.406 1.00 85.19 200 PRO A O 1
ATOM 1509 N N . SER A 1 201 ? -5.034 18.511 -30.070 1.00 84.62 201 SER A N 1
ATOM 1510 C CA . SER A 1 201 ? -6.369 19.112 -30.149 1.00 84.62 201 SER A CA 1
ATOM 1511 C C . SER A 1 201 ? -6.320 20.563 -29.643 1.00 84.62 201 SER A C 1
ATOM 1513 O O . SER A 1 201 ? -5.741 20.802 -28.577 1.00 84.62 201 SER A O 1
ATOM 1515 N N . PRO A 1 202 ? -6.954 21.525 -30.341 1.00 85.75 202 PRO A N 1
ATOM 1516 C CA . PRO A 1 202 ? -6.956 22.931 -29.934 1.00 85.75 202 PRO A CA 1
ATOM 1517 C C . PRO A 1 202 ? -7.685 23.160 -28.602 1.00 85.75 202 PRO A C 1
ATOM 1519 O O . PRO A 1 202 ? -7.430 24.149 -27.920 1.00 85.75 202 PRO A O 1
ATOM 1522 N N . VAL A 1 203 ? -8.578 22.242 -28.215 1.00 88.75 203 VAL A N 1
ATOM 1523 C CA . VAL A 1 203 ? -9.332 22.303 -26.960 1.00 88.75 203 VAL A CA 1
ATOM 1524 C C . VAL A 1 203 ? -9.039 21.057 -26.134 1.00 88.75 203 VAL A C 1
ATOM 1526 O O . VAL A 1 203 ? -9.210 19.927 -26.603 1.00 88.75 203 VAL A O 1
ATOM 1529 N N . ARG A 1 204 ? -8.612 21.263 -24.884 1.00 86.81 204 ARG A N 1
ATOM 1530 C CA . ARG A 1 204 ? -8.494 20.189 -23.894 1.00 86.81 204 ARG A CA 1
ATOM 1531 C C . ARG A 1 204 ? -9.887 19.884 -23.328 1.00 86.81 204 ARG A C 1
ATOM 1533 O O . ARG A 1 204 ? -10.518 20.804 -22.808 1.00 86.81 204 ARG A O 1
ATOM 1540 N N . PRO A 1 205 ? -10.369 18.633 -23.387 1.00 84.81 205 PRO A N 1
ATOM 1541 C CA . PRO A 1 205 ? -11.656 18.286 -22.800 1.00 84.81 205 PRO A CA 1
ATOM 1542 C C . PRO A 1 205 ? -11.612 18.432 -21.272 1.00 84.81 205 PRO A C 1
ATOM 1544 O O . PRO A 1 205 ? -10.630 18.055 -20.630 1.00 84.81 205 PRO A O 1
ATOM 1547 N N . CYS A 1 206 ? -12.687 18.969 -20.693 1.00 89.31 206 CYS A N 1
ATOM 1548 C CA . CYS A 1 206 ? -12.928 18.954 -19.253 1.00 89.31 206 CYS A CA 1
ATOM 1549 C C . CYS A 1 206 ? -13.913 17.823 -18.948 1.00 89.31 206 CYS A C 1
ATOM 1551 O O . CYS A 1 206 ? -15.075 17.900 -19.353 1.00 89.31 206 CYS A O 1
ATOM 1553 N N . TYR A 1 207 ? -13.445 16.766 -18.281 1.00 92.50 207 TYR A N 1
ATOM 1554 C CA . TYR A 1 207 ? -14.290 15.617 -17.960 1.00 92.50 207 TYR A CA 1
ATOM 1555 C C . TYR A 1 207 ? -15.368 15.995 -16.945 1.00 92.50 207 TYR A C 1
ATOM 1557 O O . TYR A 1 207 ? -15.098 16.669 -15.950 1.00 92.50 207 TYR A O 1
ATOM 1565 N N . GLN A 1 208 ? -16.589 15.539 -17.208 1.00 92.00 208 GLN A N 1
ATOM 1566 C CA . GLN A 1 208 ? -17.759 15.797 -16.376 1.00 92.00 208 GLN A CA 1
ATOM 1567 C C . GLN A 1 208 ? -18.250 14.489 -15.746 1.00 92.00 208 GLN A C 1
ATOM 1569 O O . GLN A 1 208 ? -18.120 13.436 -16.371 1.00 92.00 208 GLN A O 1
ATOM 1574 N N . PRO A 1 209 ? -18.851 14.530 -14.546 1.00 94.06 209 PRO A N 1
ATOM 1575 C CA . PRO A 1 209 ? -19.473 13.359 -13.939 1.00 94.06 209 PRO A CA 1
ATOM 1576 C C . PRO A 1 209 ? -20.536 12.739 -14.854 1.00 94.06 209 PRO A C 1
ATOM 1578 O O . PRO A 1 209 ? -21.512 13.394 -15.220 1.00 94.06 209 PRO A O 1
ATOM 1581 N N . ASN A 1 210 ? -20.390 11.456 -15.191 1.00 94.94 210 ASN A N 1
ATOM 1582 C CA . ASN A 1 210 ? -21.405 10.719 -15.957 1.00 94.94 210 ASN A CA 1
ATOM 1583 C C . ASN A 1 210 ? -22.465 10.079 -15.046 1.00 94.94 210 ASN A C 1
ATOM 1585 O O . ASN A 1 210 ? -23.511 9.642 -15.524 1.00 94.94 210 ASN A O 1
ATOM 1589 N N . LYS A 1 211 ? -22.187 9.984 -13.742 1.00 94.75 211 LYS A N 1
ATOM 1590 C CA . LYS A 1 211 ? -23.100 9.471 -12.712 1.00 94.75 211 LYS A CA 1
ATOM 1591 C C . LYS A 1 211 ? -23.101 10.397 -11.489 1.00 94.75 211 LYS A C 1
ATOM 1593 O O . LYS A 1 211 ? -22.165 11.178 -11.327 1.00 94.75 211 LYS A O 1
ATOM 1598 N N . PRO A 1 212 ? -24.119 10.322 -10.614 1.00 95.69 212 PRO A N 1
ATOM 1599 C CA . PRO A 1 212 ? -24.130 11.101 -9.381 1.00 95.69 212 PRO A CA 1
ATOM 1600 C C . PRO A 1 212 ? -22.893 10.814 -8.522 1.00 95.69 212 PRO A C 1
ATOM 1602 O O . PRO A 1 212 ? -22.514 9.655 -8.340 1.00 95.69 212 PRO A O 1
ATOM 1605 N N . VAL A 1 213 ? -22.285 11.870 -7.979 1.00 96.44 213 VAL A N 1
ATOM 1606 C CA . VAL A 1 213 ? -21.176 11.754 -7.023 1.00 96.44 213 VAL A CA 1
ATOM 1607 C C . VAL A 1 213 ? -21.688 11.078 -5.751 1.00 96.44 213 VAL A C 1
ATOM 1609 O O . VAL A 1 213 ? -22.712 11.483 -5.192 1.00 96.44 213 VAL A O 1
ATOM 1612 N N . LEU A 1 214 ? -20.981 10.039 -5.306 1.00 95.19 214 LEU A N 1
ATOM 1613 C CA . LEU A 1 214 ? -21.359 9.270 -4.123 1.00 95.19 214 LEU A CA 1
ATOM 1614 C C . LEU A 1 214 ? -21.228 10.113 -2.854 1.00 95.19 214 LEU A C 1
ATOM 1616 O O . LEU A 1 214 ? -20.303 10.913 -2.704 1.00 95.19 214 LEU A O 1
ATOM 1620 N N . LYS A 1 215 ? -22.143 9.904 -1.908 1.00 96.75 215 LYS A N 1
ATOM 1621 C CA . LYS A 1 215 ? -22.052 10.474 -0.562 1.00 96.75 215 LYS A CA 1
ATOM 1622 C C . LYS A 1 215 ? -21.336 9.491 0.358 1.00 96.75 215 LYS A C 1
ATOM 1624 O O . LYS A 1 215 ? -21.296 8.292 0.097 1.00 96.75 215 LYS A O 1
ATOM 1629 N N . VAL A 1 216 ? -20.858 9.981 1.503 1.00 95.88 216 VAL A N 1
ATOM 1630 C CA . VAL A 1 216 ? -20.212 9.136 2.525 1.00 95.88 216 VAL A CA 1
ATOM 1631 C C . VAL A 1 216 ? -21.091 7.939 2.903 1.00 95.88 216 VAL A C 1
ATOM 1633 O O . VAL A 1 216 ? -20.613 6.816 2.948 1.00 95.88 216 VAL A O 1
ATOM 1636 N N . LYS A 1 217 ? -22.403 8.130 3.076 1.00 95.94 217 LYS A N 1
ATOM 1637 C CA . LYS A 1 217 ? -23.326 7.028 3.398 1.00 95.94 217 LYS A CA 1
ATOM 1638 C C . LYS A 1 217 ? -23.362 5.899 2.352 1.00 95.94 217 LYS A C 1
ATOM 1640 O O . LYS A 1 217 ? -23.682 4.775 2.713 1.00 95.94 217 LYS A O 1
ATOM 1645 N N . ASP A 1 218 ? -23.046 6.190 1.088 1.00 95.75 218 ASP A N 1
ATOM 1646 C CA . ASP A 1 218 ? -23.126 5.227 -0.016 1.00 95.75 218 ASP A CA 1
ATOM 1647 C C . ASP A 1 218 ? -21.855 4.358 -0.108 1.00 95.75 218 ASP A C 1
ATOM 1649 O O . ASP A 1 218 ? -21.858 3.307 -0.747 1.00 95.75 218 ASP A O 1
ATOM 1653 N N . ILE A 1 219 ? -20.761 4.784 0.539 1.00 95.94 219 ILE A N 1
ATOM 1654 C CA . ILE A 1 219 ? -19.483 4.055 0.574 1.00 95.94 219 ILE A CA 1
ATOM 1655 C C . ILE A 1 219 ? -19.296 3.231 1.852 1.00 95.94 219 ILE A C 1
ATOM 1657 O O . ILE A 1 219 ? -18.482 2.303 1.845 1.00 95.94 219 ILE A O 1
ATOM 1661 N N . VAL A 1 220 ? -20.025 3.544 2.933 1.00 97.69 220 VAL A N 1
ATOM 1662 C CA . VAL A 1 220 ? -19.871 2.850 4.218 1.00 97.69 220 VAL A CA 1
ATOM 1663 C C . VAL A 1 220 ? -20.124 1.353 4.042 1.00 97.69 220 VAL A C 1
ATOM 1665 O O . VAL A 1 220 ? -21.198 0.932 3.622 1.00 97.69 220 VAL A O 1
ATOM 1668 N N . GLY A 1 221 ? -19.124 0.534 4.368 1.00 97.12 221 GLY A N 1
ATOM 1669 C CA . GLY A 1 221 ? -19.235 -0.928 4.336 1.00 97.12 221 GLY A CA 1
ATOM 1670 C C . GLY A 1 221 ? -19.149 -1.575 2.946 1.00 97.12 221 GLY A C 1
ATOM 1671 O O . GLY A 1 221 ? -19.337 -2.788 2.832 1.00 97.12 221 GLY A O 1
ATOM 1672 N N . ARG A 1 222 ? -18.828 -0.823 1.882 1.00 96.56 222 ARG A N 1
ATOM 1673 C CA . ARG A 1 222 ? -18.748 -1.350 0.504 1.00 96.56 222 ARG A CA 1
ATOM 1674 C C . ARG A 1 222 ? -17.736 -2.492 0.325 1.00 96.56 222 ARG A C 1
ATOM 1676 O O . ARG A 1 222 ? -17.918 -3.330 -0.555 1.00 96.56 222 ARG A O 1
ATOM 1683 N N . SER A 1 223 ? -16.700 -2.561 1.163 1.00 97.06 223 SER A N 1
ATOM 1684 C CA . SER A 1 223 ? -15.680 -3.621 1.110 1.00 97.06 223 SER A CA 1
ATOM 1685 C C . SER A 1 223 ? -16.057 -4.881 1.894 1.00 97.06 223 SER A C 1
ATOM 1687 O O . SER A 1 223 ? -15.377 -5.897 1.772 1.00 97.06 223 SER A O 1
ATOM 1689 N N . LEU A 1 224 ? -17.147 -4.873 2.671 1.00 96.44 224 LEU A N 1
ATOM 1690 C CA . LEU A 1 224 ? -17.493 -5.989 3.560 1.00 96.44 224 LEU A CA 1
ATOM 1691 C C . LEU A 1 224 ? -17.838 -7.285 2.820 1.00 96.44 224 LEU A C 1
ATOM 1693 O O . LEU A 1 224 ? -17.560 -8.367 3.338 1.00 96.44 224 LEU A O 1
ATOM 1697 N N . SER A 1 225 ? -18.406 -7.191 1.614 1.00 95.62 225 SER A N 1
ATOM 1698 C CA . SER A 1 225 ? -18.727 -8.352 0.771 1.00 95.62 225 SER A CA 1
ATOM 1699 C C . SER A 1 225 ? -17.484 -9.071 0.240 1.00 95.62 225 SER A C 1
ATOM 1701 O O . SER A 1 225 ? -17.557 -10.257 -0.066 1.00 95.62 225 SER A O 1
ATOM 1703 N N . LYS A 1 226 ? -16.343 -8.375 0.166 1.00 96.38 226 LYS A N 1
ATOM 1704 C CA . LYS A 1 226 ? -15.062 -8.915 -0.312 1.00 96.38 226 LYS A CA 1
ATOM 1705 C C . LYS A 1 226 ? -14.238 -9.582 0.793 1.00 96.38 226 LYS A C 1
ATOM 1707 O O . LYS A 1 226 ? -13.223 -10.205 0.511 1.00 96.38 226 LYS A O 1
ATOM 1712 N N . ILE A 1 227 ? -14.648 -9.440 2.053 1.00 95.81 227 ILE A N 1
ATOM 1713 C CA . ILE A 1 227 ? -13.926 -9.965 3.214 1.00 95.81 227 ILE A CA 1
ATOM 1714 C C . ILE A 1 227 ? -14.650 -11.226 3.679 1.00 95.81 227 ILE A C 1
ATOM 1716 O O . ILE A 1 227 ? -15.841 -11.178 3.982 1.00 95.81 227 ILE A O 1
ATOM 1720 N N . GLY A 1 228 ? -13.955 -12.354 3.803 1.00 93.94 228 GLY A N 1
ATOM 1721 C CA . GLY A 1 228 ? -14.556 -13.645 4.149 1.00 93.94 228 GLY A CA 1
ATOM 1722 C C . GLY A 1 228 ? -13.558 -14.625 4.769 1.00 93.94 228 GLY A C 1
ATOM 1723 O O . GLY A 1 228 ? -12.374 -14.309 4.864 1.00 93.94 228 GLY A O 1
ATOM 1724 N N . PRO A 1 229 ? -14.028 -15.796 5.230 1.00 94.69 229 PRO A N 1
ATOM 1725 C CA . PRO A 1 229 ? -13.139 -16.876 5.641 1.00 94.69 229 PRO A CA 1
ATOM 1726 C C . PRO A 1 229 ? -12.342 -17.403 4.441 1.00 94.69 229 PRO A C 1
ATOM 1728 O O . PRO A 1 229 ? -12.796 -17.320 3.300 1.00 94.69 229 PRO A O 1
ATOM 1731 N N . TYR A 1 230 ? -11.184 -18.009 4.713 1.00 94.88 230 TYR A N 1
ATOM 1732 C CA . TYR A 1 230 ? -10.309 -18.585 3.684 1.00 94.88 230 TYR A CA 1
ATOM 1733 C C . TYR A 1 230 ? -11.029 -19.591 2.772 1.00 94.88 230 TYR A C 1
ATOM 1735 O O . TYR A 1 230 ? -10.768 -19.635 1.577 1.00 94.88 230 TYR A O 1
ATOM 1743 N N . SER A 1 231 ? -11.990 -20.349 3.310 1.00 95.19 231 SER A N 1
ATOM 1744 C CA . SER A 1 231 ? -12.793 -21.323 2.557 1.00 95.19 231 SER A CA 1
ATOM 1745 C C . SER A 1 231 ? -13.598 -20.726 1.400 1.00 95.19 231 SER A C 1
ATOM 1747 O O . SER A 1 231 ? -14.012 -21.468 0.517 1.00 95.19 231 SER A O 1
ATOM 1749 N N . ASN A 1 232 ? -13.860 -19.417 1.422 1.00 95.00 232 ASN A N 1
ATOM 1750 C CA . ASN A 1 232 ? -14.623 -18.729 0.382 1.00 95.00 232 ASN A CA 1
ATOM 1751 C C . ASN A 1 232 ? -13.730 -18.188 -0.742 1.00 95.00 232 ASN A C 1
ATOM 1753 O O . ASN A 1 232 ? -14.249 -17.604 -1.690 1.00 95.00 232 ASN A O 1
ATOM 1757 N N . LEU A 1 233 ? -12.408 -18.319 -0.616 1.00 95.50 233 LEU A N 1
ATOM 1758 C CA . LEU A 1 233 ? -11.461 -17.892 -1.637 1.00 95.50 233 LEU A CA 1
ATOM 1759 C C . LEU A 1 233 ? -11.308 -18.996 -2.686 1.00 95.50 233 LEU A C 1
ATOM 1761 O O . LEU A 1 233 ? -11.175 -20.172 -2.339 1.00 95.50 233 LEU A O 1
ATOM 1765 N N . ASP A 1 234 ? -11.312 -18.615 -3.963 1.00 93.94 234 ASP A N 1
ATOM 1766 C CA . ASP A 1 234 ? -11.095 -19.558 -5.055 1.00 93.94 234 ASP A CA 1
ATOM 1767 C C . ASP A 1 234 ? -9.618 -19.982 -5.092 1.00 93.94 234 ASP A C 1
ATOM 1769 O O . ASP A 1 234 ? -8.714 -19.162 -5.232 1.00 93.94 234 ASP A O 1
ATOM 1773 N N . ASN A 1 235 ? -9.366 -21.282 -4.933 1.00 91.88 235 ASN A N 1
ATOM 1774 C CA . ASN A 1 235 ? -8.025 -21.863 -4.989 1.00 91.88 235 ASN A CA 1
ATOM 1775 C C . ASN A 1 235 ? -7.654 -22.408 -6.380 1.00 91.88 235 ASN A C 1
ATOM 1777 O O . ASN A 1 235 ? -6.556 -22.943 -6.550 1.00 91.88 235 ASN A O 1
ATOM 1781 N N . LYS A 1 236 ? -8.542 -22.278 -7.368 1.00 91.75 236 LYS A N 1
ATOM 1782 C CA . LYS A 1 236 ? -8.340 -22.663 -8.770 1.00 91.75 236 LYS A CA 1
ATOM 1783 C C . LYS A 1 236 ? -7.901 -21.478 -9.621 1.00 91.75 236 LYS A C 1
ATOM 1785 O O . LYS A 1 236 ? -7.083 -21.662 -10.519 1.00 91.75 236 LYS A O 1
ATOM 1790 N N . GLU A 1 237 ? -8.394 -20.278 -9.321 1.00 93.69 237 GLU A N 1
ATOM 1791 C CA . GLU A 1 237 ? -8.011 -19.027 -9.990 1.00 93.69 237 GLU A CA 1
ATOM 1792 C C . GLU A 1 237 ? -6.627 -18.540 -9.525 1.00 93.69 237 GLU A C 1
ATOM 1794 O O . GLU A 1 237 ? -6.470 -17.541 -8.827 1.00 93.69 237 GLU A O 1
ATOM 1799 N N . GLN A 1 238 ? -5.592 -19.295 -9.893 1.00 95.81 238 GLN A N 1
ATOM 1800 C CA . GLN A 1 238 ? -4.205 -18.991 -9.550 1.00 95.81 238 GLN A CA 1
ATOM 1801 C C . GLN A 1 238 ? -3.615 -17.913 -10.465 1.00 95.81 238 GLN A C 1
ATOM 1803 O O . GLN A 1 238 ? -3.985 -17.773 -11.632 1.00 95.81 238 GLN A O 1
ATOM 1808 N N . VAL A 1 239 ? -2.625 -17.194 -9.943 1.00 97.31 239 VAL A N 1
ATOM 1809 C CA . VAL A 1 239 ? -1.882 -16.151 -10.661 1.00 97.31 239 VAL A CA 1
ATOM 1810 C C . VAL A 1 239 ? -0.395 -16.481 -10.735 1.00 97.31 239 VAL A C 1
ATOM 1812 O O . VAL A 1 239 ? 0.120 -17.291 -9.968 1.00 97.31 239 VAL A O 1
ATOM 1815 N N . VAL A 1 240 ? 0.316 -15.835 -11.652 1.00 97.69 240 VAL A N 1
ATOM 1816 C CA . VAL A 1 240 ? 1.781 -15.860 -11.755 1.00 97.69 240 VAL A CA 1
ATOM 1817 C C . VAL A 1 240 ? 2.314 -14.441 -11.898 1.00 97.69 240 VAL A C 1
ATOM 1819 O O . VAL A 1 240 ? 1.601 -13.540 -12.335 1.00 97.69 240 VAL A O 1
ATOM 1822 N N . ALA A 1 241 ? 3.564 -14.231 -11.494 1.00 98.12 241 ALA A N 1
ATOM 1823 C CA . ALA A 1 241 ? 4.212 -12.935 -11.630 1.00 98.12 241 ALA A CA 1
ATOM 1824 C C . ALA A 1 241 ? 4.686 -12.717 -13.075 1.00 98.12 241 ALA A C 1
ATOM 1826 O O . ALA A 1 241 ? 5.314 -13.596 -13.661 1.00 98.12 241 ALA A O 1
ATOM 1827 N N . LEU A 1 242 ? 4.435 -11.528 -13.613 1.00 97.62 242 LEU A N 1
ATOM 1828 C CA . LEU A 1 242 ? 4.944 -11.052 -14.894 1.00 97.62 242 LEU A CA 1
ATOM 1829 C C . LEU A 1 242 ? 5.743 -9.771 -14.656 1.00 97.62 242 LEU A C 1
ATOM 1831 O O . LEU A 1 242 ? 5.226 -8.827 -14.061 1.00 97.62 242 LEU A O 1
ATOM 1835 N N . ILE A 1 243 ? 6.996 -9.748 -15.106 1.00 97.44 243 ILE A N 1
ATOM 1836 C CA . ILE A 1 243 ? 7.899 -8.604 -14.945 1.00 97.44 243 ILE A CA 1
ATOM 1837 C C . ILE A 1 243 ? 7.917 -7.807 -16.251 1.00 97.44 243 ILE A C 1
ATOM 1839 O O . ILE A 1 243 ? 8.077 -8.382 -17.324 1.00 97.44 243 ILE A O 1
ATOM 1843 N N . ASP A 1 244 ? 7.755 -6.487 -16.161 1.00 96.06 244 ASP A N 1
ATOM 1844 C CA . ASP A 1 244 ? 7.973 -5.582 -17.285 1.00 96.06 244 ASP A CA 1
ATOM 1845 C C . ASP A 1 244 ? 9.455 -5.212 -17.384 1.00 96.06 244 ASP A C 1
ATOM 1847 O O . ASP A 1 244 ? 9.991 -4.430 -16.589 1.00 96.06 244 ASP A O 1
ATOM 1851 N N . ASP A 1 245 ? 10.107 -5.777 -18.395 1.00 94.38 245 ASP A N 1
ATOM 1852 C CA . ASP A 1 245 ? 11.527 -5.588 -18.659 1.00 94.38 245 ASP A CA 1
ATOM 1853 C C . ASP A 1 245 ? 11.924 -4.118 -18.865 1.00 94.38 245 ASP A C 1
ATOM 1855 O O . ASP A 1 245 ? 13.009 -3.712 -18.455 1.00 94.38 245 ASP A O 1
ATOM 1859 N N . ASP A 1 246 ? 11.052 -3.297 -19.463 1.00 94.00 246 ASP A N 1
ATOM 1860 C CA . ASP A 1 246 ? 11.360 -1.887 -19.737 1.00 94.00 246 ASP A CA 1
ATOM 1861 C C . ASP A 1 246 ? 11.308 -1.026 -18.455 1.00 94.00 246 ASP A C 1
ATOM 1863 O O . ASP A 1 246 ? 11.910 0.050 -18.394 1.00 94.00 246 ASP A O 1
ATOM 1867 N N . MET A 1 247 ? 10.620 -1.498 -17.408 1.00 96.38 247 MET A N 1
ATOM 1868 C CA . MET A 1 247 ? 10.547 -0.841 -16.094 1.00 96.38 247 MET A CA 1
ATOM 1869 C C . MET A 1 247 ? 11.565 -1.387 -15.088 1.00 96.38 247 MET A C 1
ATOM 1871 O O . MET A 1 247 ? 11.814 -0.760 -14.054 1.00 96.38 247 MET A O 1
ATOM 1875 N N . CYS A 1 248 ? 12.157 -2.548 -15.371 1.00 97.06 248 CYS A N 1
ATOM 1876 C CA . CYS A 1 248 ? 13.141 -3.177 -14.505 1.00 97.06 248 CYS A CA 1
ATOM 1877 C C . CYS A 1 248 ? 14.363 -2.262 -14.299 1.00 97.06 248 CYS A C 1
ATOM 1879 O O . CYS A 1 248 ? 14.844 -1.607 -15.222 1.00 97.06 248 CYS A O 1
ATOM 1881 N N . ILE A 1 249 ? 14.879 -2.229 -13.067 1.00 97.25 249 ILE A N 1
ATOM 1882 C CA . ILE A 1 249 ? 16.129 -1.531 -12.707 1.00 97.25 249 ILE A CA 1
ATOM 1883 C C . ILE A 1 249 ? 17.233 -2.497 -12.260 1.00 97.25 249 ILE A C 1
ATOM 1885 O O . ILE A 1 249 ? 18.140 -2.114 -11.524 1.00 97.25 249 ILE A O 1
ATOM 1889 N N . ASN A 1 250 ? 17.117 -3.774 -12.635 1.00 97.62 250 ASN A N 1
ATOM 1890 C CA . ASN A 1 250 ? 18.182 -4.777 -12.517 1.00 97.62 250 ASN A CA 1
ATOM 1891 C C . ASN A 1 250 ? 18.679 -5.062 -11.084 1.00 97.62 250 ASN A C 1
ATOM 1893 O O . ASN A 1 250 ? 19.777 -5.572 -10.886 1.00 97.62 250 ASN A O 1
ATOM 1897 N N . CYS A 1 251 ? 17.882 -4.755 -10.054 1.00 97.94 251 CYS A N 1
ATOM 1898 C CA . CYS A 1 251 ? 18.328 -4.861 -8.658 1.00 97.94 251 CYS A CA 1
ATOM 1899 C C . CYS A 1 251 ? 18.378 -6.294 -8.093 1.00 97.94 251 CYS A C 1
ATOM 1901 O O . CYS A 1 251 ? 18.880 -6.488 -6.989 1.00 97.94 251 CYS A O 1
ATOM 1903 N N . GLY A 1 252 ? 17.782 -7.278 -8.777 1.00 97.94 252 GLY A N 1
ATOM 1904 C CA . GLY A 1 252 ? 17.760 -8.681 -8.342 1.00 97.94 252 GLY A CA 1
ATOM 1905 C C . GLY A 1 252 ? 16.925 -8.990 -7.088 1.00 97.94 252 GLY A C 1
ATOM 1906 O O . GLY A 1 252 ? 16.909 -10.133 -6.644 1.00 97.94 252 GLY A O 1
ATOM 1907 N N . LYS A 1 253 ? 16.194 -8.028 -6.503 1.00 98.62 253 LYS A N 1
ATOM 1908 C CA . LYS A 1 253 ? 15.394 -8.265 -5.278 1.00 98.62 253 LYS A CA 1
ATOM 1909 C C . LYS A 1 253 ? 14.316 -9.330 -5.452 1.00 98.62 253 LYS A C 1
ATOM 1911 O O . LYS A 1 253 ? 14.162 -10.179 -4.582 1.00 98.62 253 LYS A O 1
ATOM 1916 N N . CYS A 1 254 ? 13.615 -9.322 -6.584 1.00 98.50 254 CYS A N 1
ATOM 1917 C CA . CYS A 1 254 ? 12.632 -10.354 -6.912 1.00 98.50 254 CYS A CA 1
ATOM 1918 C C . CYS A 1 254 ? 13.267 -11.752 -6.936 1.00 98.50 254 CYS A C 1
ATOM 1920 O O . CYS A 1 254 ? 12.711 -12.681 -6.354 1.00 98.50 254 CYS A O 1
ATOM 1922 N N . TYR A 1 255 ? 14.448 -11.873 -7.547 1.00 98.56 255 TYR A N 1
ATOM 1923 C CA . TYR A 1 255 ? 15.236 -13.101 -7.598 1.00 98.56 255 TYR A CA 1
ATOM 1924 C C . TYR A 1 255 ? 15.651 -13.568 -6.196 1.00 98.56 255 TYR A C 1
ATOM 1926 O O . TYR A 1 255 ? 15.315 -14.685 -5.812 1.00 98.56 255 TYR A O 1
ATOM 1934 N N . MET A 1 256 ? 16.276 -12.697 -5.394 1.00 98.50 256 MET A N 1
ATOM 1935 C CA . MET A 1 256 ? 16.701 -13.022 -4.023 1.00 98.50 256 MET A CA 1
ATOM 1936 C C . MET A 1 256 ? 15.528 -13.481 -3.150 1.00 98.50 256 MET A C 1
ATOM 1938 O O . MET A 1 256 ? 15.599 -14.521 -2.504 1.00 98.50 256 MET A O 1
ATOM 1942 N N . THR A 1 257 ? 14.409 -12.752 -3.173 1.00 98.62 257 THR A N 1
ATOM 1943 C CA . THR A 1 257 ? 13.222 -13.111 -2.387 1.00 98.62 257 THR A CA 1
ATOM 1944 C C . THR A 1 257 ? 12.585 -14.414 -2.861 1.00 98.62 257 THR A C 1
ATOM 1946 O O . THR A 1 257 ? 12.130 -15.204 -2.037 1.00 98.62 257 THR A O 1
ATOM 1949 N N . CYS A 1 258 ? 12.554 -14.681 -4.169 1.00 98.50 258 CYS A N 1
ATOM 1950 C CA . CYS A 1 258 ? 12.037 -15.953 -4.666 1.00 98.50 258 CYS A CA 1
ATOM 1951 C C . CYS A 1 258 ? 12.952 -17.127 -4.292 1.00 98.50 258 CYS A C 1
ATOM 1953 O O . CYS A 1 258 ? 12.451 -18.219 -4.037 1.00 98.50 258 CYS A O 1
ATOM 1955 N N . ASN A 1 259 ? 14.265 -16.910 -4.223 1.00 98.00 259 ASN A N 1
ATOM 1956 C CA . ASN A 1 259 ? 15.214 -17.949 -3.848 1.00 98.00 259 ASN A CA 1
ATOM 1957 C C . ASN A 1 259 ? 15.185 -18.267 -2.357 1.00 98.00 259 ASN A C 1
ATOM 1959 O O . ASN A 1 259 ? 14.997 -19.422 -1.992 1.00 98.00 259 ASN A O 1
ATOM 1963 N N . ASP A 1 260 ? 15.309 -17.258 -1.503 1.00 98.19 260 ASP A N 1
ATOM 1964 C CA . ASP A 1 260 ? 15.544 -17.488 -0.074 1.00 98.19 260 ASP A CA 1
ATOM 1965 C C . ASP A 1 260 ? 14.245 -17.468 0.744 1.00 98.19 260 ASP A C 1
ATOM 1967 O O . ASP A 1 260 ? 14.232 -17.785 1.931 1.00 98.19 260 ASP A O 1
ATOM 1971 N N . SER A 1 261 ? 13.128 -17.065 0.135 1.00 98.06 261 SER A N 1
ATOM 1972 C CA . SER A 1 261 ? 11.819 -16.972 0.800 1.00 98.06 261 SER A CA 1
ATOM 1973 C C . SER A 1 261 ? 10.664 -17.506 -0.051 1.00 98.06 261 SER A C 1
ATOM 1975 O O . SER A 1 261 ? 9.501 -17.325 0.307 1.00 98.06 261 SER A O 1
ATOM 1977 N N . GLY A 1 262 ? 10.962 -18.146 -1.183 1.00 96.31 262 GLY A N 1
ATOM 1978 C CA . GLY A 1 262 ? 9.965 -18.616 -2.138 1.00 96.31 262 GLY A CA 1
ATOM 1979 C C . GLY A 1 262 ? 10.296 -19.986 -2.724 1.00 96.31 262 GLY A C 1
ATOM 1980 O O . GLY A 1 262 ? 10.553 -20.940 -1.995 1.00 96.31 262 GLY A O 1
ATOM 1981 N N . TYR A 1 263 ? 10.227 -20.071 -4.052 1.00 96.88 263 TYR A N 1
ATOM 1982 C CA . TYR A 1 263 ? 10.201 -21.322 -4.817 1.00 96.88 263 TYR A CA 1
ATOM 1983 C C . TYR A 1 263 ? 11.291 -21.403 -5.895 1.00 96.88 263 TYR A C 1
ATOM 1985 O O . TYR A 1 263 ? 11.173 -22.198 -6.821 1.00 96.88 263 TYR A O 1
ATOM 1993 N N . GLN A 1 264 ? 12.314 -20.538 -5.840 1.00 97.62 264 GLN A N 1
ATOM 1994 C CA . GLN A 1 264 ? 13.429 -20.533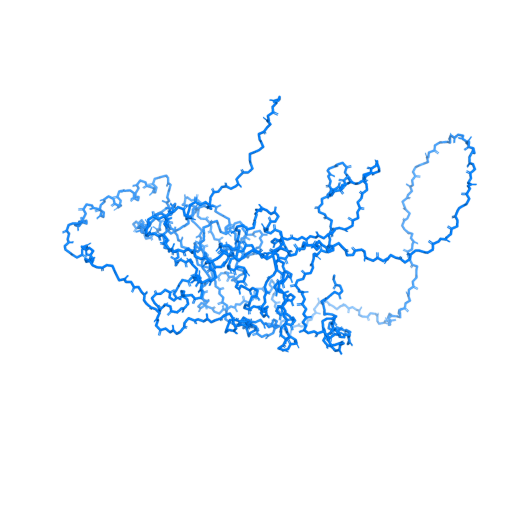 -6.802 1.00 97.62 264 GLN A CA 1
ATOM 1995 C C . GLN A 1 264 ? 12.934 -20.483 -8.270 1.00 97.62 264 GLN A C 1
ATOM 1997 O O . GLN A 1 264 ? 13.477 -21.110 -9.188 1.00 97.62 264 GLN A O 1
ATOM 2002 N N . ALA A 1 265 ? 11.838 -19.749 -8.485 1.00 97.69 265 ALA A N 1
ATOM 2003 C CA . ALA A 1 265 ? 11.088 -19.703 -9.738 1.00 97.69 265 ALA A CA 1
ATOM 2004 C C . ALA A 1 265 ? 11.501 -18.535 -10.646 1.00 97.69 265 ALA A C 1
ATOM 2006 O O . ALA A 1 265 ? 10.875 -18.314 -11.676 1.00 97.69 265 ALA A O 1
ATOM 2007 N N . ILE A 1 266 ? 12.537 -17.778 -10.285 1.00 98.12 266 ILE A N 1
ATOM 2008 C CA . ILE A 1 266 ? 13.047 -16.659 -11.079 1.00 98.12 266 ILE A CA 1
ATOM 2009 C C . ILE A 1 266 ? 14.490 -16.972 -11.462 1.00 98.12 266 ILE A C 1
ATOM 2011 O O . ILE A 1 266 ? 15.290 -17.327 -10.603 1.00 98.12 266 ILE A O 1
ATOM 2015 N N . THR A 1 267 ? 14.829 -16.846 -12.740 1.00 97.75 267 THR A N 1
ATOM 2016 C CA . THR A 1 267 ? 16.217 -16.841 -13.215 1.00 97.75 267 THR A CA 1
ATOM 2017 C C . THR A 1 267 ? 16.698 -15.406 -13.340 1.00 97.75 267 THR A C 1
ATOM 2019 O O . THR A 1 267 ? 15.910 -14.518 -13.656 1.00 97.75 267 THR A O 1
ATOM 2022 N N . PHE A 1 268 ? 17.982 -15.170 -13.112 1.00 97.56 268 PHE A N 1
ATOM 2023 C CA . PHE A 1 268 ? 18.580 -13.847 -13.225 1.00 97.56 268 PHE A CA 1
ATOM 2024 C C . PHE A 1 268 ? 19.765 -13.925 -14.177 1.00 97.56 268 PHE A C 1
ATOM 2026 O O . PHE A 1 268 ? 20.709 -14.673 -13.927 1.00 97.56 268 PHE A O 1
ATOM 2033 N N . ASP A 1 269 ? 19.670 -13.216 -15.299 1.00 96.06 269 ASP A N 1
ATOM 2034 C CA . ASP A 1 269 ? 20.684 -13.271 -16.346 1.00 96.06 269 ASP A CA 1
ATOM 2035 C C . ASP A 1 269 ? 21.997 -12.614 -15.868 1.00 96.06 269 ASP A C 1
ATOM 2037 O O . ASP A 1 269 ? 21.956 -11.501 -15.338 1.00 96.06 269 ASP A O 1
ATOM 2041 N N . PRO A 1 270 ? 23.158 -13.274 -16.025 1.00 96.19 270 PRO A N 1
ATOM 2042 C CA . PRO A 1 270 ? 24.419 -12.801 -15.455 1.00 96.19 270 PRO A CA 1
ATOM 2043 C C . PRO A 1 270 ? 25.023 -11.596 -16.189 1.00 96.19 270 PRO A C 1
ATOM 2045 O O . PRO A 1 270 ? 25.871 -10.921 -15.617 1.00 96.19 270 PRO A O 1
ATOM 2048 N N . GLU A 1 271 ? 24.612 -11.312 -17.428 1.00 93.06 271 GLU A N 1
ATOM 2049 C CA . GLU A 1 271 ? 25.168 -10.209 -18.224 1.00 93.06 271 GLU A CA 1
ATOM 2050 C C . GLU A 1 271 ? 24.233 -8.998 -18.241 1.00 93.06 271 GLU A C 1
ATOM 2052 O O . GLU A 1 271 ? 24.642 -7.863 -18.003 1.00 93.06 271 GLU A O 1
ATOM 2057 N N . THR A 1 272 ? 22.955 -9.238 -18.524 1.00 93.69 272 THR A N 1
ATOM 2058 C CA . THR A 1 272 ? 21.922 -8.200 -18.621 1.00 93.69 272 THR A CA 1
ATOM 2059 C C . THR A 1 272 ? 21.303 -7.867 -17.268 1.00 93.69 272 THR A C 1
ATOM 2061 O O . THR A 1 272 ? 20.638 -6.838 -17.142 1.00 93.69 272 THR A O 1
ATOM 2064 N N . HIS A 1 273 ? 21.498 -8.721 -16.253 1.00 96.44 273 HIS A N 1
ATOM 2065 C CA . HIS A 1 273 ? 20.869 -8.591 -14.936 1.00 96.44 273 HIS A CA 1
ATOM 2066 C C . HIS A 1 273 ? 19.337 -8.477 -15.036 1.00 96.44 273 HIS A C 1
ATOM 2068 O O . HIS A 1 273 ? 18.692 -7.736 -14.285 1.00 96.44 273 HIS A O 1
ATOM 2074 N N . MET A 1 274 ? 18.744 -9.171 -16.010 1.00 95.69 274 MET A N 1
ATOM 2075 C CA . MET A 1 274 ? 17.302 -9.205 -16.226 1.00 95.69 274 MET A CA 1
ATOM 2076 C C . MET A 1 274 ? 16.694 -10.436 -15.539 1.00 95.69 274 MET A C 1
ATOM 2078 O O . MET A 1 274 ? 17.179 -11.554 -15.744 1.00 95.69 274 MET A O 1
ATOM 2082 N N . PRO A 1 275 ? 15.659 -10.260 -14.698 1.00 97.38 275 PRO A N 1
ATOM 2083 C CA . PRO A 1 275 ? 14.949 -11.373 -14.090 1.00 97.38 275 PRO A CA 1
ATOM 2084 C C . PRO A 1 275 ? 13.922 -11.967 -15.063 1.00 97.38 275 PRO A C 1
ATOM 2086 O O . PRO A 1 275 ? 13.180 -11.237 -15.710 1.00 97.38 275 PRO A O 1
ATOM 2089 N N . PHE A 1 276 ? 13.817 -13.291 -15.101 1.00 96.94 276 PHE A N 1
ATOM 2090 C CA . PHE A 1 276 ? 12.808 -14.012 -15.875 1.00 96.94 276 PHE A CA 1
ATOM 2091 C C . PHE A 1 276 ? 12.063 -15.001 -14.975 1.00 96.94 276 PHE A C 1
ATOM 2093 O O . PHE A 1 276 ? 12.682 -15.763 -14.232 1.00 96.94 276 PHE A O 1
ATOM 2100 N N . VAL A 1 277 ? 10.730 -14.968 -15.009 1.00 97.56 277 VAL A N 1
ATOM 2101 C CA . VAL A 1 277 ? 9.872 -15.831 -14.185 1.00 97.56 277 VAL A CA 1
ATOM 2102 C C . VAL A 1 277 ? 9.610 -17.138 -14.933 1.00 97.56 277 VAL A C 1
ATOM 2104 O O . VAL A 1 277 ? 9.077 -17.121 -16.037 1.00 97.56 277 VAL A O 1
ATOM 2107 N N . LYS A 1 278 ? 9.976 -18.268 -14.325 1.00 96.19 278 LYS A N 1
ATOM 2108 C CA . LYS A 1 278 ? 9.723 -19.619 -14.844 1.00 96.19 278 LYS A CA 1
ATOM 2109 C C . LYS A 1 278 ? 8.293 -20.084 -14.548 1.00 96.19 278 LYS A C 1
ATOM 2111 O O . LYS A 1 278 ? 7.639 -19.596 -13.622 1.00 96.19 278 LYS A O 1
ATOM 2116 N N . ASP A 1 279 ? 7.874 -21.141 -15.239 1.00 94.69 279 ASP A N 1
ATOM 2117 C CA . ASP A 1 279 ? 6.558 -21.783 -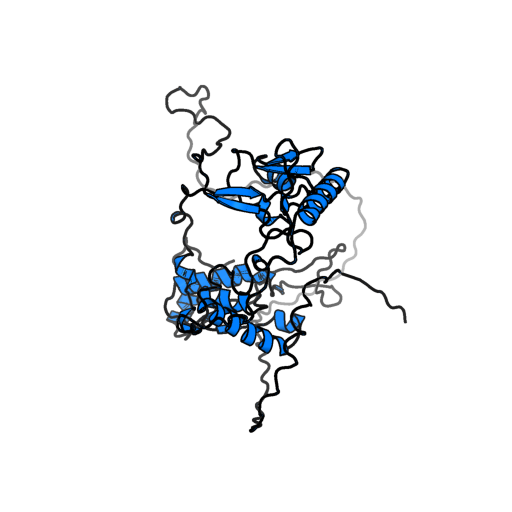15.082 1.00 94.69 279 ASP A CA 1
ATOM 2118 C C . ASP A 1 279 ? 6.311 -22.371 -13.678 1.00 94.69 279 ASP A C 1
ATOM 2120 O O . ASP A 1 279 ? 5.157 -22.555 -13.265 1.00 94.69 279 ASP A O 1
ATOM 2124 N N . ASP A 1 280 ? 7.385 -22.595 -12.914 1.00 93.31 280 ASP A N 1
ATOM 2125 C CA . ASP A 1 280 ?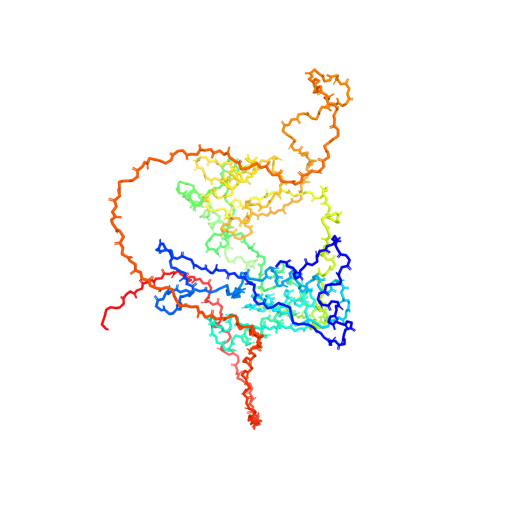 7.372 -23.028 -11.509 1.00 93.31 280 ASP A CA 1
ATOM 2126 C C . ASP A 1 280 ? 6.779 -21.971 -10.552 1.00 93.31 280 ASP A C 1
ATOM 2128 O O . ASP A 1 280 ? 6.622 -22.221 -9.357 1.00 93.31 280 ASP A O 1
ATOM 2132 N N . CYS A 1 281 ? 6.465 -20.766 -11.042 1.00 96.75 281 CYS A N 1
ATOM 2133 C CA . CYS A 1 281 ? 5.896 -19.694 -10.233 1.00 96.75 281 CYS A CA 1
ATOM 2134 C C . CYS A 1 281 ? 4.564 -20.108 -9.589 1.00 96.75 281 CYS A C 1
ATOM 2136 O O . CYS A 1 281 ? 3.607 -20.476 -10.267 1.00 96.75 281 CYS A O 1
ATOM 2138 N N . THR A 1 282 ? 4.471 -19.980 -8.266 1.00 96.31 282 THR A N 1
ATOM 2139 C CA . THR A 1 282 ? 3.276 -20.347 -7.489 1.00 96.31 282 THR A CA 1
ATOM 2140 C C . THR A 1 282 ? 2.315 -19.187 -7.236 1.00 96.31 282 THR A C 1
ATOM 2142 O O . THR A 1 282 ? 1.288 -19.388 -6.602 1.00 96.31 282 THR A O 1
ATOM 2145 N N . GLY A 1 283 ? 2.648 -17.968 -7.670 1.00 96.88 283 GLY A N 1
ATOM 2146 C CA . GLY A 1 283 ? 1.789 -16.804 -7.440 1.00 96.88 283 GLY A CA 1
ATOM 2147 C C . GLY A 1 283 ? 1.827 -16.229 -6.020 1.00 96.88 283 GLY A C 1
ATOM 2148 O O . GLY A 1 283 ? 0.968 -15.429 -5.668 1.00 96.88 283 GLY A O 1
ATOM 2149 N N . CYS A 1 284 ? 2.827 -16.566 -5.193 1.00 97.06 284 CYS A N 1
ATOM 2150 C CA . CYS A 1 284 ? 2.898 -16.113 -3.791 1.00 97.06 284 CYS A CA 1
ATOM 2151 C C . CYS A 1 284 ? 3.000 -14.586 -3.593 1.00 97.06 284 CYS A C 1
ATOM 2153 O O . CYS A 1 284 ? 2.892 -14.107 -2.468 1.00 97.06 284 CYS A O 1
ATOM 2155 N N . THR A 1 285 ? 3.225 -13.820 -4.668 1.00 98.31 285 THR A N 1
ATOM 2156 C CA . THR A 1 285 ? 3.252 -12.343 -4.690 1.00 98.31 285 THR A CA 1
ATOM 2157 C C . THR A 1 285 ? 4.424 -11.695 -3.927 1.00 98.31 285 THR A C 1
ATOM 2159 O O . THR A 1 285 ? 4.610 -10.485 -3.994 1.00 98.31 285 THR A O 1
ATOM 2162 N N . LEU A 1 286 ? 5.316 -12.468 -3.293 1.00 98.44 286 LEU A N 1
ATOM 2163 C CA . LEU A 1 286 ? 6.462 -11.915 -2.551 1.00 98.44 286 LEU A CA 1
ATOM 2164 C C . LEU A 1 286 ? 7.395 -11.047 -3.409 1.00 98.44 286 LEU A C 1
ATOM 2166 O O . LEU A 1 286 ? 7.866 -10.015 -2.941 1.00 98.44 286 LEU A O 1
ATOM 2170 N N . CYS A 1 287 ? 7.654 -11.444 -4.659 1.00 98.38 287 CYS A N 1
ATOM 2171 C CA . CYS A 1 287 ? 8.515 -10.684 -5.568 1.00 98.38 287 CYS A CA 1
ATOM 2172 C C . CYS A 1 287 ? 7.939 -9.301 -5.907 1.00 98.38 287 CYS A C 1
ATOM 2174 O O . CYS A 1 287 ? 8.694 -8.330 -5.943 1.00 98.38 287 CYS A O 1
ATOM 2176 N N . LEU A 1 288 ? 6.619 -9.208 -6.101 1.00 98.50 288 LEU A N 1
ATOM 2177 C CA . LEU A 1 288 ? 5.909 -7.947 -6.311 1.00 98.50 288 LEU A CA 1
ATOM 2178 C C . LEU A 1 288 ? 6.041 -7.057 -5.071 1.00 98.50 288 LEU A C 1
ATOM 2180 O O . LEU A 1 288 ? 6.441 -5.904 -5.195 1.00 98.50 288 LEU A O 1
ATOM 2184 N N . SER A 1 289 ? 5.812 -7.611 -3.875 1.00 98.31 289 SER A N 1
ATOM 2185 C CA . SER A 1 289 ? 5.841 -6.866 -2.607 1.00 98.31 289 SER A CA 1
ATOM 2186 C C . SER A 1 289 ? 7.198 -6.241 -2.256 1.00 98.31 289 SER A C 1
ATOM 2188 O O . SER A 1 289 ? 7.246 -5.287 -1.483 1.00 98.31 289 SER A O 1
ATOM 2190 N N . VAL A 1 290 ? 8.305 -6.770 -2.788 1.00 98.44 290 VAL A N 1
ATOM 2191 C CA . VAL A 1 290 ? 9.667 -6.247 -2.548 1.00 98.44 290 VAL A CA 1
ATOM 2192 C C . VAL A 1 290 ? 10.221 -5.428 -3.716 1.00 98.44 290 VAL A C 1
ATOM 2194 O O . VAL A 1 290 ? 11.325 -4.877 -3.613 1.00 98.44 290 VAL A O 1
ATOM 2197 N N . CYS A 1 291 ? 9.508 -5.381 -4.845 1.00 98.44 291 CYS A N 1
ATOM 2198 C CA . CYS A 1 291 ? 9.954 -4.652 -6.022 1.00 98.44 291 CYS A CA 1
ATOM 2199 C C . CYS A 1 291 ? 10.001 -3.146 -5.709 1.00 98.44 291 CYS A C 1
ATOM 2201 O O . CYS A 1 291 ? 9.006 -2.582 -5.260 1.00 98.44 291 CYS A O 1
ATOM 2203 N N . PRO A 1 292 ? 11.133 -2.457 -5.945 1.00 98.19 292 PRO A N 1
ATOM 2204 C CA . PRO A 1 292 ? 11.241 -1.026 -5.661 1.00 98.19 292 PRO A CA 1
ATOM 2205 C C . PRO A 1 292 ? 10.525 -0.142 -6.693 1.00 98.19 292 PRO A C 1
ATOM 2207 O O . PRO A 1 292 ? 10.420 1.063 -6.477 1.00 98.19 292 PRO A O 1
ATOM 2210 N N . ILE A 1 293 ? 10.091 -0.710 -7.821 1.00 97.94 293 ILE A N 1
ATOM 2211 C CA . ILE A 1 293 ? 9.403 0.003 -8.897 1.00 97.94 293 ILE A CA 1
ATOM 2212 C C . ILE A 1 293 ? 7.941 -0.433 -8.889 1.00 97.94 293 ILE A C 1
ATOM 2214 O O . ILE A 1 293 ? 7.643 -1.600 -9.151 1.00 97.94 293 ILE A O 1
ATOM 2218 N N . ALA A 1 294 ? 7.044 0.502 -8.577 1.00 96.38 294 ALA A N 1
ATOM 2219 C CA . ALA A 1 294 ? 5.607 0.254 -8.574 1.00 96.38 294 ALA A CA 1
ATOM 2220 C C . ALA A 1 294 ? 5.141 -0.260 -9.948 1.00 96.38 294 ALA A C 1
ATOM 2222 O O . ALA A 1 294 ? 5.601 0.229 -10.979 1.00 96.38 294 ALA A O 1
ATOM 2223 N N . GLU A 1 295 ? 4.287 -1.288 -9.938 1.00 95.56 295 GLU A N 1
ATOM 2224 C CA . GLU A 1 295 ? 3.723 -1.966 -11.123 1.00 95.56 295 GLU A CA 1
ATOM 2225 C C . GLU A 1 295 ? 4.739 -2.519 -12.147 1.00 95.56 295 GLU A C 1
ATOM 2227 O O . GLU A 1 295 ? 4.348 -2.996 -13.210 1.00 95.56 295 GLU A O 1
ATOM 2232 N N . CYS A 1 296 ? 6.041 -2.560 -11.830 1.00 97.62 296 CYS A N 1
ATOM 2233 C CA . CYS A 1 296 ? 7.022 -3.274 -12.658 1.00 97.62 296 CYS A CA 1
ATOM 2234 C C . CYS A 1 296 ? 6.769 -4.790 -12.656 1.00 97.62 296 CYS A C 1
ATOM 2236 O O . CYS A 1 296 ? 7.069 -5.463 -13.636 1.00 97.62 296 CYS A O 1
ATOM 2238 N N . ILE A 1 297 ? 6.204 -5.329 -11.571 1.00 98.19 297 ILE A N 1
ATOM 2239 C CA . ILE A 1 297 ? 5.748 -6.720 -11.496 1.00 98.19 297 ILE A CA 1
ATOM 2240 C C . ILE A 1 297 ? 4.234 -6.713 -11.329 1.00 98.19 297 ILE A C 1
ATOM 2242 O O . ILE A 1 297 ? 3.728 -6.075 -10.409 1.00 98.19 297 ILE A O 1
ATOM 2246 N N . ASN A 1 298 ? 3.536 -7.461 -12.179 1.00 97.62 298 ASN A N 1
ATOM 2247 C CA . ASN A 1 298 ? 2.087 -7.630 -12.140 1.00 97.62 298 ASN A CA 1
ATOM 2248 C C . ASN A 1 298 ? 1.727 -9.100 -11.918 1.00 97.62 298 ASN A C 1
ATOM 2250 O O . ASN A 1 298 ? 2.422 -9.994 -12.400 1.00 97.62 298 ASN A O 1
ATOM 2254 N N . MET A 1 299 ? 0.633 -9.359 -11.203 1.00 97.88 299 MET A N 1
ATOM 2255 C CA . MET A 1 299 ? 0.093 -10.711 -11.052 1.00 97.88 299 MET A CA 1
ATOM 2256 C C . MET A 1 299 ? -0.938 -10.954 -12.150 1.00 97.88 299 MET A C 1
ATOM 2258 O O . MET A 1 299 ? -1.966 -10.284 -12.194 1.00 97.88 299 MET A O 1
ATOM 2262 N N . VAL A 1 300 ? -0.660 -11.901 -13.041 1.00 97.31 300 VAL A N 1
ATOM 2263 C CA . VAL A 1 300 ? -1.531 -12.238 -14.174 1.00 97.31 300 VAL A CA 1
ATOM 2264 C C . VAL A 1 300 ? -2.141 -13.629 -13.990 1.00 97.31 300 VAL A C 1
ATOM 2266 O O . VAL A 1 300 ? -1.510 -14.478 -13.354 1.00 97.31 300 VAL A O 1
ATOM 2269 N N . PRO A 1 301 ? -3.347 -13.901 -14.525 1.00 97.25 301 PRO A N 1
ATOM 2270 C CA . PRO A 1 301 ? -3.958 -15.226 -14.445 1.00 97.25 301 PRO A CA 1
ATOM 2271 C C . PRO A 1 301 ? -3.041 -16.317 -15.005 1.00 97.25 301 PRO A C 1
ATOM 2273 O O . PRO A 1 301 ? -2.445 -16.162 -16.074 1.00 97.25 301 PRO A O 1
ATOM 2276 N N . ARG A 1 302 ? -2.929 -17.439 -14.290 1.00 94.62 302 ARG A N 1
ATOM 2277 C CA . ARG A 1 302 ? -2.118 -18.577 -14.727 1.00 94.62 302 ARG A CA 1
ATOM 2278 C C . ARG A 1 302 ? -2.837 -19.316 -15.859 1.00 94.62 302 ARG A C 1
ATOM 2280 O O . ARG A 1 302 ? -3.926 -19.843 -15.669 1.00 94.62 302 ARG A O 1
ATOM 2287 N N . LEU A 1 303 ? -2.197 -19.401 -17.024 1.00 92.44 303 LEU A N 1
ATOM 2288 C CA . LEU A 1 303 ? -2.752 -20.084 -18.205 1.00 92.44 303 LEU A CA 1
ATOM 2289 C C . LEU A 1 303 ? -2.572 -21.613 -18.172 1.00 92.44 303 LEU A C 1
ATOM 2291 O O . LEU A 1 303 ? -3.185 -22.330 -18.957 1.00 92.44 303 LEU A O 1
ATOM 2295 N N . MET A 1 304 ? -1.723 -22.114 -17.275 1.00 88.81 304 MET A N 1
ATOM 2296 C CA . MET A 1 304 ? -1.387 -23.532 -17.136 1.00 88.81 304 MET A CA 1
ATOM 2297 C C . MET A 1 304 ? -1.967 -24.107 -15.837 1.00 88.81 304 MET A C 1
ATOM 2299 O O . MET A 1 304 ? -2.013 -23.388 -14.835 1.00 88.81 304 MET A O 1
ATOM 2303 N N . PRO A 1 305 ? -2.320 -25.406 -15.782 1.00 88.81 305 PRO A N 1
ATOM 2304 C CA . PRO A 1 305 ? -2.780 -26.034 -14.547 1.00 88.81 305 PRO A CA 1
ATOM 2305 C C . PRO A 1 305 ? -1.796 -25.814 -13.392 1.00 88.81 305 PRO A C 1
ATOM 2307 O O . PRO A 1 305 ? -0.580 -25.970 -13.544 1.00 88.81 305 PRO A O 1
ATOM 2310 N N . HIS A 1 306 ? -2.317 -25.425 -12.230 1.00 90.00 306 HIS A N 1
ATOM 2311 C CA . HIS A 1 306 ? -1.514 -25.305 -11.021 1.00 90.00 306 HIS A CA 1
ATOM 2312 C C . HIS A 1 306 ? -1.389 -26.674 -10.350 1.00 90.00 306 HIS A C 1
ATOM 2314 O O . HIS A 1 306 ? -2.382 -27.249 -9.907 1.00 90.00 306 HIS A O 1
ATOM 2320 N N . VAL A 1 307 ? -0.162 -27.187 -10.269 1.00 88.31 307 VAL A N 1
ATOM 2321 C CA . VAL A 1 307 ? 0.151 -28.439 -9.575 1.00 88.31 307 VAL A CA 1
ATOM 2322 C C . VAL A 1 307 ? 0.955 -28.108 -8.326 1.00 88.31 307 VAL A C 1
ATOM 2324 O O . VAL A 1 307 ? 2.046 -27.546 -8.406 1.00 88.31 307 VAL A O 1
ATOM 2327 N N . VAL A 1 308 ? 0.409 -28.458 -7.162 1.00 89.75 308 VAL A N 1
ATOM 2328 C CA . VAL A 1 308 ? 1.057 -28.203 -5.872 1.00 89.75 308 VAL A CA 1
ATOM 2329 C C . VAL A 1 308 ? 2.236 -29.156 -5.699 1.00 89.75 308 VAL A C 1
ATOM 2331 O O . VAL A 1 308 ? 2.065 -30.374 -5.657 1.00 89.75 308 VAL A O 1
ATOM 2334 N N . GLN A 1 309 ? 3.436 -28.603 -5.544 1.00 87.38 309 GLN A N 1
ATOM 2335 C CA . GLN A 1 309 ? 4.636 -29.387 -5.269 1.00 87.38 309 GLN A CA 1
ATOM 2336 C C . GLN A 1 309 ? 4.614 -29.891 -3.817 1.00 87.38 309 GLN A C 1
ATOM 2338 O O . GLN A 1 309 ? 4.804 -29.128 -2.874 1.00 87.38 309 GLN A O 1
ATOM 2343 N N . ARG A 1 310 ? 4.367 -31.194 -3.628 1.00 92.06 310 ARG A N 1
ATOM 2344 C CA . ARG A 1 310 ? 4.304 -31.844 -2.301 1.00 92.06 310 ARG A CA 1
ATOM 2345 C C . ARG A 1 310 ? 5.666 -32.311 -1.764 1.00 92.06 310 ARG A C 1
ATOM 2347 O O . ARG A 1 310 ? 5.742 -32.774 -0.630 1.00 92.06 310 ARG A O 1
ATOM 2354 N N . GLY A 1 311 ? 6.731 -32.219 -2.562 1.00 90.38 311 GLY A N 1
ATOM 2355 C CA . GLY A 1 311 ? 8.100 -32.629 -2.210 1.00 90.38 311 GLY A CA 1
ATOM 2356 C C . GLY A 1 311 ? 8.347 -34.144 -2.225 1.00 90.38 311 GLY A C 1
ATOM 2357 O O . GLY A 1 311 ? 9.376 -34.588 -2.720 1.00 90.38 311 GLY A O 1
ATOM 2358 N N . ILE A 1 312 ? 7.398 -34.947 -1.742 1.00 88.38 312 ILE A N 1
ATOM 2359 C CA . ILE A 1 312 ? 7.422 -36.417 -1.800 1.00 88.38 312 ILE A CA 1
ATOM 2360 C C . ILE A 1 312 ? 6.254 -36.868 -2.680 1.00 88.38 312 ILE A C 1
ATOM 2362 O O . ILE A 1 312 ? 5.188 -36.251 -2.658 1.00 88.38 312 ILE A O 1
ATOM 2366 N N . GLN A 1 313 ? 6.441 -37.938 -3.457 1.00 74.12 313 GLN A N 1
ATOM 2367 C CA . GLN A 1 313 ? 5.325 -38.569 -4.159 1.00 74.12 313 GLN A CA 1
ATOM 2368 C C . GLN A 1 313 ? 4.289 -39.020 -3.126 1.00 74.12 313 GLN A C 1
ATOM 2370 O O . GLN A 1 313 ? 4.628 -39.731 -2.176 1.00 74.12 313 GLN A O 1
ATOM 2375 N N . GLU A 1 314 ? 3.035 -38.593 -3.284 1.00 65.44 314 GLU A N 1
ATOM 2376 C CA . GLU A 1 314 ? 1.942 -39.131 -2.479 1.00 65.44 314 GLU A CA 1
ATOM 2377 C C . GLU A 1 314 ? 2.008 -40.657 -2.585 1.00 65.44 314 GLU A C 1
ATOM 2379 O O . GLU A 1 314 ? 1.990 -41.208 -3.688 1.00 65.44 314 GLU A O 1
ATOM 2384 N N . ARG A 1 315 ? 2.168 -41.351 -1.447 1.00 55.59 315 ARG A N 1
ATOM 2385 C CA . ARG A 1 315 ? 2.059 -42.810 -1.435 1.00 55.59 315 ARG A CA 1
ATOM 2386 C C . ARG A 1 315 ? 0.659 -43.128 -1.931 1.00 55.59 315 ARG A C 1
ATOM 2388 O O . ARG A 1 315 ? -0.309 -42.941 -1.197 1.00 55.59 315 ARG A O 1
ATOM 2395 N N . VAL A 1 316 ? 0.570 -43.587 -3.173 1.00 53.75 316 VAL A N 1
ATOM 2396 C CA . VAL A 1 316 ? -0.646 -44.171 -3.722 1.00 53.75 316 VAL A CA 1
ATOM 2397 C C . VAL A 1 316 ? -1.066 -45.257 -2.737 1.00 53.75 316 VAL A C 1
ATOM 2399 O O . VAL A 1 316 ? -0.288 -46.166 -2.440 1.00 53.75 316 VAL A O 1
ATOM 2402 N N . GLN A 1 317 ? -2.261 -45.125 -2.161 1.00 45.06 317 GLN A N 1
ATOM 2403 C CA . GLN A 1 317 ? -2.871 -46.186 -1.366 1.00 45.06 317 GLN A CA 1
ATOM 2404 C C . GLN A 1 317 ? -2.969 -47.429 -2.262 1.00 45.06 317 GLN A C 1
ATOM 2406 O O . GLN A 1 317 ? -3.835 -47.504 -3.127 1.00 45.06 317 GLN A O 1
ATOM 2411 N N . GLY A 1 318 ? -2.019 -48.356 -2.115 1.00 48.81 318 GLY A N 1
ATOM 2412 C CA . GLY A 1 318 ? -1.900 -49.526 -2.988 1.00 48.81 318 GLY A CA 1
ATOM 2413 C C . GLY A 1 318 ? -0.586 -50.312 -2.898 1.00 48.81 318 GLY A C 1
ATOM 2414 O O . GLY A 1 318 ? -0.571 -51.469 -3.294 1.00 48.81 318 GLY A O 1
ATOM 2415 N N . SER A 1 319 ? 0.497 -49.757 -2.343 1.00 42.25 319 SER A N 1
ATOM 2416 C CA . SER A 1 319 ? 1.727 -50.521 -2.064 1.00 42.25 319 SER A CA 1
ATOM 2417 C C . SER A 1 319 ? 1.988 -50.597 -0.560 1.00 42.25 319 SER A C 1
ATOM 2419 O O . SER A 1 319 ? 2.078 -49.559 0.101 1.00 42.25 319 SER A O 1
ATOM 2421 N N . GLU A 1 320 ? 2.090 -51.817 -0.026 1.00 40.75 320 GLU A N 1
ATOM 2422 C CA . GLU A 1 320 ? 2.292 -52.107 1.399 1.00 40.75 320 GLU A CA 1
ATOM 2423 C C . GLU A 1 320 ? 3.430 -51.279 2.029 1.00 40.75 320 GLU A C 1
ATOM 2425 O O . GLU A 1 320 ? 4.495 -51.107 1.426 1.00 40.75 320 GLU A O 1
ATOM 2430 N N . PRO A 1 321 ? 3.261 -50.772 3.263 1.00 42.81 321 PRO A N 1
ATOM 2431 C CA . PRO A 1 321 ? 4.320 -50.049 3.939 1.00 42.81 321 PRO A CA 1
ATOM 2432 C C . PRO A 1 321 ? 5.334 -51.029 4.540 1.00 42.81 321 PRO A C 1
ATOM 2434 O O . PRO A 1 321 ? 5.106 -51.615 5.597 1.00 42.81 321 PRO A O 1
ATOM 2437 N N . ALA A 1 322 ? 6.520 -51.115 3.940 1.00 43.50 322 ALA A N 1
ATOM 2438 C CA . ALA A 1 322 ? 7.712 -51.641 4.601 1.00 43.50 322 ALA A CA 1
ATOM 2439 C C . ALA A 1 322 ? 8.227 -50.636 5.650 1.00 43.50 322 ALA A C 1
ATOM 2441 O O . ALA A 1 322 ? 9.287 -50.058 5.473 1.00 43.50 322 ALA A O 1
ATOM 2442 N N . PHE A 1 323 ? 7.441 -50.347 6.692 1.00 40.16 323 PHE A N 1
ATOM 2443 C CA . PHE A 1 323 ? 7.896 -49.790 7.976 1.00 40.16 323 PHE A CA 1
ATOM 2444 C C . PHE A 1 323 ? 6.707 -49.792 8.949 1.00 40.16 323 PHE A C 1
ATOM 2446 O O . PHE A 1 323 ? 5.942 -48.832 9.046 1.00 40.16 323 PHE A O 1
ATOM 2453 N N . ALA A 1 324 ? 6.518 -50.916 9.639 1.00 35.34 324 ALA A N 1
ATOM 2454 C CA . ALA A 1 324 ? 5.513 -51.055 10.682 1.00 35.34 324 ALA A CA 1
ATOM 2455 C C . ALA A 1 324 ? 6.003 -50.366 11.965 1.00 35.34 324 ALA A C 1
ATOM 2457 O O . ALA A 1 324 ? 6.879 -50.880 12.664 1.00 35.34 324 ALA A O 1
ATOM 2458 N N . TRP A 1 325 ? 5.420 -49.216 12.303 1.00 31.92 325 TRP A N 1
ATOM 2459 C CA . TRP A 1 325 ? 5.425 -48.750 13.687 1.00 31.92 325 TRP A CA 1
ATOM 2460 C C . TRP A 1 325 ? 4.614 -49.756 14.508 1.00 31.92 325 TRP A C 1
ATOM 2462 O O . TRP A 1 325 ? 3.400 -49.855 14.353 1.00 31.92 325 TRP A O 1
ATOM 2472 N N . ARG A 1 326 ? 5.286 -50.550 15.349 1.00 32.41 326 ARG A N 1
ATOM 2473 C CA . ARG A 1 326 ? 4.608 -51.391 16.341 1.00 32.41 326 ARG A CA 1
ATOM 2474 C C . ARG A 1 326 ? 3.897 -50.480 17.338 1.00 32.41 326 ARG A C 1
ATOM 2476 O O . ARG A 1 326 ? 4.542 -49.873 18.189 1.00 32.41 326 ARG A O 1
ATOM 2483 N N . GLU A 1 327 ? 2.575 -50.425 17.252 1.00 36.78 327 GLU A N 1
ATOM 2484 C CA . GLU A 1 327 ? 1.721 -49.910 18.316 1.00 36.78 327 GLU A CA 1
ATOM 2485 C C . GLU A 1 327 ? 1.825 -50.831 19.539 1.00 36.78 327 GLU A C 1
ATOM 2487 O O . GLU A 1 327 ? 1.209 -51.893 19.610 1.00 36.78 327 GLU A O 1
ATOM 2492 N N . SER A 1 328 ? 2.607 -50.432 20.541 1.00 35.62 328 SER A N 1
ATOM 2493 C CA . SER A 1 328 ? 2.416 -50.920 21.904 1.00 35.62 328 SER A CA 1
ATOM 2494 C C . SER A 1 328 ? 1.297 -50.102 22.549 1.00 35.62 328 SER A C 1
ATOM 2496 O O . SER A 1 328 ? 1.509 -49.049 23.147 1.00 35.62 328 SER A O 1
ATOM 2498 N N . GLY A 1 329 ? 0.065 -50.589 22.401 1.00 43.47 329 GLY A N 1
ATOM 2499 C CA . GLY A 1 329 ? -1.108 -50.003 23.033 1.00 43.47 329 GLY A CA 1
ATOM 2500 C C . GLY A 1 329 ? -0.992 -49.970 24.560 1.00 43.47 329 GLY A C 1
ATOM 2501 O O . GLY A 1 329 ? -0.983 -51.016 25.207 1.00 43.47 329 GLY A O 1
ATOM 2502 N N . LYS A 1 330 ? -0.973 -48.761 25.136 1.00 31.22 330 LYS A N 1
ATOM 2503 C CA . LYS A 1 330 ? -1.507 -48.441 26.472 1.00 31.22 330 LYS A CA 1
ATOM 2504 C C . LYS A 1 330 ? -2.076 -47.011 26.457 1.00 31.22 330 LYS A C 1
ATOM 2506 O O . LYS A 1 330 ? -1.423 -46.116 25.925 1.00 31.22 330 LYS A O 1
ATOM 2511 N N . PRO A 1 331 ? -3.269 -46.763 27.027 1.00 34.34 331 PRO A N 1
ATOM 2512 C CA . PRO A 1 331 ? -3.908 -45.453 26.977 1.00 34.34 331 PRO A CA 1
ATOM 2513 C C . PRO A 1 331 ? -3.186 -44.468 27.905 1.00 34.34 331 PRO A C 1
ATOM 2515 O O . PRO A 1 331 ? -3.015 -44.730 29.098 1.00 34.34 331 PRO A O 1
ATOM 2518 N N . PHE A 1 332 ? -2.779 -43.318 27.366 1.00 27.89 332 PHE A N 1
ATOM 2519 C CA . PHE A 1 332 ? -2.138 -42.252 28.133 1.00 27.89 332 PHE A CA 1
ATOM 2520 C C . PHE A 1 332 ? -3.189 -41.548 29.010 1.00 27.89 332 PHE A C 1
ATOM 2522 O O . PHE A 1 332 ? -3.917 -40.659 28.565 1.00 27.89 332 PHE A O 1
ATOM 2529 N N . ARG A 1 333 ? -3.312 -41.979 30.273 1.00 32.47 333 ARG A N 1
ATOM 2530 C CA . ARG A 1 333 ? -4.049 -41.238 31.306 1.00 32.47 333 ARG A CA 1
ATOM 2531 C C . ARG A 1 333 ? -3.310 -39.931 31.600 1.00 32.47 333 ARG A C 1
ATOM 2533 O O . ARG A 1 333 ? -2.123 -39.941 31.912 1.00 32.47 333 ARG A O 1
ATOM 2540 N N . LYS A 1 334 ? -4.041 -38.815 31.545 1.00 38.22 334 LYS A N 1
ATOM 2541 C CA . LYS A 1 334 ? -3.610 -37.510 32.060 1.00 38.22 334 LYS A CA 1
ATOM 2542 C C . LYS A 1 334 ? -3.240 -37.648 33.537 1.00 38.22 334 LYS A C 1
ATOM 2544 O O . LYS A 1 334 ? -4.112 -37.980 34.328 1.00 38.22 334 LYS A O 1
ATOM 2549 N N . ASN A 1 335 ? -2.001 -37.326 33.894 1.00 29.61 335 ASN A N 1
ATOM 2550 C CA . ASN A 1 335 ? -1.656 -36.831 35.220 1.00 29.61 335 ASN A CA 1
ATOM 2551 C C . ASN A 1 335 ? -0.602 -35.733 35.072 1.00 29.61 335 ASN A C 1
ATOM 2553 O O . ASN A 1 335 ? 0.481 -35.944 34.534 1.00 29.61 335 ASN A O 1
ATOM 2557 N N . HIS A 1 336 ? -0.983 -34.542 35.526 1.00 34.84 336 HIS A N 1
ATOM 2558 C CA . HIS A 1 336 ? -0.069 -33.473 35.885 1.00 34.84 336 HIS A CA 1
ATOM 2559 C C . HIS A 1 336 ? 0.861 -33.943 37.015 1.00 34.84 336 HIS A C 1
ATOM 2561 O O . HIS A 1 336 ? 0.447 -34.724 37.869 1.00 34.84 336 HIS A O 1
ATOM 2567 N N . ALA A 1 337 ? 2.043 -33.326 37.048 1.00 36.19 337 ALA A N 1
ATOM 2568 C CA . ALA A 1 337 ? 3.077 -33.350 38.083 1.00 36.19 337 ALA A CA 1
ATOM 2569 C C . ALA A 1 337 ? 4.254 -34.312 37.849 1.00 36.19 337 ALA A C 1
ATOM 2571 O O . ALA A 1 337 ? 4.090 -35.501 37.613 1.00 36.19 337 ALA A O 1
ATOM 2572 N N . GLN A 1 338 ? 5.438 -33.722 38.049 1.00 35.34 338 GLN A N 1
ATOM 2573 C CA . GLN A 1 338 ? 6.779 -34.302 38.154 1.00 35.34 338 GLN A CA 1
ATOM 2574 C C . GLN A 1 338 ? 7.531 -34.537 36.840 1.00 35.34 338 GLN A C 1
ATOM 2576 O O . GLN A 1 338 ? 7.375 -35.558 36.188 1.00 35.34 338 GLN A O 1
ATOM 2581 N N . LEU A 1 339 ? 8.427 -33.593 36.523 1.00 29.00 339 LEU A N 1
ATOM 2582 C CA . LEU A 1 339 ? 9.781 -33.872 36.028 1.00 29.00 339 LEU A CA 1
ATOM 2583 C C . LEU A 1 339 ? 10.647 -32.611 36.188 1.00 29.00 339 LEU A C 1
ATOM 2585 O O . LEU A 1 339 ? 10.989 -31.902 35.247 1.00 29.00 339 LEU A O 1
ATOM 2589 N N . THR A 1 340 ? 10.982 -32.325 37.442 1.00 28.30 340 THR A N 1
ATOM 2590 C CA . THR A 1 340 ? 12.195 -31.593 37.809 1.00 28.30 340 THR A CA 1
ATOM 2591 C C . THR A 1 340 ? 13.301 -32.634 37.955 1.00 28.30 340 THR A C 1
ATOM 2593 O O . THR A 1 340 ? 13.120 -33.566 38.731 1.00 28.30 340 THR A O 1
ATOM 2596 N N . GLN A 1 341 ? 14.411 -32.464 37.226 1.00 29.53 341 GLN A N 1
ATOM 2597 C CA . GLN A 1 341 ? 15.807 -32.803 37.579 1.00 29.53 341 GLN A CA 1
ATOM 2598 C C . GLN A 1 341 ? 16.619 -33.193 36.332 1.00 29.53 341 GLN A C 1
ATOM 2600 O O . GLN A 1 341 ? 16.831 -34.365 36.042 1.00 29.53 341 GLN A O 1
ATOM 2605 N N . LEU A 1 342 ? 17.165 -32.189 35.644 1.00 28.58 342 LEU A N 1
ATOM 2606 C CA . LEU A 1 342 ? 18.474 -32.318 35.004 1.00 28.58 342 LEU A CA 1
ATOM 2607 C C . LEU A 1 342 ? 19.445 -31.476 35.835 1.00 28.58 342 LEU A C 1
ATOM 2609 O O . LEU A 1 342 ? 19.332 -30.253 35.903 1.00 28.58 342 LEU A O 1
ATOM 2613 N N . ARG A 1 343 ? 20.330 -32.171 36.556 1.00 26.78 343 ARG A N 1
ATOM 2614 C CA . ARG A 1 343 ? 21.400 -31.591 37.370 1.00 26.78 343 ARG A CA 1
ATOM 2615 C C . ARG A 1 343 ? 22.445 -30.968 36.441 1.00 26.78 343 ARG A C 1
ATOM 2617 O O . ARG A 1 343 ? 23.119 -31.689 35.716 1.00 26.78 343 ARG A O 1
ATOM 2624 N N . PHE A 1 344 ? 22.607 -29.652 36.510 1.00 27.11 344 PHE A N 1
ATOM 2625 C CA . PHE A 1 344 ? 23.870 -28.988 36.193 1.00 27.11 344 PHE A CA 1
ATOM 2626 C C . PHE A 1 344 ? 24.610 -28.788 37.517 1.00 27.11 344 PHE A C 1
ATOM 2628 O O . PHE A 1 344 ? 24.070 -28.150 38.419 1.00 27.11 344 PHE A O 1
ATOM 2635 N N . GLU A 1 345 ? 25.806 -29.358 37.666 1.00 27.47 345 GLU A N 1
ATOM 2636 C CA . GLU A 1 345 ? 26.654 -29.116 38.839 1.00 27.47 345 GLU A CA 1
ATOM 2637 C C . GLU A 1 345 ? 27.312 -27.727 38.759 1.00 27.47 345 GLU A C 1
ATOM 2639 O O . GLU A 1 345 ? 28.060 -27.466 37.812 1.00 27.47 345 GLU A O 1
ATOM 2644 N N . PRO A 1 346 ? 27.110 -26.829 39.742 1.00 29.77 346 PRO A N 1
ATOM 2645 C CA . PRO A 1 346 ? 27.895 -25.610 39.859 1.00 29.77 346 PRO A CA 1
ATOM 2646 C C . PRO A 1 346 ? 29.133 -25.848 40.737 1.00 29.77 346 PRO A C 1
ATOM 2648 O O . PRO A 1 346 ? 29.042 -26.351 41.857 1.00 29.77 346 PRO A O 1
ATOM 2651 N N . ARG A 1 347 ? 30.300 -25.415 40.245 1.00 28.41 347 ARG A N 1
ATOM 2652 C CA . ARG A 1 347 ? 31.550 -25.326 41.018 1.00 28.41 347 ARG A CA 1
ATOM 2653 C C . ARG A 1 347 ? 31.370 -24.426 42.254 1.00 28.41 347 ARG A C 1
ATOM 2655 O O . ARG A 1 347 ? 30.789 -23.347 42.173 1.00 28.41 347 ARG A O 1
ATOM 2662 N N . SER A 1 348 ? 31.921 -24.863 43.385 1.00 29.31 348 SER A N 1
ATOM 2663 C CA . SER A 1 348 ? 31.827 -24.229 44.709 1.00 29.31 348 SER A CA 1
ATOM 2664 C C . SER A 1 348 ? 32.488 -22.838 44.809 1.00 29.31 348 SER A C 1
ATOM 2666 O O . SER A 1 348 ? 33.669 -22.720 44.463 1.00 29.31 348 SER A O 1
ATOM 2668 N N . PRO A 1 349 ? 31.834 -21.820 45.405 1.00 31.88 349 PRO A N 1
ATOM 2669 C CA . PRO A 1 349 ? 32.497 -20.613 45.900 1.00 31.88 349 PRO A CA 1
ATOM 2670 C C . PRO A 1 349 ? 32.937 -20.757 47.373 1.00 31.88 349 PRO A C 1
ATOM 2672 O O . PRO A 1 349 ? 32.227 -21.324 48.201 1.00 31.88 349 PRO A O 1
ATOM 2675 N N . ARG A 1 350 ? 34.117 -20.212 47.709 1.00 29.14 350 ARG A N 1
ATOM 2676 C CA . ARG A 1 350 ? 34.671 -20.124 49.080 1.00 29.14 350 ARG A CA 1
ATOM 2677 C C . ARG A 1 350 ? 33.932 -19.069 49.936 1.00 29.14 350 ARG A C 1
ATOM 2679 O O . ARG A 1 350 ? 33.446 -18.088 49.377 1.00 29.14 350 ARG A O 1
ATOM 2686 N N . PRO A 1 351 ? 33.891 -19.207 51.278 1.00 28.81 351 PRO A N 1
ATOM 2687 C CA . PRO A 1 351 ? 33.014 -18.409 52.137 1.00 28.81 351 PRO A CA 1
ATOM 2688 C C . PRO A 1 351 ? 33.574 -17.011 52.453 1.00 28.81 351 PRO A C 1
ATOM 2690 O O . PRO A 1 351 ? 34.763 -16.850 52.733 1.00 28.81 351 PRO A O 1
ATOM 2693 N N . ARG A 1 352 ? 32.692 -16.002 52.505 1.00 27.91 352 ARG A N 1
ATOM 2694 C CA . ARG A 1 352 ? 32.928 -14.727 53.207 1.00 27.91 352 ARG A CA 1
ATOM 2695 C C . ARG A 1 352 ? 31.788 -14.428 54.185 1.00 27.91 352 ARG A C 1
ATOM 2697 O O . ARG A 1 352 ? 30.644 -14.804 53.965 1.00 27.91 352 ARG A O 1
ATOM 2704 N N . ARG A 1 353 ? 32.196 -13.808 55.294 1.00 26.53 353 ARG A N 1
ATOM 2705 C CA . ARG A 1 353 ? 31.515 -13.636 56.583 1.00 26.53 353 ARG A CA 1
ATOM 2706 C C . ARG A 1 353 ? 30.200 -12.850 56.531 1.00 26.53 353 ARG A C 1
ATOM 2708 O O . ARG A 1 353 ? 30.033 -11.934 55.736 1.00 26.53 353 ARG A O 1
ATOM 2715 N N . SER A 1 354 ? 29.344 -13.198 57.487 1.00 25.25 354 SER A N 1
ATOM 2716 C CA . SER A 1 354 ? 28.076 -12.583 57.875 1.00 25.25 354 SER A CA 1
ATOM 2717 C C . SER A 1 354 ? 28.200 -11.138 58.366 1.00 25.25 354 SER A C 1
ATOM 2719 O O . SER A 1 354 ? 29.058 -10.840 59.198 1.00 25.25 354 SER A O 1
ATOM 2721 N N . SER A 1 355 ? 27.228 -10.304 58.002 1.00 27.70 355 SER A N 1
ATOM 2722 C CA . SER A 1 355 ? 26.744 -9.217 58.855 1.00 27.70 355 SER A CA 1
ATOM 2723 C C . SER A 1 355 ? 25.221 -9.121 58.745 1.00 27.70 355 SER A C 1
ATOM 2725 O O . SER A 1 355 ? 24.637 -9.151 57.666 1.00 27.70 355 SER A O 1
ATOM 2727 N N . SER A 1 356 ? 24.578 -9.095 59.907 1.00 25.39 356 SER A N 1
ATOM 2728 C CA . SER A 1 356 ? 23.137 -9.008 60.110 1.00 25.39 356 SER A CA 1
ATOM 2729 C C . SER A 1 356 ? 22.609 -7.610 59.801 1.00 25.39 356 SER A C 1
ATOM 2731 O O . SER A 1 356 ? 23.189 -6.624 60.259 1.00 25.39 356 SER A O 1
ATOM 2733 N N . THR A 1 357 ? 21.448 -7.503 59.158 1.00 28.48 357 THR A N 1
ATOM 2734 C CA . THR A 1 357 ? 20.592 -6.319 59.315 1.00 28.48 357 THR A CA 1
ATOM 2735 C C . THR A 1 357 ? 19.115 -6.696 59.204 1.00 28.48 357 THR A C 1
ATOM 2737 O O . THR A 1 357 ? 18.719 -7.536 58.402 1.00 28.48 357 THR A O 1
ATOM 2740 N N . ARG A 1 358 ? 18.343 -6.116 60.125 1.00 25.28 358 ARG A N 1
ATOM 2741 C CA . ARG A 1 358 ? 16.942 -6.378 60.481 1.00 25.28 358 ARG A CA 1
ATOM 2742 C C . ARG A 1 358 ? 15.965 -6.177 59.317 1.00 25.28 358 ARG A C 1
ATOM 2744 O O . ARG A 1 358 ? 16.026 -5.162 58.633 1.00 25.28 358 ARG A O 1
ATOM 2751 N N . GLN A 1 359 ? 15.001 -7.090 59.207 1.00 24.59 359 GLN A N 1
ATOM 2752 C CA . GLN A 1 359 ? 13.739 -6.896 58.489 1.00 24.59 359 GLN A CA 1
ATOM 2753 C C . GLN A 1 359 ? 12.744 -6.116 59.365 1.00 24.59 359 GLN A C 1
ATOM 2755 O O . GLN A 1 359 ? 12.662 -6.353 60.571 1.00 24.59 359 GLN A O 1
ATOM 2760 N N . VAL A 1 360 ? 11.976 -5.220 58.744 1.00 28.12 360 VAL A N 1
ATOM 2761 C CA . VAL A 1 360 ? 10.772 -4.582 59.304 1.00 28.12 360 VAL A CA 1
ATOM 2762 C C . VAL A 1 360 ? 9.614 -4.902 58.345 1.00 28.12 360 VAL A C 1
ATOM 2764 O O . VAL A 1 360 ? 9.811 -4.763 57.136 1.00 28.12 360 VAL A O 1
ATOM 2767 N N . PRO A 1 361 ? 8.445 -5.363 58.827 1.00 28.20 361 PRO A N 1
ATOM 2768 C CA . PRO A 1 361 ? 7.314 -5.726 57.977 1.00 28.20 361 PRO A CA 1
ATOM 2769 C C . PRO A 1 361 ? 6.430 -4.504 57.684 1.00 28.20 361 PRO A C 1
ATOM 2771 O O . PRO A 1 361 ? 6.235 -3.667 58.562 1.00 28.20 361 PRO A O 1
ATOM 2774 N N . VAL A 1 362 ? 5.857 -4.419 56.479 1.00 28.50 362 VAL A N 1
ATOM 2775 C CA . VAL A 1 362 ? 4.716 -3.531 56.195 1.00 28.50 362 VAL A CA 1
ATOM 2776 C C . VAL A 1 362 ? 3.666 -4.307 55.403 1.00 28.50 362 VAL A C 1
ATOM 2778 O O . VAL A 1 362 ? 3.982 -5.056 54.480 1.00 28.50 362 VAL A O 1
ATOM 2781 N N . GLU A 1 363 ? 2.434 -4.153 55.870 1.00 25.78 363 GLU A N 1
ATOM 2782 C CA . GLU A 1 363 ? 1.229 -4.918 55.580 1.00 25.78 363 GLU A CA 1
ATOM 2783 C C . GLU A 1 363 ? 0.590 -4.624 54.215 1.00 25.78 363 GLU A C 1
ATOM 2785 O O . GLU A 1 363 ? 0.817 -3.596 53.577 1.00 25.78 363 GLU A O 1
ATOM 2790 N N . ASN A 1 364 ? -0.263 -5.566 53.808 1.00 28.69 364 ASN A N 1
ATOM 2791 C CA . ASN A 1 364 ? -1.129 -5.525 52.638 1.00 28.69 364 ASN A CA 1
ATOM 2792 C C . ASN A 1 364 ? -2.147 -4.372 52.704 1.00 28.69 364 ASN A C 1
ATOM 2794 O O . ASN A 1 364 ? -2.955 -4.309 53.628 1.00 28.69 364 ASN A O 1
ATOM 2798 N N . GLY A 1 365 ? -2.196 -3.550 51.655 1.00 25.17 365 GLY A N 1
ATOM 2799 C CA . GLY A 1 365 ? -3.298 -2.631 51.376 1.00 25.17 365 GLY A CA 1
ATOM 2800 C C . GLY A 1 365 ? -3.712 -2.753 49.913 1.00 25.17 365 GLY A C 1
ATOM 2801 O O . GLY A 1 365 ? -2.962 -2.365 49.021 1.00 25.17 365 GLY A O 1
ATOM 2802 N N . GLY A 1 366 ? -4.888 -3.330 49.662 1.00 26.12 366 GLY A N 1
ATOM 2803 C CA . GLY A 1 366 ? -5.500 -3.357 48.338 1.00 26.12 366 GLY A CA 1
ATOM 2804 C C . GLY A 1 366 ? -5.957 -1.958 47.933 1.00 26.12 366 GLY A C 1
ATOM 2805 O O . GLY A 1 366 ? -6.698 -1.315 48.672 1.00 26.12 366 GLY A O 1
ATOM 2806 N N . PHE A 1 367 ? -5.537 -1.505 46.754 1.00 23.77 367 PHE A N 1
ATOM 2807 C CA . PHE A 1 367 ? -6.043 -0.290 46.123 1.00 23.77 367 PHE A CA 1
ATOM 2808 C C . PHE A 1 367 ? -6.722 -0.657 44.803 1.00 23.77 367 PHE A C 1
ATOM 2810 O O . PHE A 1 367 ? -6.107 -1.221 43.902 1.00 23.77 367 PHE A O 1
ATOM 2817 N N . MET A 1 368 ? -8.017 -0.350 44.723 1.00 25.30 368 MET A N 1
ATOM 2818 C CA . MET A 1 368 ? -8.763 -0.246 43.473 1.00 25.30 368 MET A CA 1
ATOM 2819 C C . MET A 1 368 ? -8.205 0.937 42.676 1.00 25.30 368 MET A C 1
ATOM 2821 O O . MET A 1 368 ? -8.302 2.078 43.126 1.00 25.30 368 MET A O 1
ATOM 2825 N N . GLU A 1 369 ? -7.636 0.682 41.499 1.00 24.83 369 GLU A N 1
ATOM 2826 C CA . GLU A 1 369 ? -7.280 1.737 40.548 1.00 24.83 369 GLU A CA 1
ATOM 2827 C C . GLU A 1 369 ? -8.535 2.224 39.815 1.00 24.83 369 GLU A C 1
ATOM 2829 O O . GLU A 1 369 ? -9.116 1.532 38.976 1.00 24.83 369 GLU A O 1
ATOM 2834 N N . LEU A 1 370 ? -8.949 3.447 40.149 1.00 23.72 370 LEU A N 1
ATOM 2835 C CA . LEU A 1 370 ? -9.854 4.255 39.347 1.00 23.72 370 LEU A CA 1
ATOM 2836 C C . LEU A 1 370 ? -9.057 4.804 38.151 1.00 23.72 370 LEU A C 1
ATOM 2838 O O . LEU A 1 370 ? -8.098 5.556 38.325 1.00 23.72 370 LEU A O 1
ATOM 2842 N N . LEU A 1 371 ? -9.455 4.422 36.939 1.00 24.88 371 LEU A N 1
ATOM 2843 C CA . LEU A 1 371 ? -8.907 4.935 35.685 1.00 24.88 371 LEU A CA 1
ATOM 2844 C C . LEU A 1 371 ? -9.196 6.446 35.583 1.00 24.88 371 LEU A C 1
ATOM 2846 O O . LEU A 1 371 ? -10.349 6.850 35.430 1.00 24.88 371 LEU A O 1
ATOM 2850 N N . ALA A 1 372 ? -8.167 7.290 35.660 1.00 23.14 372 ALA A N 1
ATOM 2851 C CA . ALA A 1 372 ? -8.308 8.718 35.401 1.00 23.14 372 ALA A CA 1
ATOM 2852 C C . ALA A 1 372 ? -8.419 8.966 33.886 1.00 23.14 372 ALA A C 1
ATOM 2854 O O . ALA A 1 372 ? -7.445 8.858 33.142 1.00 23.14 372 ALA A O 1
ATOM 2855 N N . MET A 1 373 ? -9.628 9.305 33.435 1.00 24.55 373 MET A N 1
ATOM 2856 C CA . MET A 1 373 ? -9.860 9.999 32.172 1.00 24.55 373 MET A CA 1
ATOM 2857 C C . MET A 1 373 ? -9.306 11.422 32.285 1.00 24.55 373 MET A C 1
ATOM 2859 O O . MET A 1 373 ? -9.805 12.215 33.078 1.00 24.55 373 MET A O 1
ATOM 2863 N N . VAL A 1 374 ? -8.319 11.774 31.462 1.00 22.81 374 VAL A N 1
ATOM 2864 C CA . VAL A 1 374 ? -8.044 13.182 31.146 1.00 22.81 374 VAL A CA 1
ATOM 2865 C C . VAL A 1 374 ? -8.784 13.502 29.853 1.00 22.81 374 VAL A C 1
ATOM 2867 O O . VAL A 1 374 ? -8.271 13.334 28.751 1.00 22.81 374 VAL A O 1
ATOM 2870 N N . THR A 1 375 ? -10.035 13.924 30.002 1.00 23.64 375 THR A N 1
ATOM 2871 C CA . THR A 1 375 ? -10.759 14.700 28.994 1.00 23.64 375 THR A CA 1
ATOM 2872 C C . THR A 1 375 ? -10.274 16.143 29.079 1.00 23.64 375 THR A C 1
ATOM 2874 O O . THR A 1 375 ? -10.556 16.831 30.060 1.00 23.64 375 THR A O 1
ATOM 2877 N N . LEU A 1 376 ? -9.547 16.610 28.064 1.00 25.12 376 LEU A N 1
ATOM 2878 C CA . LEU A 1 376 ? -9.324 18.041 27.868 1.00 25.12 376 LEU A CA 1
ATOM 2879 C C . LEU A 1 376 ? -10.634 18.653 27.361 1.00 25.12 376 LEU A C 1
ATOM 2881 O O . LEU A 1 376 ? -10.971 18.559 26.185 1.00 25.12 376 LEU A O 1
ATOM 2885 N N . ASN A 1 377 ? -11.387 19.232 28.292 1.00 22.05 377 ASN A N 1
ATOM 2886 C CA . ASN A 1 377 ? -12.514 20.110 28.013 1.00 22.05 377 ASN A CA 1
ATOM 2887 C C . ASN A 1 377 ? -11.939 21.477 27.611 1.00 22.05 377 ASN A C 1
ATOM 2889 O O . ASN A 1 377 ? -11.445 22.206 28.470 1.00 22.05 377 ASN A O 1
ATOM 2893 N N . SER A 1 378 ? -11.984 21.834 26.328 1.00 26.02 378 SER A N 1
ATOM 2894 C CA . SER A 1 378 ? -11.841 23.231 25.910 1.00 26.02 378 SER A CA 1
ATOM 2895 C C . SER A 1 378 ? -13.234 23.839 25.810 1.00 26.02 378 SER A C 1
ATOM 2897 O O . SER A 1 378 ? -14.033 23.475 24.947 1.00 26.02 378 SER A O 1
ATOM 2899 N N . SER A 1 379 ? -13.521 24.735 26.746 1.00 25.17 379 SER A N 1
ATOM 2900 C CA . SER A 1 379 ? -14.701 25.586 26.790 1.00 25.17 379 SER A CA 1
ATOM 2901 C C . SER A 1 379 ? -14.901 26.360 25.487 1.00 25.17 379 SER A C 1
ATOM 2903 O O . SER A 1 379 ? -13.968 26.937 24.935 1.00 25.17 379 SER A O 1
ATOM 2905 N N . SER A 1 380 ? -16.155 26.387 25.057 1.00 23.56 380 SER A N 1
ATOM 2906 C CA . SER A 1 380 ? -16.725 27.200 23.992 1.00 23.56 380 SER A CA 1
AT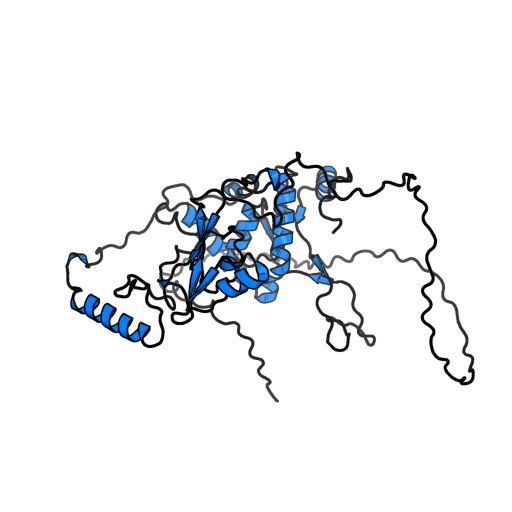OM 2907 C C . SER A 1 380 ? -16.412 28.694 24.122 1.00 23.56 380 SER A C 1
ATOM 2909 O O . SER A 1 380 ? -16.778 29.315 25.120 1.00 23.56 380 SER A O 1
ATOM 2911 N N . THR A 1 381 ? -15.906 29.287 23.045 1.00 24.95 381 THR A N 1
ATOM 2912 C CA . THR A 1 381 ? -16.227 30.666 22.662 1.00 24.95 381 THR A CA 1
ATOM 2913 C C . THR A 1 381 ? -16.752 30.641 21.235 1.00 24.95 381 THR A C 1
ATOM 2915 O O . THR A 1 381 ? -16.056 30.271 20.293 1.00 24.95 381 THR A O 1
ATOM 2918 N N . GLN A 1 382 ? -18.037 30.952 21.126 1.00 24.86 382 GLN A N 1
ATOM 2919 C CA . GLN A 1 382 ? -18.777 31.185 19.898 1.00 24.86 382 GLN A CA 1
ATOM 2920 C C . GLN A 1 382 ? -18.344 32.557 19.368 1.00 24.86 382 GLN A C 1
ATOM 2922 O O . GLN A 1 382 ? -18.675 33.568 19.979 1.00 24.86 382 GLN A O 1
ATOM 2927 N N . GLU A 1 383 ? -17.624 32.602 18.251 1.00 25.41 383 GLU A N 1
ATOM 2928 C CA . GLU A 1 383 ? -17.509 33.822 17.451 1.00 25.41 383 GLU A CA 1
ATOM 2929 C C . GLU A 1 383 ? -17.977 33.524 16.028 1.00 25.41 383 GLU A C 1
ATOM 2931 O O . GLU A 1 383 ? -17.437 32.686 15.308 1.00 25.41 383 GLU A O 1
ATOM 2936 N N . SER A 1 384 ? -19.069 34.191 15.675 1.00 24.11 384 SER A N 1
ATOM 2937 C CA . SER A 1 384 ? -19.644 34.293 14.346 1.00 24.11 384 SER A CA 1
ATOM 2938 C C . SER A 1 384 ? -18.736 35.128 13.447 1.00 24.11 384 SER A C 1
ATOM 2940 O O . SER A 1 384 ? -18.509 36.301 13.741 1.00 24.11 384 SER A O 1
ATOM 2942 N N . PHE A 1 385 ? -18.289 34.564 12.327 1.00 24.58 385 PHE A N 1
ATOM 2943 C CA . PHE A 1 385 ? -17.748 35.334 11.209 1.00 24.58 385 PHE A CA 1
ATOM 2944 C C . PHE A 1 385 ? -18.599 35.087 9.965 1.00 24.58 385 PHE A C 1
ATOM 2946 O O . PHE A 1 385 ? -18.477 34.067 9.287 1.00 24.58 385 PHE A O 1
ATOM 2953 N N . ASP A 1 386 ? -19.480 36.048 9.701 1.00 23.97 386 ASP A N 1
ATOM 2954 C CA . ASP A 1 386 ? -20.087 36.269 8.397 1.00 23.97 386 ASP A CA 1
ATOM 2955 C C . ASP A 1 386 ? -19.051 36.891 7.448 1.00 23.97 386 ASP A C 1
ATOM 2957 O O . ASP A 1 386 ? -18.348 37.836 7.804 1.00 23.97 386 ASP A O 1
ATOM 2961 N N . GLY A 1 387 ? -19.027 36.398 6.207 1.00 26.05 387 GLY A N 1
ATOM 2962 C CA . GLY A 1 387 ? -18.505 37.127 5.051 1.00 26.05 387 GLY A CA 1
ATOM 2963 C C . GLY A 1 387 ? -17.051 36.852 4.664 1.00 26.05 387 GLY A C 1
ATOM 2964 O O . GLY A 1 387 ? -16.147 37.593 5.040 1.00 26.05 387 GLY A O 1
ATOM 2965 N N . TRP A 1 388 ? -16.834 35.889 3.760 1.00 25.38 388 TRP A N 1
ATOM 2966 C CA . TRP A 1 388 ? -15.665 35.937 2.877 1.00 25.38 388 TRP A CA 1
ATOM 2967 C C . TRP A 1 388 ? -15.968 35.363 1.486 1.00 25.38 388 TRP A C 1
ATOM 2969 O O . TRP A 1 388 ? -16.451 34.241 1.340 1.00 25.38 388 TRP A O 1
ATOM 2979 N N . ALA A 1 389 ? -15.732 36.188 0.465 1.00 27.72 389 ALA A N 1
ATOM 2980 C CA . ALA A 1 389 ? -15.895 35.884 -0.956 1.00 27.72 389 ALA A CA 1
ATOM 2981 C C . ALA A 1 389 ? -14.639 35.168 -1.511 1.00 27.72 389 ALA A C 1
ATOM 2983 O O . ALA A 1 389 ? -13.552 35.351 -0.963 1.00 27.72 389 ALA A O 1
ATOM 2984 N N . PRO A 1 390 ? -14.745 34.367 -2.590 1.00 28.39 390 PRO A N 1
ATOM 2985 C CA . PRO A 1 390 ? -13.672 33.465 -3.018 1.00 28.39 390 PRO A CA 1
ATOM 2986 C C . PRO A 1 390 ? -12.495 34.199 -3.696 1.00 28.39 390 PRO A C 1
ATOM 2988 O O . PRO A 1 390 ? -12.731 35.127 -4.478 1.00 28.39 390 PRO A O 1
ATOM 2991 N N . PRO A 1 391 ? -11.231 33.773 -3.488 1.00 31.17 391 PRO A N 1
ATOM 2992 C CA . PRO A 1 391 ? -10.105 34.262 -4.275 1.00 31.17 391 PRO A CA 1
ATOM 2993 C C . PRO A 1 391 ? -10.007 33.572 -5.649 1.00 31.17 391 PRO A C 1
ATOM 2995 O O . PRO A 1 391 ? -10.430 32.433 -5.848 1.00 31.17 391 PRO A O 1
ATOM 2998 N N . ARG A 1 392 ? -9.453 34.318 -6.612 1.00 27.44 392 ARG A N 1
ATOM 2999 C CA . ARG A 1 392 ? -9.338 33.988 -8.041 1.00 27.44 392 ARG A CA 1
ATOM 3000 C C . ARG A 1 392 ? -8.212 32.980 -8.338 1.00 27.44 392 ARG A C 1
ATOM 3002 O O . ARG A 1 392 ? -7.108 33.108 -7.827 1.00 27.44 392 ARG A O 1
ATOM 3009 N N . GLU A 1 393 ? -8.535 32.047 -9.233 1.00 30.94 393 GLU A N 1
ATOM 3010 C CA . GLU A 1 393 ? -7.795 31.093 -10.095 1.00 30.94 393 GLU A CA 1
ATOM 3011 C C . GLU A 1 393 ? -6.248 30.946 -10.166 1.00 30.94 393 GLU A C 1
ATOM 3013 O O . GLU A 1 393 ? -5.801 30.183 -11.017 1.00 30.94 393 GLU A O 1
ATOM 3018 N N . HIS A 1 394 ? -5.386 31.527 -9.322 1.00 29.67 394 HIS A N 1
ATOM 3019 C CA . HIS A 1 394 ? -3.926 31.484 -9.585 1.00 29.67 394 HIS A CA 1
ATOM 3020 C C . HIS A 1 394 ? -2.982 30.894 -8.518 1.00 29.67 394 HIS A C 1
ATOM 3022 O O . HIS A 1 394 ? -1.767 31.012 -8.673 1.00 29.67 394 HIS A O 1
ATOM 3028 N N . GLU A 1 395 ? -3.474 30.156 -7.515 1.00 28.86 395 GLU A N 1
ATOM 3029 C CA . GLU A 1 395 ? -2.605 29.521 -6.492 1.00 28.86 395 GLU A CA 1
ATOM 3030 C C . GLU A 1 395 ? -2.717 27.986 -6.372 1.00 28.86 395 GLU A C 1
ATOM 3032 O O . GLU A 1 395 ? -2.132 27.372 -5.483 1.00 28.86 395 GLU A O 1
ATOM 3037 N N . LEU A 1 396 ? -3.369 27.318 -7.328 1.00 29.75 396 LEU A N 1
ATOM 3038 C CA . LEU A 1 396 ? -3.646 25.872 -7.283 1.00 29.75 396 LEU A CA 1
ATOM 3039 C C . LEU A 1 396 ? -2.456 24.932 -7.598 1.00 29.75 396 LEU A C 1
ATOM 3041 O O . LEU A 1 396 ? -2.641 23.720 -7.661 1.00 29.75 396 LEU A O 1
ATOM 3045 N N . TYR A 1 397 ? -1.233 25.440 -7.797 1.00 28.78 397 TYR A N 1
ATOM 3046 C CA . TYR A 1 397 ? -0.128 24.651 -8.383 1.00 28.78 397 TYR A CA 1
ATOM 3047 C C . TYR A 1 397 ? 1.096 24.379 -7.490 1.00 28.78 397 TYR A C 1
ATOM 3049 O O . TYR A 1 397 ? 2.084 23.827 -7.978 1.00 28.78 397 TYR A O 1
ATOM 3057 N N . ARG A 1 398 ? 1.069 24.690 -6.186 1.00 27.41 398 ARG A N 1
ATOM 3058 C CA . ARG A 1 398 ? 2.221 24.427 -5.288 1.00 27.41 398 ARG A CA 1
ATOM 3059 C C . ARG A 1 398 ? 2.102 23.212 -4.355 1.00 27.41 398 ARG A C 1
ATOM 3061 O O . ARG A 1 398 ? 3.087 22.878 -3.709 1.00 27.41 398 ARG A O 1
ATOM 3068 N N . GLY A 1 399 ? 0.979 22.491 -4.347 1.00 27.92 399 GLY A N 1
ATOM 3069 C CA . GLY A 1 399 ? 0.742 21.370 -3.417 1.00 27.92 399 GLY A CA 1
ATOM 3070 C C . GLY A 1 399 ? 1.247 19.975 -3.831 1.00 27.92 399 GLY A C 1
ATOM 3071 O O . GLY A 1 399 ? 1.142 19.049 -3.042 1.00 27.92 399 GLY A O 1
ATOM 3072 N N . ILE A 1 400 ? 1.797 19.777 -5.038 1.00 30.00 400 ILE A N 1
ATOM 3073 C CA . ILE A 1 400 ? 2.023 18.416 -5.599 1.00 30.00 400 ILE A CA 1
ATOM 3074 C C . ILE A 1 400 ? 3.506 17.966 -5.561 1.00 30.00 400 ILE A C 1
ATOM 3076 O O . ILE A 1 400 ? 3.884 16.940 -6.120 1.00 30.00 400 ILE A O 1
ATOM 3080 N N . ARG A 1 401 ? 4.407 18.685 -4.877 1.00 27.78 401 ARG A N 1
ATOM 3081 C CA . ARG A 1 401 ? 5.841 18.317 -4.826 1.00 27.78 401 ARG A CA 1
ATOM 3082 C C . ARG A 1 401 ? 6.439 18.309 -3.421 1.00 27.78 401 ARG A C 1
ATOM 3084 O O . ARG A 1 401 ? 7.405 19.019 -3.185 1.00 27.78 401 ARG A O 1
ATOM 3091 N N . SER A 1 402 ? 5.936 17.448 -2.539 1.00 27.91 402 SER A N 1
ATOM 3092 C CA . SER A 1 402 ? 6.653 17.077 -1.305 1.00 27.91 402 SER A CA 1
ATOM 3093 C C . SER A 1 402 ? 6.366 15.636 -0.872 1.00 27.91 402 SER A C 1
ATOM 3095 O O . SER A 1 402 ? 6.006 15.378 0.264 1.00 27.91 402 SER A O 1
ATOM 3097 N N . PHE A 1 403 ? 6.559 14.667 -1.769 1.00 30.31 403 PHE A N 1
ATOM 3098 C CA . PHE A 1 403 ? 6.758 13.265 -1.379 1.00 30.31 403 PHE A CA 1
ATOM 3099 C C . PHE A 1 403 ? 7.991 12.708 -2.090 1.00 30.31 403 PHE A C 1
ATOM 3101 O O . PHE A 1 403 ? 7.928 11.879 -2.991 1.00 30.31 403 PHE A O 1
ATOM 3108 N N . ALA A 1 404 ? 9.154 13.222 -1.697 1.00 28.06 404 ALA A N 1
ATOM 3109 C CA . ALA A 1 404 ? 10.432 12.573 -1.937 1.00 28.06 404 ALA A CA 1
ATOM 3110 C C . ALA A 1 404 ? 11.437 13.051 -0.882 1.00 28.06 404 ALA A C 1
ATOM 3112 O O . ALA A 1 404 ? 11.780 14.226 -0.852 1.00 28.06 404 ALA A O 1
ATOM 3113 N N . ARG A 1 405 ? 11.951 12.098 -0.093 1.00 26.28 405 ARG A N 1
ATOM 3114 C CA . ARG A 1 405 ? 13.034 12.212 0.906 1.00 26.28 405 ARG A CA 1
ATOM 3115 C C . ARG A 1 405 ? 12.653 12.791 2.273 1.00 26.28 405 ARG A C 1
ATOM 3117 O O . ARG A 1 405 ? 12.917 13.946 2.562 1.00 26.28 405 ARG A O 1
ATOM 3124 N N . CYS A 1 406 ? 12.268 11.900 3.185 1.00 23.08 406 CYS A N 1
ATOM 3125 C CA . CYS A 1 406 ? 12.756 11.989 4.561 1.00 23.08 406 CYS A CA 1
ATOM 3126 C C . CYS A 1 406 ? 13.849 10.921 4.721 1.00 23.08 406 CYS A C 1
ATOM 3128 O O . CYS A 1 406 ? 13.580 9.770 5.055 1.00 23.08 406 CYS A O 1
ATOM 3130 N N . LYS A 1 407 ? 15.089 11.274 4.358 1.00 26.58 407 LYS A N 1
ATOM 3131 C CA . LYS A 1 407 ? 16.279 10.553 4.822 1.00 26.58 407 LYS A CA 1
ATOM 3132 C C . LYS A 1 407 ? 16.725 11.236 6.109 1.00 26.58 407 LYS A C 1
ATOM 3134 O O . LYS A 1 407 ? 16.818 12.456 6.144 1.00 26.58 407 LYS A O 1
ATOM 3139 N N . TYR A 1 408 ? 16.980 10.431 7.132 1.00 28.84 408 TYR A N 1
ATOM 3140 C CA . TYR A 1 408 ? 17.634 10.832 8.370 1.00 28.84 408 TYR A CA 1
ATOM 3141 C C . TYR A 1 408 ? 18.936 11.589 8.071 1.00 28.84 408 TYR A C 1
ATOM 3143 O O . TYR A 1 408 ? 19.884 10.991 7.565 1.00 28.84 408 TYR A O 1
ATOM 3151 N N . GLU A 1 409 ? 18.995 12.867 8.434 1.00 25.50 409 GLU A N 1
ATOM 3152 C CA . GLU A 1 409 ? 20.249 13.573 8.688 1.00 25.50 409 GLU A CA 1
ATOM 3153 C C . GLU A 1 409 ? 20.233 14.048 10.141 1.00 25.50 409 GLU A C 1
ATOM 3155 O O . GLU A 1 409 ? 19.528 14.977 10.524 1.00 25.50 409 GLU A O 1
ATOM 3160 N N . TYR A 1 410 ? 20.999 13.337 10.968 1.00 27.92 410 TYR A N 1
ATOM 3161 C CA . TYR A 1 410 ? 21.459 13.817 12.263 1.00 27.92 410 TYR A CA 1
ATOM 3162 C C . TYR A 1 410 ? 22.498 14.909 11.987 1.00 27.92 410 TYR A C 1
ATOM 3164 O O . TYR A 1 410 ? 23.617 14.598 11.582 1.00 27.92 410 TYR A O 1
ATOM 3172 N N . GLN A 1 411 ? 22.148 16.175 12.199 1.00 28.08 411 GLN A N 1
ATOM 3173 C CA . GLN A 1 411 ? 23.139 17.240 12.334 1.00 28.08 411 GLN A CA 1
ATOM 3174 C C . GLN A 1 411 ? 23.238 17.638 13.805 1.00 28.08 411 GLN A C 1
ATOM 3176 O O . GLN A 1 411 ? 22.309 18.182 14.397 1.00 28.08 411 GLN A O 1
ATOM 3181 N N . HIS A 1 412 ? 24.387 17.317 14.399 1.00 30.61 412 HIS A N 1
ATOM 3182 C CA . HIS A 1 412 ? 24.868 17.956 15.613 1.00 30.61 412 HIS A CA 1
ATOM 3183 C C . HIS A 1 412 ? 25.111 19.440 15.323 1.00 30.61 412 HIS A C 1
ATOM 3185 O O . HIS A 1 412 ? 25.929 19.768 14.468 1.00 30.61 412 HIS A O 1
ATOM 3191 N N . SER A 1 413 ? 24.449 20.319 16.068 1.00 25.55 413 SER A N 1
ATOM 3192 C CA . SER A 1 413 ? 24.937 21.678 16.299 1.00 25.55 413 SER A CA 1
ATOM 3193 C C . SER A 1 413 ? 25.694 21.671 17.631 1.00 25.55 413 SER A C 1
ATOM 3195 O O . SER A 1 413 ? 25.148 21.195 18.631 1.00 25.55 413 SER A O 1
ATOM 3197 N N . PRO A 1 414 ? 26.960 22.116 17.655 1.00 38.44 414 PRO A N 1
ATOM 3198 C CA . PRO A 1 414 ? 27.566 22.654 18.854 1.00 38.44 414 PRO A CA 1
ATOM 3199 C C . PRO A 1 414 ? 27.237 24.152 18.974 1.00 38.44 414 PRO A C 1
ATOM 3201 O O . PRO A 1 414 ? 27.208 24.856 17.964 1.00 38.44 414 PRO A O 1
ATOM 3204 N N . GLU A 1 415 ? 27.060 24.557 20.234 1.00 34.66 415 GLU A N 1
ATOM 3205 C CA . GLU A 1 415 ? 26.841 25.909 20.792 1.00 34.66 415 GLU A CA 1
ATOM 3206 C C . GLU A 1 415 ? 25.437 26.518 20.680 1.00 34.66 415 GLU A C 1
ATOM 3208 O O . GLU A 1 415 ? 24.998 26.909 19.576 1.00 34.66 415 GLU A O 1
#

Foldseek 3Di:
DQQDDPVVDPDDHPQRVCVVVPNQAEEFDWFDWDFDDQDPVRQGPPFDDPVRDDDTDGDAALVCLVVQLVRLLVCCLVDPPHAYAGGGRDQALVSQLSSQLSFHLHYDDDVNCVVPHDCRVVRNVVLVQQQLQLCQFPVQVCADRPHHDDALDDPNHHDDFDADPVRHTQACDDPSVVVRVVVVVVVVVPDDCPPPVNDDDPDDDDTDGPDDRDDSVRSGNNCSVVDDPPVPDDPFFWWFKDAQQSNDPLPCQLQVCCVPPHPNQWDADPPRSTIDGHLSGRRPCRSVVRGPGHPRMDIGTRPDGDDDCPVDPDPDPPDDDPPDPDDPDDDDDDDDDDDDDDDDDDDDDDDDDDDDDDDDDDDDDDDDDDDDDPDPDDDDDDDDDDDDDDDDDDPPPDPPPDDDDPDDDDDDDDD

Radius of gyration: 31.65 Å; chains: 1; bounding box: 63×89×100 Å

Sequence (415 aa):
PELFLDESRKRDSSTCLARKRGADGVSAINTVQGLMEVKANSIPWPAVGKQKSTTYGGVSGNATRPVGLYAVSAIAKKIKDFPILGIGGIDSADTSLQFLQCGASAVQIGSAIQNQDFTLIEDYVTGLKALLYLESVKELANWDGLSPPIIKHQKGKPVVSCTDNTGKKLPHFGNYQELREEKISAIKMQSNLLAESQSPSPVRPCYQPNKPVLKVKDIVGRSLSKIGPYSNLDNKEQVVALIDDDMCINCGKCYMTCNDSGYQAITFDPETHMPFVKDDCTGCTLCLSVCPIAECINMVPRLMPHVVQRGIQERVQGSEPAFAWRESGKPFRKNHAQLTQLRFEPRSPRPRRSSSTRQVPVENGGFMELLAMVTLNSSSTQESFDGWAPPREHELYRGIRSFARCKYEYQHSPE

InterPro domains:
  IPR005720 Dihydroorotate dehydrogenase, catalytic [PF01180] (19-132)
  IPR013785 Aldolase-type TIM barrel [G3DSA:3.20.20.70] (14-138)
  IPR017896 4Fe-4S ferredoxin-type, iron-sulphur binding domain [PS51379] (239-271)
  IPR017896 4Fe-4S ferredoxin-type, iron-sulphur binding domain [PS51379] (272-302)
  IPR017900 4Fe-4S ferredoxin, iron-sulphur binding, conserved site [PS00198] (281-292)